Protein 5GNJ (pdb70)

B-factor: mean 79.98, std 32.48, range [30.0, 247.44]

GO terms:
  GO:0005634 nucleus (C, IDA)
  GO:0003677 DNA binding (F, IDA)
  GO:0051289 protein homotetramerization (P, IDA)
  GO:0005634 nucleus (C, EXP)
  GO:0005515 protein binding (F, IPI)
  GO:0019900 kinase binding (F, IPI)
  GO:0045893 positive regulation of DNA-templated transcription (P, IDA)
  GO:0009611 response to wounding (P, IEP)
  GO:0009737 response to abscisic acid (P, IEP)
  GO:0043565 sequence-specific DNA binding (F, IDA)
  GO:0009759 indole glucosinolate biosynthetic process (P, IEP)
  GO:0009963 positive regulation of flavonoid biosynthetic process (P, IEP)
  GO:0006568 L-tryptophan metabolic process (P, IEP)
  GO:0009269 response to desiccation (P, IEP)
  GO:0009611 response to wounding (P, TAS)
  GO:0010374 stomatal complex development (P, IGI)
  GO:0009753 response to jasmonic acid (P, IMP)
  GO:0009759 indole glucosinolate biosynthetic process (P, IMP)
  GO:2000068 regulation of defense response to insect (P, IMP)
  GO:2000652 regulation of secondary cell wall biogenesis (P, IMP)

Secondary structure (DSSP, 8-state):
--HHHHHHHHHHHHHHHHHHHHHSTT-TT--HHHHHHHHHHHHHHHHHHHHHHHHHHHHHHHHHHHHHHHHHH-/--HHHHHHHHHHHHHHHHHHHHHHTTS-S-----HHHHHHHHHHHHHHHHHHHHHHHHHHHHHHHHHHHHHHHTT--/-HHHHHHHHHHHHHHHHHHHHHHS------HHHHHHHHHHHHHHHHHHHHHHHHHHHHHHHHHHHHHHHHT--/-HHHHHHHHHHHHHHHHHHHHHHSTT-SSS-HHHHHHHHHHHHHHHHHHHHHHHHHHHHHHHHHHHHHHHHT-/--HHHHHHHHHHHHHHHHHHHTTSTT-SS--HHHHHHHHHHHHHHHHHHHHHHHHHHHHHHHHHHHHHHHHT-/--HHHHHHHHHHHHHHHHHHHHHHTTSTT--S-SHHHHHHHHHHHHHHHHHHHHHHHHHHHHHHHHHHHHHHH--/--HHHHHHHHHHHHHHHHHHTTTS-S-TT--HHHHHHHHHHHHHHHHHHHHHHHHHHHHHHHHHHHHHHHHT-/--HHHHHHHHHHHHHHHHHHHHHSSS--S--HHHHHHHHHHHHHHHHHHHHHHHHHHHHHHHHHHHHHHHH--

Structure (mmCIF, N/CA/C/O backbone):
data_5GNJ
#
_entry.id   5GNJ
#
_cell.length_a   77.100
_cell.length_b   79.700
_cell.length_c   102.800
_cell.angle_alpha   90.000
_cell.angle_beta   105.000
_cell.angle_gamma   90.000
#
_symmetry.space_group_name_H-M   'P 1 21 1'
#
loop_
_entity.id
_entity.type
_entity.pdbx_description
1 polymer 'Transcription factor MYC2'
2 polymer "DNA (5'-D(*AP*GP*GP*AP*AP*CP*AP*CP*GP*TP*GP*AP*CP*CP*C)-3')"
3 polymer "DNA (5'-D(*TP*GP*GP*GP*TP*CP*AP*CP*GP*TP*GP*TP*TP*CP*C)-3')"
4 water water
#
loop_
_atom_site.group_PDB
_atom_site.id
_atom_site.type_symbol
_atom_site.label_atom_id
_atom_site.label_alt_id
_atom_site.label_comp_id
_atom_site.label_asym_id
_atom_site.label_entity_id
_atom_site.label_seq_id
_atom_site.pdbx_PDB_ins_code
_atom_site.Cartn_x
_atom_site.Cartn_y
_atom_site.Cartn_z
_atom_site.occupancy
_atom_site.B_iso_or_equiv
_atom_site.auth_seq_id
_atom_site.auth_comp_id
_atom_site.auth_asym_id
_atom_site.auth_atom_id
_atom_site.pdbx_PDB_model_num
ATOM 1 N N . ASN A 1 8 ? 18.901 -6.563 5.503 1.00 96.99 452 ASN G N 1
ATOM 2 C CA . ASN A 1 8 ? 19.866 -6.564 4.424 1.00 90.98 452 ASN G CA 1
ATOM 3 C C . ASN A 1 8 ? 19.474 -5.441 3.493 1.00 81.34 452 ASN G C 1
ATOM 4 O O . ASN A 1 8 ? 18.786 -5.687 2.495 1.00 69.39 452 ASN G O 1
ATOM 9 N N . HIS A 1 9 ? 19.858 -4.203 3.824 1.00 87.24 453 HIS G N 1
ATOM 10 C CA . HIS A 1 9 ? 20.467 -3.804 5.106 1.00 58.59 453 HIS G CA 1
ATOM 11 C C . HIS A 1 9 ? 19.470 -3.088 6.029 1.00 55.63 453 HIS G C 1
ATOM 12 O O . HIS A 1 9 ? 19.631 -3.064 7.244 1.00 52.98 453 HIS G O 1
ATOM 19 N N . VAL A 1 10 ? 18.420 -2.525 5.452 1.00 60.45 454 VAL G N 1
ATOM 20 C CA . VAL A 1 10 ? 17.385 -1.885 6.247 1.00 60.24 454 VAL G CA 1
ATOM 21 C C . VAL A 1 10 ? 16.614 -2.935 7.022 1.00 67.92 454 VAL G C 1
ATOM 22 O O . VAL A 1 10 ? 16.319 -2.778 8.209 1.00 74.00 454 VAL G O 1
ATOM 26 N N . GLU A 1 11 ? 16.327 -4.032 6.332 1.00 80.83 455 GLU G N 1
ATOM 27 C CA . GLU A 1 11 ? 15.572 -5.145 6.889 1.00 90.16 455 GLU G CA 1
ATOM 28 C C . GLU A 1 11 ? 16.322 -5.865 8.016 1.00 84.41 455 GLU G C 1
ATOM 29 O O . GLU A 1 11 ? 15.706 -6.294 8.998 1.00 84.48 455 GLU G O 1
ATOM 35 N N . ALA A 1 12 ? 17.637 -6.004 7.875 1.00 72.64 456 ALA G N 1
ATOM 36 C CA . ALA A 1 12 ? 18.449 -6.650 8.898 1.00 65.05 456 ALA G CA 1
ATOM 37 C C . ALA A 1 12 ? 18.415 -5.847 10.197 1.00 60.56 456 ALA G C 1
ATOM 38 O O . ALA A 1 12 ? 18.446 -6.410 11.290 1.00 64.41 456 ALA G O 1
ATOM 40 N N . GLU A 1 13 ? 18.391 -4.527 10.070 1.00 57.60 457 GLU G N 1
ATOM 41 C CA . GLU A 1 13 ? 18.365 -3.658 11.241 1.00 55.65 457 GLU G CA 1
ATOM 42 C C . GLU A 1 13 ? 17.030 -3.690 11.942 1.00 64.24 457 GLU G C 1
ATOM 43 O O . GLU A 1 13 ? 16.976 -3.529 13.167 1.00 58.41 457 GLU G O 1
ATOM 49 N N . ARG A 1 14 ? 15.955 -3.897 11.182 1.00 58.11 458 ARG G N 1
ATOM 50 C CA . ARG A 1 14 ? 14.644 -4.005 11.816 1.00 58.45 458 ARG G CA 1
ATOM 51 C C . ARG A 1 14 ? 14.546 -5.265 12.665 1.00 59.36 458 ARG G C 1
ATOM 52 O O . ARG A 1 14 ? 13.900 -5.258 13.711 1.00 54.79 458 ARG G O 1
ATOM 60 N N . GLN A 1 15 ? 15.248 -6.317 12.250 1.00 56.43 459 GLN G N 1
ATOM 61 C CA . GLN A 1 15 ? 15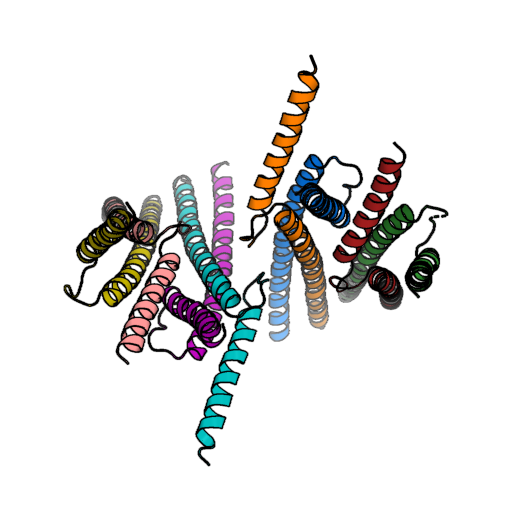.193 -7.572 12.972 1.00 56.40 459 GLN G CA 1
ATOM 62 C C . GLN A 1 15 ? 15.939 -7.507 14.289 1.00 57.14 459 GLN G C 1
ATOM 63 O O . GLN A 1 15 ? 15.462 -8.020 15.305 1.00 60.24 459 GLN G O 1
ATOM 69 N N . ARG A 1 16 ? 17.075 -6.825 14.285 1.00 53.40 460 ARG G N 1
ATOM 70 C CA . ARG A 1 16 ? 17.826 -6.605 15.513 1.00 52.23 460 ARG G CA 1
ATOM 71 C C . ARG A 1 16 ? 17.042 -5.709 16.475 1.00 54.71 460 ARG G C 1
ATOM 72 O O . ARG A 1 16 ? 16.950 -5.999 17.661 1.00 46.64 460 ARG G O 1
ATOM 80 N N . ARG A 1 17 ? 16.428 -4.654 15.948 1.00 40.45 461 ARG G N 1
ATOM 81 C CA . ARG A 1 17 ? 15.716 -3.707 16.785 1.00 44.67 461 ARG G CA 1
ATOM 82 C C . ARG A 1 17 ? 14.512 -4.366 17.448 1.00 63.08 461 ARG G C 1
ATOM 83 O O . ARG A 1 17 ? 14.245 -4.125 18.629 1.00 59.16 461 ARG G O 1
ATOM 91 N N . GLU A 1 18 ? 13.856 -5.262 16.699 1.00 62.41 462 GLU G N 1
ATOM 92 C CA . GLU A 1 18 ? 12.652 -5.988 17.135 1.00 53.11 462 GLU G CA 1
ATOM 93 C C . GLU A 1 18 ? 12.941 -7.048 18.198 1.00 63.78 462 GLU G C 1
ATOM 94 O O . GLU A 1 18 ? 12.128 -7.272 19.092 1.00 72.00 462 GLU G O 1
ATOM 97 N N . LYS A 1 19 ? 14.078 -7.727 18.057 1.00 60.66 463 LYS G N 1
ATOM 98 C CA . LYS A 1 19 ? 14.540 -8.720 19.014 1.00 56.42 463 LYS G CA 1
ATOM 99 C C . LYS A 1 19 ? 14.759 -8.079 20.395 1.00 62.88 463 LYS G C 1
ATOM 100 O O . LYS A 1 19 ? 14.500 -8.675 21.436 1.00 76.83 463 LYS G O 1
ATOM 106 N N . LEU A 1 20 ? 15.257 -6.855 20.381 1.00 58.03 464 LEU G N 1
ATOM 107 C CA . LEU A 1 20 ? 15.566 -6.100 21.583 1.00 52.09 464 LEU G CA 1
ATOM 108 C C . LEU A 1 20 ? 14.312 -5.612 22.274 1.00 51.78 464 LEU G C 1
ATOM 109 O O . LEU A 1 20 ? 14.175 -5.682 23.494 1.00 59.24 464 LEU G O 1
ATOM 114 N N . ASN A 1 21 ? 13.411 -5.064 21.477 1.00 43.89 465 ASN G N 1
ATOM 115 C CA . ASN A 1 21 ? 12.160 -4.521 21.991 1.00 56.44 465 ASN G CA 1
ATOM 116 C C . ASN A 1 21 ? 11.219 -5.565 22.614 1.00 60.23 465 ASN G C 1
ATOM 117 O O . ASN A 1 21 ? 10.498 -5.274 23.558 1.00 61.45 465 ASN G O 1
ATOM 122 N N . GLN A 1 22 ? 11.319 -6.788 22.133 1.00 61.96 466 GLN G N 1
ATOM 123 C CA . GLN A 1 22 ? 10.566 -7.895 22.648 1.00 59.22 466 GLN G CA 1
ATOM 124 C C . GLN A 1 22 ? 11.046 -8.166 24.040 1.00 54.34 466 GLN G C 1
ATOM 125 O O . GLN A 1 22 ? 10.282 -8.400 24.935 1.00 61.89 466 GLN G O 1
ATOM 131 N N . ARG A 1 23 ? 12.341 -8.148 24.213 1.00 40.31 467 ARG G N 1
ATOM 132 C CA . ARG A 1 23 ? 12.939 -8.431 25.522 1.00 46.40 467 ARG G CA 1
ATOM 133 C C . ARG A 1 23 ? 12.739 -7.329 26.559 1.00 50.88 467 ARG G C 1
ATOM 134 O O . ARG A 1 23 ? 12.694 -7.612 27.756 1.00 49.87 467 ARG G O 1
ATOM 142 N N . PHE A 1 24 ? 12.667 -6.076 26.138 1.00 53.15 468 PHE G N 1
ATOM 143 C CA . PHE A 1 24 ? 12.373 -5.033 27.124 1.00 50.80 468 PHE G CA 1
ATOM 144 C C . PHE A 1 24 ? 11.016 -5.226 27.738 1.00 41.94 468 PHE G C 1
ATOM 145 O O . PHE A 1 24 ? 10.849 -5.079 28.955 1.00 42.17 468 PHE G O 1
ATOM 153 N N . TYR A 1 25 ? 10.047 -5.559 26.889 1.00 45.45 469 TYR G N 1
ATOM 154 C CA . TYR A 1 25 ? 8.673 -5.752 27.336 1.00 49.93 469 TYR G CA 1
ATOM 155 C C . TYR A 1 25 ? 8.549 -6.956 28.286 1.00 54.80 469 TYR G C 1
ATOM 156 O O . TYR A 1 25 ? 7.845 -6.881 29.281 1.00 52.23 469 TYR G O 1
ATOM 165 N N . ALA A 1 26 ? 9.257 -8.048 28.011 1.00 57.99 470 ALA G N 1
ATOM 166 C CA . ALA A 1 26 ? 9.245 -9.187 28.924 1.00 40.35 470 ALA G CA 1
ATOM 167 C C . ALA A 1 26 ? 9.831 -8.807 30.264 1.00 47.09 470 ALA G C 1
ATOM 168 O O . ALA A 1 26 ? 9.384 -9.291 31.305 1.00 63.17 470 ALA G O 1
ATOM 170 N N . LEU A 1 27 ? 10.832 -7.930 30.244 1.00 48.28 471 LEU G N 1
ATOM 171 C CA . LEU A 1 27 ? 11.474 -7.489 31.478 1.00 39.66 471 LEU G CA 1
ATOM 172 C C . LEU A 1 27 ? 10.451 -6.817 32.389 1.00 47.87 471 LEU G C 1
ATOM 173 O O . LEU A 1 27 ? 10.468 -7.052 33.597 1.00 50.30 471 LEU G O 1
ATOM 178 N N . ARG A 1 28 ? 9.536 -6.026 31.817 1.00 40.97 472 ARG G N 1
ATOM 179 C CA . ARG A 1 28 ? 8.463 -5.392 32.618 1.00 50.73 472 ARG G CA 1
ATOM 180 C C . ARG A 1 28 ? 7.528 -6.422 33.233 1.00 52.95 472 ARG G C 1
ATOM 181 O O . ARG A 1 28 ? 6.963 -6.175 34.287 1.00 77.16 472 ARG G O 1
ATOM 189 N N . ALA A 1 29 ? 7.435 -7.601 32.617 1.00 44.29 473 ALA G N 1
ATOM 190 C CA . ALA A 1 29 ? 6.473 -8.618 33.043 1.00 51.19 473 ALA G CA 1
ATOM 191 C C . ALA A 1 29 ? 7.001 -9.502 34.157 1.00 52.84 473 ALA G C 1
ATOM 192 O O . ALA A 1 29 ? 6.243 -10.318 34.673 1.00 51.24 473 ALA G O 1
ATOM 194 N N . VAL A 1 30 ? 8.291 -9.397 34.493 1.00 49.18 474 VAL G N 1
ATOM 195 C CA . VAL A 1 30 ? 8.832 -10.207 35.603 1.00 51.45 474 VAL G CA 1
ATOM 196 C C . VAL A 1 30 ? 9.252 -9.375 36.832 1.00 47.00 474 VAL G C 1
ATOM 197 O O . VAL A 1 30 ? 9.441 -9.933 37.908 1.00 48.67 474 VAL G O 1
ATOM 201 N N . VAL A 1 31 ? 9.437 -8.065 36.657 1.00 46.97 475 VAL G N 1
ATOM 202 C CA . VAL A 1 31 ? 9.705 -7.136 37.769 1.00 54.66 475 VAL G CA 1
ATOM 203 C C . VAL A 1 31 ? 8.455 -6.329 38.253 1.00 53.59 475 VAL G C 1
ATOM 204 O O . VAL A 1 31 ? 7.741 -5.746 37.441 1.00 62.99 475 VAL G O 1
ATOM 208 N N . PRO A 1 32 ? 8.184 -6.291 39.571 1.00 70.12 476 PRO G N 1
ATOM 209 C CA . PRO A 1 32 ? 6.983 -5.616 40.106 1.00 77.51 476 PRO G CA 1
ATOM 210 C C . PRO A 1 32 ? 7.055 -4.071 40.095 1.00 79.79 476 PRO G C 1
ATOM 211 O O . PRO A 1 32 ? 8.126 -3.531 40.390 1.00 82.50 476 PRO G O 1
ATOM 215 N N . ASN A 1 33 ? 5.944 -3.394 39.769 1.00 59.94 477 ASN G N 1
ATOM 216 C CA . ASN A 1 33 ? 5.825 -1.922 39.827 1.00 68.76 477 ASN G CA 1
ATOM 217 C C . ASN A 1 33 ? 6.608 -1.134 38.780 1.00 72.65 477 ASN G C 1
ATOM 218 O O . ASN A 1 33 ? 7.072 -0.034 39.066 1.00 69.61 477 ASN G O 1
ATOM 223 N N . VAL A 1 34 ? 6.781 -1.656 37.577 1.00 77.52 478 VAL G N 1
ATOM 224 C CA . VAL A 1 34 ? 7.607 -0.907 36.630 1.00 80.62 478 VAL G CA 1
ATOM 225 C C . VAL A 1 34 ? 6.948 -0.692 35.256 1.00 90.86 478 VAL G C 1
ATOM 226 O O . VAL A 1 34 ? 7.463 -1.121 34.220 1.00 82.86 478 VAL G O 1
ATOM 230 N N . SER A 1 35 ? 5.865 0.085 35.242 1.00 96.59 479 SER G N 1
ATOM 231 C CA . SER A 1 35 ? 4.837 -0.057 34.209 1.00 75.26 479 SER G CA 1
ATOM 232 C C . SER A 1 35 ? 4.945 1.044 33.167 1.00 78.70 479 SER G C 1
ATOM 233 O O . SER A 1 35 ? 5.043 0.770 31.960 1.00 68.02 479 SER G O 1
ATOM 236 N N . LYS A 1 36 ? 4.967 2.288 33.631 1.00 84.87 480 LYS G N 1
ATOM 237 C CA . LYS A 1 36 ? 5.063 3.405 32.706 1.00 94.03 480 LYS G CA 1
ATOM 238 C C . LYS A 1 36 ? 6.450 4.061 32.787 1.00 90.30 480 LYS G C 1
ATOM 239 O O . LYS A 1 36 ? 6.604 5.266 32.531 1.00 87.15 480 LYS G O 1
ATOM 241 N N . MET A 1 37 ? 7.468 3.262 33.1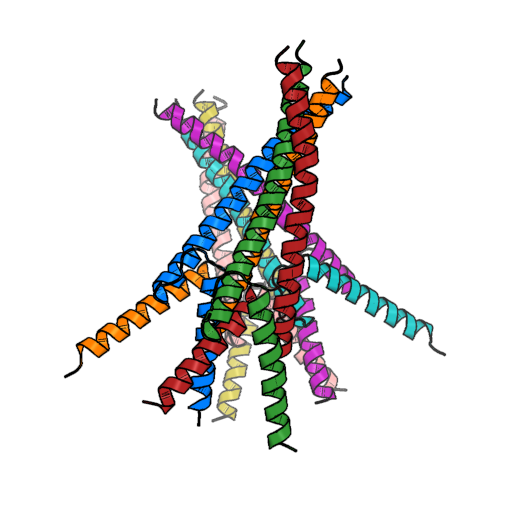05 1.00 86.77 481 MET G N 1
ATOM 242 C CA . MET A 1 37 ? 8.806 3.822 33.249 1.00 77.48 481 MET G CA 1
ATOM 243 C C . MET A 1 37 ? 9.670 3.814 32.002 1.00 65.51 481 MET G C 1
ATOM 244 O O . MET A 1 37 ? 9.481 3.042 31.071 1.00 70.10 481 MET G O 1
ATOM 249 N N . ASP A 1 38 ? 10.693 4.643 32.099 1.00 66.78 482 ASP G N 1
ATOM 250 C CA . ASP A 1 38 ? 11.743 4.830 31.130 1.00 65.77 482 ASP G CA 1
ATOM 251 C C . ASP A 1 38 ? 12.480 3.527 30.935 1.00 62.47 482 ASP G C 1
ATOM 252 O O . ASP A 1 38 ? 12.490 2.688 31.825 1.00 71.29 482 ASP G O 1
ATOM 257 N N . LYS A 1 39 ? 13.112 3.361 29.779 1.00 49.93 483 LYS G N 1
ATOM 258 C CA . LYS A 1 39 ? 13.911 2.166 29.530 1.00 34.07 483 LYS G CA 1
ATOM 259 C C . LYS A 1 39 ? 15.108 2.088 30.516 1.00 46.09 483 LYS G C 1
ATOM 260 O O . LYS A 1 39 ? 15.432 1.023 31.035 1.00 48.34 483 LYS G O 1
ATOM 266 N N . ALA A 1 40 ? 15.744 3.222 30.783 1.00 48.12 484 ALA G N 1
ATOM 267 C CA . ALA A 1 40 ? 16.864 3.282 31.707 1.00 46.77 484 ALA G CA 1
ATOM 268 C C . ALA A 1 40 ? 16.471 3.004 33.160 1.00 58.73 484 ALA G C 1
ATOM 269 O O . ALA A 1 40 ? 17.135 2.228 33.846 1.00 67.77 484 ALA G O 1
ATOM 271 N N . SER A 1 41 ? 15.400 3.629 33.636 1.00 56.93 485 SER G N 1
ATOM 272 C CA . SER A 1 41 ? 14.931 3.378 34.997 1.00 38.44 485 SER G CA 1
ATOM 273 C C . SER A 1 41 ? 14.499 1.932 35.137 1.00 43.30 485 SER G C 1
ATOM 274 O O . SER A 1 41 ? 14.591 1.354 36.220 1.00 43.74 485 SER G O 1
ATOM 277 N N . LEU A 1 42 ? 14.029 1.355 34.032 1.00 36.43 486 LEU G N 1
ATOM 278 C CA . LEU A 1 42 ? 13.619 -0.029 34.036 1.00 35.60 486 LEU G CA 1
ATOM 279 C C . LEU A 1 42 ? 14.801 -0.924 34.354 1.00 50.59 486 LEU G C 1
ATOM 280 O O . LEU A 1 42 ? 14.734 -1.773 35.232 1.00 57.03 486 LEU G O 1
ATOM 285 N N . LEU A 1 43 ? 15.902 -0.705 33.660 1.00 51.82 487 LEU G N 1
ATOM 286 C CA . LEU A 1 43 ? 17.111 -1.480 33.892 1.00 50.85 487 LEU G CA 1
ATOM 287 C C . LEU A 1 43 ? 17.642 -1.225 35.306 1.00 53.73 487 LEU G C 1
ATOM 288 O O . LEU A 1 43 ? 18.072 -2.154 35.990 1.00 51.36 487 LEU G O 1
ATOM 293 N N . GLY A 1 44 ? 17.582 0.025 35.759 1.00 51.71 488 GLY G N 1
ATOM 294 C CA . GLY A 1 44 ? 18.010 0.338 37.110 1.00 50.08 488 GLY G CA 1
ATOM 295 C C . GLY A 1 44 ? 17.233 -0.415 38.182 1.00 62.29 488 GLY G C 1
ATOM 296 O O . GLY A 1 44 ? 17.827 -0.957 39.114 1.00 61.01 488 GLY G O 1
ATOM 297 N N . ASP A 1 45 ? 15.910 -0.489 38.042 1.00 62.82 489 ASP G N 1
ATOM 298 C CA . ASP A 1 45 ? 15.102 -1.179 39.039 1.00 64.56 489 ASP G CA 1
ATOM 299 C C . ASP A 1 45 ? 15.245 -2.691 38.914 1.00 66.06 489 ASP G C 1
ATOM 300 O O . ASP A 1 45 ? 15.106 -3.414 39.902 1.00 66.66 489 ASP G O 1
ATOM 305 N N . ALA A 1 46 ? 15.543 -3.170 37.710 1.00 37.71 490 ALA G N 1
ATOM 306 C CA . ALA A 1 46 ? 15.805 -4.593 37.528 1.00 38.51 490 ALA G CA 1
ATOM 307 C C . ALA A 1 46 ? 17.049 -4.959 38.347 1.00 49.39 490 ALA G C 1
ATOM 308 O O . ALA A 1 46 ? 17.078 -5.983 39.040 1.00 55.25 490 ALA G O 1
ATOM 310 N N . ILE A 1 47 ? 18.069 -4.113 38.280 1.00 42.82 491 ILE G N 1
ATOM 311 C CA . ILE A 1 47 ? 19.267 -4.319 39.087 1.00 51.09 491 ILE G CA 1
ATOM 312 C C . ILE A 1 47 ? 18.951 -4.251 40.585 1.00 42.22 491 ILE G C 1
ATOM 313 O O . ILE A 1 47 ? 19.380 -5.097 41.366 1.00 47.62 491 ILE G O 1
ATOM 318 N N . ALA A 1 48 ? 18.211 -3.239 41.000 1.00 50.63 492 ALA G N 1
ATOM 319 C CA . ALA A 1 48 ? 17.812 -3.152 42.410 1.00 52.70 492 ALA G CA 1
ATOM 320 C C . ALA A 1 48 ? 17.022 -4.391 42.864 1.00 55.69 492 ALA G C 1
ATOM 321 O O . ALA A 1 48 ? 17.226 -4.903 43.964 1.00 50.71 492 ALA G O 1
ATOM 323 N N . TYR A 1 49 ? 16.145 -4.890 41.997 1.00 53.99 493 TYR G N 1
ATOM 324 C CA . TYR A 1 49 ? 15.310 -6.025 42.351 1.00 55.48 493 TYR G CA 1
ATOM 325 C C . TYR A 1 49 ? 16.145 -7.294 42.456 1.00 62.77 493 TYR G C 1
ATOM 326 O O . TYR A 1 49 ? 15.889 -8.119 43.338 1.00 76.73 493 TYR G O 1
ATOM 335 N N . ILE A 1 50 ? 17.140 -7.449 41.575 1.00 42.27 494 ILE G N 1
ATOM 336 C CA . ILE A 1 50 ? 18.030 -8.622 41.631 1.00 40.49 494 ILE G CA 1
ATOM 337 C C . ILE A 1 50 ? 18.791 -8.624 42.954 1.00 48.74 494 ILE G C 1
ATOM 338 O O . ILE A 1 50 ? 18.936 -9.662 43.604 1.00 57.52 494 ILE G O 1
ATOM 343 N N . ASN A 1 51 ? 19.257 -7.454 43.366 1.00 46.73 495 ASN G N 1
ATOM 344 C CA . ASN A 1 51 ? 19.891 -7.306 44.676 1.00 53.30 495 ASN G CA 1
ATOM 345 C C . ASN A 1 51 ? 18.942 -7.621 45.875 1.00 61.39 495 ASN G C 1
ATOM 346 O O . ASN A 1 51 ? 19.323 -8.333 46.794 1.00 51.35 495 ASN G O 1
ATOM 351 N N . GLU A 1 52 ? 17.711 -7.106 45.872 1.00 62.22 496 GLU G N 1
ATOM 352 C CA . GLU A 1 52 ? 16.770 -7.408 46.958 1.00 58.48 496 GLU G CA 1
ATOM 353 C C . GLU A 1 52 ? 16.496 -8.904 47.061 1.00 61.87 496 GLU G C 1
ATOM 354 O O . GLU A 1 52 ? 16.347 -9.465 48.150 1.00 65.29 496 GLU G O 1
ATOM 356 N N . LEU A 1 53 ? 16.477 -9.541 45.902 1.00 62.43 497 LEU G N 1
ATOM 357 C CA . LEU A 1 53 ? 16.124 -10.946 45.760 1.00 64.56 497 LEU G CA 1
ATOM 358 C C . LEU A 1 53 ? 17.185 -11.914 46.303 1.00 65.75 497 LEU G C 1
ATOM 359 O O . LEU A 1 53 ? 16.859 -12.907 46.944 1.00 70.35 497 LEU G O 1
ATOM 364 N N . LYS A 1 54 ? 18.456 -11.652 46.017 1.00 66.92 498 LYS G N 1
ATOM 365 C CA . LYS A 1 54 ? 19.525 -12.492 46.559 1.00 63.20 498 LYS G CA 1
ATOM 366 C C . LYS A 1 54 ? 19.636 -12.316 48.061 1.00 61.81 498 LYS G C 1
ATOM 367 O O . LYS A 1 54 ? 19.854 -13.270 48.824 1.00 57.92 498 LYS G O 1
ATOM 373 N N . SER A 1 55 ? 19.446 -11.073 48.471 1.00 59.90 499 SER G N 1
ATOM 374 C CA . SER A 1 55 ? 19.505 -10.692 49.868 1.00 62.20 499 SER G CA 1
ATOM 375 C C . SER A 1 55 ? 18.487 -11.457 50.722 1.00 68.88 499 SER G C 1
ATOM 376 O O . SER A 1 55 ? 18.785 -11.846 51.845 1.00 71.48 499 SER G O 1
ATOM 379 N N . LYS A 1 56 ? 17.287 -11.674 50.196 1.00 71.41 500 LYS G N 1
ATOM 380 C CA . LYS A 1 56 ? 16.270 -12.380 50.964 1.00 65.75 500 LYS G CA 1
ATOM 381 C C . LYS A 1 56 ? 16.608 -13.875 51.029 1.00 66.10 500 LYS G C 1
ATOM 382 O O . LYS A 1 56 ? 16.361 -14.522 52.045 1.00 73.30 500 LYS G O 1
ATOM 388 N N . VAL A 1 57 ? 17.169 -14.418 49.950 1.00 63.19 501 VAL G N 1
ATOM 389 C CA . VAL A 1 57 ? 17.568 -15.828 49.916 1.00 55.29 501 VAL G CA 1
ATOM 390 C C . VAL A 1 57 ? 18.531 -16.137 51.060 1.00 50.63 501 VAL G C 1
ATOM 391 O O . VAL A 1 57 ? 18.367 -17.122 51.760 1.00 55.53 501 VAL G O 1
ATOM 395 N N . VAL A 1 58 ? 19.507 -15.255 51.267 1.00 45.94 502 VAL G N 1
ATOM 396 C CA . VAL A 1 58 ? 20.521 -15.415 52.309 1.00 51.12 502 VAL G CA 1
ATOM 397 C C . VAL A 1 58 ? 19.916 -15.364 53.715 1.00 68.17 502 VAL G C 1
ATOM 398 O O . VAL A 1 58 ? 20.274 -16.146 54.602 1.00 71.15 502 VAL G O 1
ATOM 402 N N . LYS A 1 59 ? 19.041 -14.387 53.924 1.00 67.98 503 LYS G N 1
ATOM 403 C CA . LYS A 1 59 ? 18.433 -14.166 55.224 1.00 78.46 503 LYS G CA 1
ATOM 404 C C . LYS A 1 59 ? 17.477 -15.284 55.610 1.00 84.23 503 LYS G C 1
ATOM 405 O O . LYS A 1 59 ? 17.399 -15.687 56.776 1.00 87.13 503 LYS G O 1
ATOM 411 N N . THR A 1 60 ? 16.732 -15.777 54.634 1.00 76.43 504 THR G N 1
ATOM 412 C CA . THR A 1 60 ? 15.763 -16.809 54.926 1.00 76.73 504 THR G CA 1
ATOM 413 C C . THR A 1 60 ? 16.497 -18.112 55.231 1.00 71.26 504 THR G C 1
ATOM 414 O O . THR A 1 60 ? 16.134 -18.829 56.166 1.00 70.70 504 THR G O 1
ATOM 418 N N . GLU A 1 61 ? 17.578 -18.377 54.501 1.00 73.69 505 GLU G N 1
ATOM 419 C CA . GLU A 1 61 ? 18.358 -19.608 54.700 1.00 66.23 505 GLU G CA 1
ATOM 420 C C . GLU A 1 61 ? 19.049 -19.612 56.051 1.00 70.26 505 GLU G C 1
ATOM 421 O O . GLU A 1 61 ? 19.222 -20.672 56.659 1.00 74.75 505 GLU G O 1
ATOM 427 N N . SER A 1 62 ? 19.342 -18.416 56.558 1.00 63.66 506 SER G N 1
ATOM 428 C CA . SER A 1 62 ? 19.930 -18.251 57.880 1.00 55.83 506 SER G CA 1
ATOM 429 C C . SER A 1 62 ? 18.963 -18.622 58.980 1.00 69.89 506 SER G C 1
ATOM 430 O O . SER A 1 62 ? 19.317 -19.333 59.924 1.00 60.94 506 SER G O 1
ATOM 433 N N . GLU A 1 63 ? 17.735 -18.132 58.828 1.00 71.07 507 GLU G N 1
ATOM 434 C CA . GLU A 1 63 ? 16.635 -18.389 59.744 1.00 66.17 507 GLU G CA 1
ATOM 435 C C . GLU A 1 63 ? 16.274 -19.877 59.791 1.00 59.13 507 GLU G C 1
ATOM 436 O O . GLU A 1 63 ? 15.954 -20.432 60.850 1.00 58.42 507 GLU G O 1
ATOM 442 N N . LYS A 1 64 ? 16.363 -20.523 58.633 1.00 51.54 508 LYS G N 1
ATOM 443 C CA . LYS A 1 64 ? 16.029 -21.937 58.503 1.00 51.92 508 LYS G CA 1
ATOM 444 C C . LYS A 1 64 ? 17.004 -22.807 59.288 1.00 63.14 508 LYS G C 1
ATOM 445 O O . LYS A 1 64 ? 16.589 -23.731 59.989 1.00 64.26 508 LYS G O 1
ATOM 451 N N . LEU A 1 65 ? 18.297 -22.484 59.207 1.00 69.11 509 LEU G N 1
ATOM 452 C CA . LEU A 1 65 ? 19.301 -23.225 59.954 1.00 69.26 509 LEU G CA 1
ATOM 453 C C . LEU A 1 65 ? 19.104 -23.132 61.465 1.00 75.50 509 LEU G C 1
ATOM 454 O O . LEU A 1 65 ? 19.219 -24.140 62.178 1.00 77.80 509 LEU G O 1
ATOM 459 N N . GLN A 1 66 ? 18.728 -21.943 61.931 1.00 68.36 510 GLN G N 1
ATOM 460 C CA . GLN A 1 66 ? 18.550 -21.686 63.358 1.00 57.10 510 GLN G CA 1
ATOM 461 C C . GLN A 1 66 ? 17.474 -22.634 63.886 1.00 60.75 510 GLN G C 1
ATOM 462 O O . GLN A 1 66 ? 17.614 -23.200 64.972 1.00 61.22 510 GLN G O 1
ATOM 468 N N . ILE A 1 67 ? 16.437 -22.838 63.067 1.00 54.70 511 ILE G N 1
ATOM 469 C CA . ILE A 1 67 ? 15.322 -23.739 63.355 1.00 48.66 511 ILE G CA 1
ATOM 470 C C . ILE A 1 67 ? 15.661 -25.236 63.243 1.00 60.69 511 ILE G C 1
ATOM 471 O O . ILE A 1 67 ? 15.137 -26.054 64.017 1.00 54.85 511 ILE G O 1
ATOM 476 N N . LYS A 1 68 ? 16.569 -25.577 62.319 1.00 66.03 512 LYS G N 1
ATOM 477 C CA . LYS A 1 68 ? 17.040 -26.960 62.134 1.00 61.57 512 LYS G CA 1
ATOM 478 C C . LYS A 1 68 ? 17.938 -27.437 63.283 1.00 60.94 512 LYS G C 1
ATOM 479 O O . LYS A 1 68 ? 17.992 -28.618 63.599 1.00 61.83 512 LYS G O 1
ATOM 481 N N . ASN A 1 69 ? 18.663 -26.508 63.891 1.00 59.47 513 ASN G N 1
ATOM 482 C CA . ASN A 1 69 ? 19.482 -26.825 65.045 1.00 64.65 513 ASN G CA 1
ATOM 483 C C . ASN A 1 69 ? 18.597 -27.077 66.258 1.00 76.07 513 ASN G C 1
ATOM 484 O O . ASN A 1 69 ? 18.874 -27.942 67.106 1.00 78.93 513 ASN G O 1
ATOM 489 N N . GLN A 1 70 ? 17.522 -26.300 66.331 1.00 67.52 514 GLN G N 1
ATOM 490 C CA . GLN A 1 70 ? 16.589 -26.399 67.430 1.00 55.51 514 GLN G CA 1
ATOM 491 C C . GLN A 1 70 ? 15.836 -27.700 67.355 1.00 56.04 514 GLN G C 1
ATOM 492 O O . GLN A 1 70 ? 15.512 -28.310 68.378 1.00 56.42 514 GLN G O 1
ATOM 498 N N . LEU A 1 71 ? 15.556 -28.129 66.134 1.00 45.91 515 LEU G N 1
ATOM 499 C CA . LEU A 1 71 ? 14.844 -29.375 65.955 1.00 44.38 515 LEU G CA 1
ATOM 500 C C . LEU A 1 71 ? 15.694 -30.528 66.431 1.00 53.87 515 LEU G C 1
ATOM 501 O O . LEU A 1 71 ? 15.205 -31.431 67.102 1.00 61.25 515 LEU G O 1
ATOM 506 N N . GLU A 1 72 ? 16.982 -30.512 66.112 1.00 57.27 516 GLU G N 1
ATOM 507 C CA . GLU A 1 72 ? 17.767 -31.657 66.509 1.00 61.05 516 GLU G CA 1
ATOM 508 C C . GLU A 1 72 ? 17.968 -31.739 68.010 1.00 60.78 516 GLU G C 1
ATOM 509 O O . GLU A 1 72 ? 18.055 -32.841 68.547 1.00 67.61 516 GLU G O 1
ATOM 515 N N . GLU A 1 73 ? 17.993 -30.608 68.707 1.00 59.79 517 GLU G N 1
ATOM 516 C CA . GLU A 1 73 ? 18.100 -30.687 70.163 1.00 61.50 517 GLU G CA 1
ATOM 517 C C . GLU A 1 73 ? 16.924 -31.404 70.843 1.00 62.48 517 GLU G C 1
ATOM 518 O O . GLU A 1 73 ? 17.155 -32.292 71.680 1.00 55.19 517 GLU G O 1
ATOM 524 N N . VAL A 1 74 ? 15.685 -31.073 70.468 1.00 59.87 518 VAL G N 1
ATOM 525 C CA . VAL A 1 74 ? 14.540 -31.693 71.127 1.00 53.48 518 VAL G CA 1
ATOM 526 C C . VAL A 1 74 ? 14.428 -33.159 70.715 1.00 45.29 518 VAL G C 1
ATOM 527 O O . VAL A 1 74 ? 13.960 -33.973 71.501 1.00 50.29 518 VAL G O 1
ATOM 531 N N . LYS A 1 75 ? 14.862 -33.502 69.505 1.00 50.89 519 LYS G N 1
ATOM 532 C CA . LYS A 1 75 ? 14.907 -34.912 69.103 1.00 62.12 519 LYS G CA 1
ATOM 533 C C . LYS A 1 75 ? 15.785 -35.693 70.088 1.00 62.70 519 LYS G C 1
ATOM 534 O O . LYS A 1 75 ? 15.454 -36.814 70.480 1.00 58.91 519 LYS G O 1
ATOM 537 N N . LEU A 1 76 ? 16.898 -35.088 70.498 1.00 64.92 520 LEU G N 1
ATOM 538 C CA . LEU A 1 76 ? 17.804 -35.721 71.452 1.00 63.15 520 LEU G CA 1
ATOM 539 C C . LEU A 1 76 ? 17.180 -35.877 72.863 1.00 54.45 520 LEU G C 1
ATOM 540 O O . LEU A 1 76 ? 17.337 -36.906 73.494 1.00 61.39 520 LEU G O 1
ATOM 545 N N . GLU A 1 77 ? 16.462 -34.869 73.343 1.00 54.04 521 GLU G N 1
ATOM 546 C CA . GLU A 1 77 ? 15.761 -34.953 74.632 1.00 61.37 521 GLU G CA 1
ATOM 547 C C . GLU A 1 77 ? 14.640 -35.990 74.621 1.00 70.48 521 GLU G C 1
ATOM 548 O O . GLU A 1 77 ? 14.413 -36.694 75.600 1.00 76.11 521 GLU G O 1
ATOM 554 N N . LEU A 1 78 ? 13.978 -36.110 73.480 1.00 81.15 522 LEU G N 1
ATOM 555 C CA . LEU A 1 78 ? 12.929 -37.099 73.303 1.00 79.43 522 LEU G CA 1
ATOM 556 C C . LEU A 1 78 ? 13.432 -38.528 73.402 1.00 76.33 522 LEU G C 1
ATOM 557 O O . LEU A 1 78 ? 12.766 -39.371 73.992 1.00 71.43 522 LEU G O 1
ATOM 562 N N . ALA A 1 79 ? 14.617 -38.793 72.855 1.00 69.12 523 ALA G N 1
ATOM 563 C CA . ALA A 1 79 ? 15.147 -40.152 72.870 1.00 64.92 523 ALA G CA 1
ATOM 564 C C . ALA A 1 79 ? 15.927 -40.539 74.112 1.00 68.36 523 ALA G C 1
ATOM 565 O O . ALA A 1 79 ? 16.587 -41.564 74.103 1.00 72.76 523 ALA G O 1
ATOM 567 N N . GLY A 1 80 ? 15.789 -39.788 75.200 1.00 77.29 524 GLY G N 1
ATOM 568 C CA . GLY A 1 80 ? 16.489 -40.116 76.431 1.00 74.98 524 GLY G CA 1
ATOM 569 C C . GLY A 1 80 ? 15.553 -40.309 77.600 1.00 78.20 524 GLY G C 1
ATOM 570 O O . GLY A 1 80 ? 14.845 -39.374 77.969 1.00 85.64 524 GLY G O 1
ATOM 571 N N . GLU B 1 5 ? 20.985 25.732 13.690 1.00 87.81 449 GLU I N 1
ATOM 572 C CA . GLU B 1 5 ? 21.328 24.365 14.096 1.00 89.13 449 GLU I CA 1
ATOM 573 C C . GLU B 1 5 ? 20.435 23.796 15.215 1.00 87.53 449 GLU I C 1
ATOM 574 O O . GLU B 1 5 ? 20.312 24.382 16.290 1.00 85.60 449 GLU I O 1
ATOM 576 N N . PRO B 1 6 ? 19.743 22.683 14.933 1.00 93.68 450 PRO I N 1
ATOM 577 C CA . PRO B 1 6 ? 18.879 22.028 15.923 1.00 88.30 450 PRO I CA 1
ATOM 578 C C . PRO B 1 6 ? 19.689 21.224 16.952 1.00 80.57 450 PRO I C 1
ATOM 579 O O . PRO B 1 6 ? 19.284 20.105 17.271 1.00 73.98 450 PRO I O 1
ATOM 583 N N . LEU B 1 7 ? 20.781 21.794 17.476 1.00 70.62 451 LEU I N 1
ATOM 584 C CA . LEU B 1 7 ? 21.761 21.022 18.236 1.00 61.46 451 LEU I CA 1
ATOM 585 C C . LEU B 1 7 ? 21.309 20.385 19.538 1.00 76.13 451 LEU I C 1
ATOM 586 O O . LEU B 1 7 ? 21.667 19.235 19.790 1.00 69.72 451 LEU I O 1
ATOM 591 N N . ASN B 1 8 ? 20.565 21.101 20.385 1.00 88.52 452 ASN I N 1
ATOM 592 C CA . ASN B 1 8 ? 20.145 20.500 21.656 1.00 78.53 452 ASN I CA 1
ATOM 593 C C . ASN B 1 8 ? 19.300 19.227 21.534 1.00 68.47 452 ASN I C 1
ATOM 594 O O . ASN B 1 8 ? 19.040 18.581 22.547 1.00 55.15 452 ASN I O 1
ATOM 599 N N . HIS B 1 9 ? 18.962 18.810 20.311 1.00 65.99 453 HIS I N 1
ATOM 600 C CA . HIS B 1 9 ? 18.170 17.598 20.132 1.00 56.76 453 HIS I CA 1
ATOM 601 C C . HIS B 1 9 ? 19.125 16.484 19.850 1.00 49.20 453 HIS I C 1
ATOM 602 O O . HIS B 1 9 ? 18.917 15.361 20.292 1.00 48.81 453 HIS I O 1
ATOM 609 N N . VAL B 1 10 ? 20.236 16.843 19.214 1.00 50.52 454 VAL I N 1
ATOM 610 C CA . VAL B 1 10 ? 21.306 15.908 18.937 1.00 55.64 454 VAL I CA 1
ATOM 611 C C . VAL B 1 10 ? 22.063 15.532 20.218 1.00 61.47 454 VAL I C 1
ATOM 612 O O . VAL B 1 10 ? 22.400 14.358 20.423 1.00 54.49 454 VAL I O 1
ATOM 616 N N . GLU B 1 11 ? 22.333 16.525 21.069 1.00 51.64 455 GLU I N 1
ATOM 617 C CA . GLU B 1 11 ? 22.998 16.262 22.345 1.00 66.10 455 GLU I CA 1
ATOM 618 C C . GLU B 1 11 ? 22.142 15.506 23.344 1.00 52.64 455 GLU I C 1
ATOM 619 O O . GLU B 1 11 ? 22.646 14.611 24.033 1.00 48.42 455 GLU I O 1
ATOM 625 N N . ALA B 1 12 ? 20.860 15.860 23.417 1.00 52.93 456 ALA I N 1
ATOM 626 C CA . ALA B 1 12 ? 19.945 15.196 24.340 1.00 47.38 456 ALA I CA 1
ATOM 627 C C . ALA B 1 12 ? 19.873 13.734 23.970 1.00 44.68 456 ALA I C 1
ATOM 628 O O . ALA B 1 12 ? 19.834 12.869 24.869 1.00 46.36 456 ALA I O 1
ATOM 630 N N . GLU B 1 13 ? 19.912 13.446 22.664 1.00 44.11 457 GLU I N 1
ATOM 631 C CA . GLU B 1 13 ? 19.867 12.055 22.234 1.00 46.81 457 GLU I CA 1
ATOM 632 C C . GLU B 1 13 ? 21.153 11.348 22.627 1.00 58.76 457 GLU I C 1
ATOM 633 O O . GLU B 1 13 ? 21.138 10.155 22.921 1.00 40.98 457 GLU I O 1
ATOM 639 N N . ARG B 1 14 ? 22.263 12.088 22.653 1.00 53.05 458 ARG I N 1
ATOM 640 C CA . ARG B 1 14 ? 23.539 11.495 23.008 1.00 50.62 458 ARG I CA 1
ATOM 641 C C . ARG B 1 14 ? 23.575 11.089 24.489 1.00 53.16 458 ARG I C 1
ATOM 642 O O . ARG B 1 14 ? 24.130 10.050 24.822 1.00 49.02 458 ARG I O 1
ATOM 650 N N . GLN B 1 15 ? 22.941 11.867 25.364 1.00 49.19 459 GLN I N 1
ATOM 651 C CA . GLN B 1 15 ? 22.942 11.568 26.809 1.00 52.76 459 GLN I CA 1
ATOM 652 C C . GLN B 1 15 ? 22.067 10.368 27.145 1.00 56.93 459 GLN I C 1
ATOM 653 O O . GLN B 1 15 ? 22.352 9.571 28.023 1.00 41.83 459 GLN I O 1
ATOM 659 N N . ARG B 1 16 ? 20.970 10.243 26.430 1.00 61.87 460 ARG I N 1
ATOM 660 C CA . ARG B 1 16 ? 20.072 9.142 26.680 1.00 59.87 460 ARG I CA 1
ATOM 661 C C . ARG B 1 16 ? 20.795 7.859 26.342 1.00 52.76 460 ARG I C 1
ATOM 662 O O . ARG B 1 16 ? 20.744 6.855 27.043 1.00 47.15 460 ARG I O 1
ATOM 670 N N . ARG B 1 17 ? 21.507 7.937 25.238 1.00 47.00 461 ARG I N 1
ATOM 671 C CA . ARG B 1 17 ? 22.143 6.784 24.667 1.00 44.61 461 ARG I CA 1
ATOM 672 C C . ARG B 1 17 ? 23.272 6.395 25.628 1.00 51.62 461 ARG I C 1
ATOM 673 O O . ARG B 1 17 ? 23.534 5.213 25.840 1.00 61.83 461 ARG I O 1
ATOM 681 N N . GLU B 1 18 ? 23.868 7.394 26.281 1.00 51.87 462 GLU I N 1
ATOM 682 C CA . GLU B 1 18 ? 24.932 7.155 27.247 1.00 55.43 462 GLU I CA 1
ATOM 683 C C . GLU B 1 18 ? 24.402 6.571 28.577 1.00 60.91 462 GLU I C 1
ATOM 684 O O . GLU B 1 18 ? 24.995 5.646 29.157 1.00 51.47 462 GLU I O 1
ATOM 690 N N . LYS B 1 19 ? 23.278 7.099 29.049 1.00 40.51 463 LYS I N 1
ATOM 691 C CA . LYS B 1 19 ? 22.691 6.624 30.292 1.00 40.23 463 LYS I CA 1
ATOM 692 C C . LYS B 1 19 ? 22.292 5.146 30.200 1.00 43.18 463 LYS I C 1
ATOM 693 O O . LYS B 1 19 ? 22.489 4.396 31.143 1.00 50.76 463 LYS I O 1
ATOM 699 N N . LEU B 1 20 ? 21.785 4.727 29.046 1.00 37.94 464 LEU I N 1
ATOM 700 C CA . LEU B 1 20 ? 21.370 3.355 28.848 1.00 48.39 464 LEU I CA 1
ATOM 701 C C . LEU B 1 20 ? 22.593 2.429 28.824 1.00 60.26 464 LEU I C 1
ATOM 702 O O . LEU B 1 20 ? 22.626 1.426 29.531 1.00 41.63 464 LEU I O 1
ATOM 707 N N . ASN B 1 21 ? 23.619 2.793 28.057 1.00 38.81 465 ASN I N 1
ATOM 708 C CA . ASN B 1 21 ? 24.844 1.999 28.021 1.00 44.91 465 ASN I CA 1
ATOM 709 C C . ASN B 1 21 ? 25.499 1.921 29.414 1.00 47.26 465 ASN I C 1
ATOM 710 O O . ASN B 1 21 ? 26.102 0.913 29.770 1.00 49.06 465 ASN I O 1
ATOM 715 N N . GLN B 1 22 ? 25.328 2.954 30.227 1.00 41.37 466 GLN I N 1
ATOM 716 C CA . GLN B 1 22 ? 25.840 2.884 31.581 1.00 52.48 466 GLN I CA 1
ATOM 717 C C . GLN B 1 22 ? 25.070 1.795 32.337 1.00 58.23 466 GLN I C 1
ATOM 718 O O . GLN B 1 22 ? 25.681 0.940 32.990 1.00 45.03 466 GLN I O 1
ATOM 724 N N . ARG B 1 23 ? 23.752 1.727 32.116 1.00 60.97 467 ARG I N 1
ATOM 725 C CA . ARG B 1 23 ? 22.909 0.764 32.823 1.00 52.35 467 ARG I CA 1
ATOM 726 C C . ARG B 1 23 ? 23.223 -0.656 32.387 1.00 44.67 467 ARG I C 1
ATOM 727 O O . ARG B 1 23 ? 23.295 -1.553 33.223 1.00 41.30 467 ARG I O 1
ATOM 735 N N . PHE B 1 24 ? 23.510 -0.843 31.104 1.00 41.42 468 PHE I N 1
ATOM 736 C CA . PHE B 1 24 ? 23.853 -2.167 30.613 1.00 46.89 468 PHE I CA 1
ATOM 737 C C . PHE B 1 24 ? 25.069 -2.729 31.324 1.00 59.13 468 PHE I C 1
ATOM 738 O O . PHE B 1 24 ? 25.046 -3.885 31.764 1.00 66.99 468 PHE I O 1
ATOM 746 N N . TYR B 1 25 ? 26.095 -1.902 31.513 1.00 47.63 469 TYR I N 1
ATOM 747 C CA . TYR B 1 25 ? 27.285 -2.387 32.168 1.00 44.26 469 TYR I CA 1
ATOM 748 C C . TYR B 1 25 ? 26.977 -2.808 33.617 1.00 44.29 469 TYR I C 1
ATOM 749 O O . TYR B 1 25 ? 27.504 -3.810 34.094 1.00 48.66 469 TYR I O 1
ATOM 758 N N . ALA B 1 26 ? 26.135 -2.052 34.316 1.00 50.42 470 ALA I N 1
ATOM 759 C CA . ALA B 1 26 ? 25.776 -2.421 35.688 1.00 47.59 470 ALA I CA 1
ATOM 760 C C . ALA B 1 26 ? 25.011 -3.737 35.686 1.00 64.41 470 ALA I C 1
ATOM 761 O O . ALA B 1 26 ? 25.159 -4.534 36.606 1.00 75.47 470 ALA I O 1
ATOM 763 N N . LEU B 1 27 ? 24.190 -3.959 34.656 1.00 61.94 471 LEU I N 1
ATOM 764 C CA . LEU B 1 27 ? 23.479 -5.226 34.516 1.00 51.77 471 LEU I CA 1
ATOM 765 C C . LEU B 1 27 ? 24.460 -6.361 34.320 1.00 48.89 471 LEU I C 1
ATOM 766 O O . LEU B 1 27 ? 24.305 -7.418 34.932 1.00 49.51 471 LEU I O 1
ATOM 771 N N . ARG B 1 28 ? 25.486 -6.141 33.499 1.00 45.44 472 ARG I N 1
ATOM 772 C CA . ARG B 1 28 ? 26.463 -7.199 33.273 1.00 47.73 472 ARG I CA 1
ATOM 773 C C . ARG B 1 28 ? 27.234 -7.594 34.551 1.00 56.88 472 ARG I C 1
ATOM 774 O O . ARG B 1 28 ? 27.656 -8.735 34.700 1.00 53.73 472 ARG I O 1
ATOM 782 N N . ALA B 1 29 ? 27.296 -6.695 35.519 1.00 56.07 473 ALA I N 1
ATOM 783 C CA . ALA B 1 29 ? 28.116 -6.924 36.698 1.00 59.05 473 ALA I CA 1
ATOM 784 C C . ALA B 1 29 ? 27.399 -7.726 37.760 1.00 56.23 473 ALA I C 1
ATOM 785 O O . ALA B 1 29 ? 28.010 -8.158 38.716 1.00 66.55 473 ALA I O 1
ATOM 787 N N . VAL B 1 30 ? 26.097 -7.898 37.610 1.00 61.30 474 VAL I N 1
ATOM 788 C CA . VAL B 1 30 ? 25.342 -8.651 38.601 1.00 67.09 474 VAL I CA 1
ATOM 789 C C . VAL B 1 30 ? 24.752 -9.942 38.033 1.00 51.19 474 VAL I C 1
ATOM 790 O O . VAL B 1 30 ? 24.339 -10.805 38.786 1.00 56.93 474 VAL I O 1
ATOM 794 N N . VAL B 1 31 ? 24.697 -10.075 36.716 1.00 40.97 475 VAL I N 1
ATOM 795 C CA . VAL B 1 31 ? 24.194 -11.317 36.169 1.00 51.29 475 VAL I CA 1
ATOM 796 C C . VAL B 1 31 ? 25.304 -12.308 35.834 1.00 55.20 475 VAL I C 1
ATOM 797 O O . VAL B 1 31 ? 26.208 -12.022 35.063 1.00 67.62 475 VAL I O 1
ATOM 801 N N . PRO B 1 32 ? 25.212 -13.502 36.414 1.00 65.06 476 PRO I N 1
ATOM 802 C CA . PRO B 1 32 ? 26.276 -14.495 36.286 1.00 73.55 476 PRO I CA 1
ATOM 803 C C . PRO B 1 32 ? 26.252 -15.261 34.968 1.00 85.25 476 PRO I C 1
ATOM 804 O O . PRO B 1 32 ? 25.181 -15.505 34.408 1.00 73.13 476 PRO I O 1
ATOM 808 N N . ASN B 1 33 ? 27.429 -15.632 34.481 1.00 99.99 477 ASN I N 1
ATOM 809 C CA . ASN B 1 33 ? 27.638 -16.434 33.272 1.00 94.91 477 ASN I CA 1
ATOM 810 C C . ASN B 1 33 ? 27.113 -16.050 31.884 1.00 89.82 477 ASN I C 1
ATOM 811 O O . ASN B 1 33 ? 26.699 -16.912 31.136 1.00 85.48 477 ASN I O 1
ATOM 816 N N . VAL B 1 34 ? 27.151 -14.780 31.522 1.00 94.91 478 VAL I N 1
ATOM 817 C CA . VAL B 1 34 ? 26.683 -14.384 30.198 1.00 112.61 478 VAL I CA 1
ATOM 818 C C . VAL B 1 34 ? 27.809 -14.532 29.186 1.00 122.94 478 VAL I C 1
ATOM 819 O O . VAL B 1 34 ? 28.929 -14.111 29.457 1.00 123.78 478 VAL I O 1
ATOM 823 N N . SER B 1 35 ? 27.563 -15.216 28.076 1.00 134.62 479 SER I N 1
ATOM 824 C CA . SER B 1 35 ? 28.653 -15.405 27.127 1.00 136.44 479 SER I CA 1
ATOM 825 C C . SER B 1 35 ? 28.528 -14.923 25.689 1.00 137.99 479 SER I C 1
ATOM 826 O O . SER B 1 35 ? 29.533 -14.779 25.003 1.00 142.59 479 SER I O 1
ATOM 829 N N . LYS B 1 36 ? 27.317 -14.659 25.234 1.00 121.42 480 LYS I N 1
ATOM 830 C CA . LYS B 1 36 ? 27.159 -14.104 23.914 1.00 110.56 480 LYS I CA 1
ATOM 831 C C . LYS B 1 36 ? 27.297 -12.692 24.407 1.00 101.04 480 LYS I C 1
ATOM 832 O O . LYS B 1 36 ? 26.736 -12.363 25.438 1.00 102.13 480 LYS I O 1
ATOM 834 N N . MET B 1 37 ? 28.056 -11.866 23.723 1.00 85.78 481 MET I N 1
ATOM 835 C CA . MET B 1 37 ? 28.265 -10.523 24.200 1.00 76.91 481 MET I CA 1
ATOM 836 C C . MET B 1 37 ? 27.267 -9.504 23.721 1.00 73.45 481 MET I C 1
ATOM 837 O O . MET B 1 37 ? 27.413 -8.343 24.004 1.00 76.62 481 MET I O 1
ATOM 842 N N . ASP B 1 38 ? 26.269 -9.932 22.979 1.00 69.41 482 ASP I N 1
ATOM 843 C CA . ASP B 1 38 ? 25.273 -8.989 22.423 1.00 49.63 482 ASP I CA 1
ATOM 844 C C . ASP B 1 38 ? 24.250 -8.479 23.468 1.00 55.23 482 ASP I C 1
ATOM 845 O O . ASP B 1 38 ? 23.950 -9.181 24.441 1.00 66.61 482 ASP I O 1
ATOM 847 N N . LYS B 1 39 ? 23.661 -7.304 23.232 1.00 40.53 483 LYS I N 1
ATOM 848 C CA . LYS B 1 39 ? 22.691 -6.695 24.173 1.00 48.85 483 LYS I CA 1
ATOM 849 C C . LYS B 1 39 ? 21.392 -7.498 24.339 1.00 54.68 483 LYS I C 1
ATOM 850 O O . LYS B 1 39 ? 20.868 -7.592 25.449 1.00 55.90 483 LYS I O 1
ATOM 856 N N . ALA B 1 40 ? 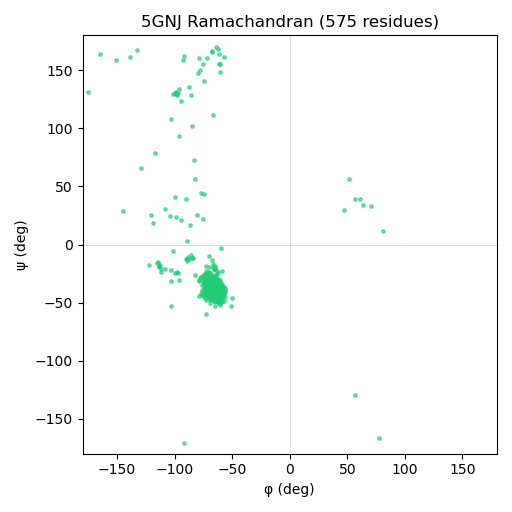20.856 -8.039 23.243 1.00 39.97 484 ALA I N 1
ATOM 857 C CA . ALA B 1 40 ? 19.626 -8.812 23.319 1.00 53.75 484 ALA I CA 1
ATOM 858 C C . ALA B 1 40 ? 19.856 -10.047 24.164 1.00 65.72 484 ALA I C 1
ATOM 859 O O . ALA B 1 40 ? 19.033 -10.366 25.035 1.00 59.35 484 ALA I O 1
ATOM 861 N N . SER B 1 41 ? 20.988 -10.713 23.940 1.00 62.48 485 SER I N 1
ATOM 862 C CA . SER B 1 41 ? 21.340 -11.886 24.738 1.00 66.87 485 SER I CA 1
ATOM 863 C C . SER B 1 41 ? 21.525 -11.511 26.211 1.00 59.43 485 SER I C 1
ATOM 864 O O . SER B 1 41 ? 21.222 -12.300 27.093 1.00 48.16 485 SER I O 1
ATOM 867 N N . LEU B 1 42 ? 22.003 -10.300 26.487 1.00 46.06 486 LEU I N 1
ATOM 868 C CA . LEU B 1 42 ? 22.186 -9.909 27.876 1.00 41.41 486 LEU I CA 1
ATOM 869 C C . LEU B 1 42 ? 20.850 -9.865 28.601 1.00 46.78 486 LEU I C 1
ATOM 870 O O . LEU B 1 42 ? 20.694 -10.434 29.678 1.00 55.43 486 LEU I O 1
ATOM 875 N N . LEU B 1 43 ? 19.878 -9.202 27.987 1.00 47.18 487 LEU I N 1
ATOM 876 C CA . LEU B 1 43 ? 18.562 -9.056 28.591 1.00 53.07 487 LEU I CA 1
ATOM 877 C C . LEU B 1 43 ? 17.873 -10.408 28.730 1.00 58.07 487 LEU I C 1
ATOM 878 O O . LEU B 1 43 ? 17.212 -10.667 29.726 1.00 67.70 487 LEU I O 1
ATOM 883 N N . GLY B 1 44 ? 18.045 -11.272 27.736 1.00 49.55 488 GLY I N 1
ATOM 884 C CA . GLY B 1 44 ? 17.479 -12.594 27.808 1.00 43.27 488 GLY I CA 1
ATOM 885 C C . GLY B 1 44 ? 17.939 -13.382 29.023 1.00 52.89 488 GLY I C 1
ATOM 886 O O . GLY B 1 44 ? 17.132 -14.022 29.689 1.00 48.89 488 GLY I O 1
ATOM 887 N N . ASP B 1 45 ? 19.223 -13.313 29.350 1.00 64.99 489 ASP I N 1
ATOM 888 C CA . ASP B 1 45 ? 19.768 -14.078 30.476 1.00 60.13 489 ASP I CA 1
ATOM 889 C C . ASP B 1 45 ? 19.367 -13.434 31.797 1.00 58.99 489 ASP I C 1
ATOM 890 O O . ASP B 1 45 ? 19.187 -14.105 32.815 1.00 54.14 489 ASP I O 1
ATOM 892 N N . ALA B 1 46 ? 19.188 -12.118 31.758 1.00 64.03 490 ALA I N 1
ATOM 893 C CA . ALA B 1 46 ? 18.723 -11.363 32.913 1.00 49.98 490 ALA I CA 1
ATOM 894 C C . ALA B 1 46 ? 17.294 -11.774 33.315 1.00 57.67 490 ALA I C 1
ATOM 895 O O . ALA B 1 46 ? 17.004 -12.039 34.498 1.00 53.47 490 ALA I O 1
ATOM 897 N N . ILE B 1 47 ? 16.412 -11.878 32.327 1.00 54.84 491 ILE I N 1
ATOM 898 C CA . ILE B 1 47 ? 15.056 -12.324 32.603 1.00 56.75 491 ILE I CA 1
ATOM 899 C C . ILE B 1 47 ? 15.039 -13.719 33.245 1.00 65.53 491 ILE I C 1
ATOM 900 O O . ILE B 1 47 ? 14.372 -13.922 34.263 1.00 72.03 491 ILE I O 1
ATOM 905 N N . ALA B 1 48 ? 15.769 -14.667 32.656 1.00 52.73 492 ALA I N 1
ATOM 906 C CA . ALA B 1 48 ? 15.903 -16.015 33.223 1.00 48.15 492 ALA I CA 1
ATOM 907 C C . ALA B 1 48 ? 16.494 -16.003 34.635 1.00 55.57 492 ALA I C 1
ATOM 908 O O . ALA B 1 48 ? 16.092 -16.798 35.481 1.00 55.31 492 ALA I O 1
ATOM 910 N N . TYR B 1 49 ? 17.454 -15.119 34.898 1.00 52.03 493 TYR I N 1
ATOM 911 C CA . TYR B 1 49 ? 18.082 -15.122 36.216 1.00 52.46 493 TYR I CA 1
ATOM 912 C C . TYR B 1 49 ? 17.075 -14.642 37.268 1.00 51.19 493 TYR I C 1
ATOM 913 O O . TYR B 1 49 ? 16.955 -15.212 38.349 1.00 51.26 493 TYR I O 1
ATOM 922 N N . ILE B 1 50 ? 16.290 -13.640 36.916 1.00 45.33 494 ILE I N 1
ATOM 923 C CA . ILE B 1 50 ? 15.268 -13.144 37.820 1.00 51.34 494 ILE I CA 1
ATOM 924 C C . ILE B 1 50 ? 14.205 -14.209 38.143 1.00 62.68 494 ILE I C 1
ATOM 925 O O . ILE B 1 50 ? 13.882 -14.404 39.326 1.00 59.43 494 ILE I O 1
ATOM 930 N N . ASN B 1 51 ? 13.726 -14.954 37.141 1.00 62.57 495 ASN I N 1
ATOM 931 C CA . ASN B 1 51 ? 12.749 -16.010 37.430 1.00 62.19 495 ASN I CA 1
ATOM 932 C C . ASN B 1 51 ? 13.298 -17.035 38.418 1.00 75.84 495 ASN I C 1
ATOM 933 O O . ASN B 1 51 ? 12.625 -17.422 39.379 1.00 75.02 495 ASN I O 1
ATOM 938 N N . GLU B 1 52 ? 14.527 -17.465 38.181 1.00 75.64 496 GLU I N 1
ATOM 939 C CA . GLU B 1 52 ? 15.170 -18.439 39.043 1.00 71.84 496 GLU I CA 1
ATOM 940 C C . GLU B 1 52 ? 15.322 -17.960 40.497 1.00 68.60 496 GLU I C 1
ATOM 941 O O . GLU B 1 52 ? 15.142 -18.742 41.438 1.00 68.82 496 GLU I O 1
ATOM 947 N N . LEU B 1 53 ? 15.588 -16.671 40.684 1.00 56.90 497 LEU I N 1
ATOM 948 C CA . LEU B 1 53 ? 15.781 -16.155 42.031 1.00 59.17 497 LEU I CA 1
ATOM 949 C C . LEU B 1 53 ? 14.466 -16.083 42.829 1.00 63.14 497 LEU I C 1
ATOM 950 O O . LEU B 1 53 ? 14.439 -16.478 43.994 1.00 61.68 497 LEU I O 1
ATOM 955 N N . LYS B 1 54 ? 13.382 -15.599 42.217 1.00 57.98 498 LYS I N 1
ATOM 956 C CA . LYS B 1 54 ? 12.101 -15.542 42.926 1.00 66.23 498 LYS I CA 1
ATOM 957 C C . LYS B 1 54 ? 11.577 -16.935 43.188 1.00 61.66 498 LYS I C 1
ATOM 958 O O . LYS B 1 54 ? 10.885 -17.169 44.180 1.00 56.77 498 LYS I O 1
ATOM 964 N N . SER B 1 55 ? 11.863 -17.847 42.276 1.00 48.86 499 SER I N 1
ATOM 965 C CA . SER B 1 55 ? 11.487 -19.224 42.504 1.00 45.37 499 SER I CA 1
ATOM 966 C C . SER B 1 55 ? 12.182 -19.739 43.787 1.00 58.10 499 SER I C 1
ATOM 967 O O . SER B 1 55 ? 11.550 -20.416 44.629 1.00 60.77 499 SER I O 1
ATOM 970 N N . LYS B 1 56 ? 13.453 -19.375 43.988 1.00 46.88 500 LYS I N 1
ATOM 971 C CA . LYS B 1 56 ? 14.169 -19.866 45.175 1.00 59.97 500 LYS I CA 1
ATOM 972 C C . LYS B 1 56 ? 13.687 -19.248 46.495 1.00 64.64 500 LYS I C 1
ATOM 973 O O . LYS B 1 56 ? 13.675 -19.923 47.527 1.00 62.23 500 LYS I O 1
ATOM 976 N N . VAL B 1 57 ? 13.351 -17.960 46.467 1.00 42.26 501 VAL I N 1
ATOM 977 C CA . VAL B 1 57 ? 12.834 -17.253 47.641 1.00 54.54 501 VAL I CA 1
ATOM 978 C C . VAL B 1 57 ? 11.535 -17.925 48.151 1.00 65.23 501 VAL I C 1
ATOM 979 O O . VAL B 1 57 ? 11.330 -18.098 49.358 1.00 63.39 501 VAL I O 1
ATOM 983 N N . VAL B 1 58 ? 10.670 -18.296 47.209 1.00 63.36 502 VAL I N 1
ATOM 984 C CA . VAL B 1 58 ? 9.434 -18.985 47.512 1.00 55.52 502 VAL I CA 1
ATOM 985 C C . VAL B 1 58 ? 9.704 -20.376 48.122 1.00 73.90 502 VAL I C 1
ATOM 986 O O . VAL B 1 58 ? 8.997 -20.759 49.070 1.00 76.51 502 VAL I O 1
ATOM 990 N N . LYS B 1 59 ? 10.648 -21.159 47.572 1.00 45.88 503 LYS I N 1
ATOM 991 C CA . LYS B 1 59 ? 10.887 -22.511 48.133 1.00 63.10 503 LYS I CA 1
ATOM 992 C C . LYS B 1 59 ? 11.552 -22.437 49.524 1.00 68.61 503 LYS I C 1
ATOM 993 O O . LYS B 1 59 ? 11.277 -23.251 50.413 1.00 69.99 503 LYS I O 1
ATOM 999 N N . THR B 1 60 ? 12.446 -21.478 49.716 1.00 76.04 504 THR I N 1
ATOM 1000 C CA . THR B 1 60 ? 13.141 -21.420 50.990 1.00 81.66 504 THR I CA 1
ATOM 1001 C C . THR B 1 60 ? 12.202 -20.963 52.124 1.00 66.65 504 THR I C 1
ATOM 1002 O O . THR B 1 60 ? 12.225 -21.552 53.193 1.00 64.00 504 THR I O 1
ATOM 1006 N N . GLU B 1 61 ? 11.337 -19.974 51.884 1.00 62.84 505 GLU I N 1
ATOM 1007 C CA . GLU B 1 61 ? 10.454 -19.463 52.948 1.00 59.92 505 GLU I CA 1
ATOM 1008 C C . GLU B 1 61 ? 9.400 -20.484 53.288 1.00 66.93 505 GLU I C 1
ATOM 1009 O O . GLU B 1 61 ? 8.883 -20.515 54.400 1.00 70.81 505 GLU I O 1
ATOM 1011 N N . SER B 1 62 ? 9.088 -21.329 52.315 1.00 71.41 506 SER I N 1
ATOM 1012 C CA . SER B 1 62 ? 8.182 -22.433 52.543 1.00 57.03 506 SER I CA 1
ATOM 1013 C C . SER B 1 62 ? 8.870 -23.557 53.343 1.00 73.10 506 SER I C 1
ATOM 1014 O O . SER B 1 62 ? 8.293 -24.067 54.304 1.00 72.63 506 SER I O 1
ATOM 1017 N N . GLU B 1 63 ? 10.112 -23.914 52.989 1.00 74.50 507 GLU I N 1
ATOM 1018 C CA . GLU B 1 63 ? 10.821 -24.972 53.733 1.00 78.97 507 GLU I CA 1
ATOM 1019 C C . GLU B 1 63 ? 10.974 -24.611 55.211 1.00 73.78 507 GLU I C 1
ATOM 1020 O O . GLU B 1 63 ? 10.881 -25.486 56.080 1.00 46.96 507 GLU I O 1
ATOM 1026 N N . LYS B 1 64 ? 11.178 -23.323 55.483 1.00 57.75 508 LYS I N 1
ATOM 1027 C CA . LYS B 1 64 ? 11.331 -22.829 56.845 1.00 51.36 508 LYS I CA 1
ATOM 1028 C C . LYS B 1 64 ? 10.053 -22.996 57.685 1.00 64.80 508 LYS I C 1
ATOM 1029 O O . LYS B 1 64 ? 10.126 -23.388 58.842 1.00 72.84 508 LYS I O 1
ATOM 1035 N N . LEU B 1 65 ? 8.887 -22.704 57.104 1.00 59.02 509 LEU I N 1
ATOM 1036 C CA . LEU B 1 65 ? 7.606 -22.841 57.806 1.00 66.11 509 LEU I CA 1
ATOM 1037 C C . LEU B 1 65 ? 7.283 -24.303 58.172 1.00 59.81 509 LEU I C 1
ATOM 1038 O O . LEU B 1 65 ? 6.820 -24.626 59.261 1.00 64.75 509 LEU I O 1
ATOM 1043 N N . GLN B 1 66 ? 7.589 -25.165 57.219 1.00 61.54 510 GLN I N 1
ATOM 1044 C CA . GLN B 1 66 ? 7.452 -26.610 57.277 1.00 61.18 510 GLN I CA 1
ATOM 1045 C C . GLN B 1 66 ? 8.292 -27.291 58.365 1.00 66.10 510 GLN I C 1
ATOM 1046 O O . GLN B 1 66 ? 7.807 -28.170 59.096 1.00 76.43 510 GLN I O 1
ATOM 1052 N N . ILE B 1 67 ? 9.538 -26.853 58.517 1.00 69.09 511 ILE I N 1
ATOM 1053 C CA . ILE B 1 67 ? 10.424 -27.384 59.565 1.00 70.06 511 ILE I CA 1
ATOM 1054 C C . ILE B 1 67 ? 9.984 -26.807 60.918 1.00 63.67 511 ILE I C 1
ATOM 1055 O O . ILE B 1 67 ? 10.199 -27.410 61.969 1.00 52.11 511 ILE I O 1
ATOM 1060 N N . LYS B 1 68 ? 9.334 -25.646 60.886 1.00 64.24 512 LYS I N 1
ATOM 1061 C CA . LYS B 1 68 ? 8.811 -25.045 62.103 1.00 60.52 512 LYS I CA 1
ATOM 1062 C C . LYS B 1 68 ? 7.649 -25.923 62.634 1.00 65.65 512 LYS I C 1
ATOM 1063 O O . LYS B 1 68 ? 7.357 -25.942 63.836 1.00 61.44 512 LYS I O 1
ATOM 1069 N N . ASN B 1 69 ? 6.973 -26.636 61.736 1.00 51.97 513 ASN I N 1
ATOM 1070 C CA . ASN B 1 69 ? 5.955 -27.570 62.170 1.00 72.00 513 ASN I CA 1
ATOM 1071 C C . ASN B 1 69 ? 6.501 -28.824 62.840 1.00 75.03 513 ASN I C 1
ATOM 1072 O O . ASN B 1 69 ? 5.944 -29.285 63.830 1.00 81.37 513 ASN I O 1
ATOM 1077 N N . GLN B 1 70 ? 7.604 -29.365 62.341 1.00 69.14 514 GLN I N 1
ATOM 1078 C CA . GLN B 1 70 ? 8.117 -30.583 62.947 1.00 71.50 514 GLN I CA 1
ATOM 1079 C C . GLN B 1 70 ? 8.616 -30.276 64.352 1.00 65.66 514 GLN I C 1
ATOM 1080 O O . GLN B 1 70 ? 8.376 -31.037 65.293 1.00 60.95 514 GLN I O 1
ATOM 1086 N N . LEU B 1 71 ? 9.233 -29.112 64.504 1.00 54.98 515 LEU I N 1
ATOM 1087 C CA . LEU B 1 71 ? 9.763 -28.707 65.796 1.00 55.65 515 LEU I CA 1
ATOM 1088 C C . LEU B 1 71 ? 8.628 -28.619 66.805 1.00 60.04 515 LEU I C 1
ATOM 1089 O O . LEU B 1 71 ? 8.781 -28.960 67.982 1.00 53.90 515 LEU I O 1
ATOM 1094 N N . GLU B 1 72 ? 7.494 -28.118 66.344 1.00 68.63 516 GLU I N 1
ATOM 1095 C CA . GLU B 1 72 ? 6.355 -27.929 67.215 1.00 66.28 516 GLU I CA 1
ATOM 1096 C C . GLU B 1 72 ? 5.715 -29.279 67.565 1.00 57.87 516 GLU I C 1
ATOM 1097 O O . GLU B 1 72 ? 5.322 -29.511 68.714 1.00 53.28 516 GLU I O 1
ATOM 1103 N N . GLU B 1 73 ? 5.726 -30.200 66.602 1.00 52.85 517 GLU I N 1
ATOM 1104 C CA . GLU B 1 73 ? 5.196 -31.555 66.793 1.00 66.15 517 GLU I CA 1
ATOM 1105 C C . GLU B 1 73 ? 5.996 -32.319 67.841 1.00 74.04 517 GLU I C 1
ATOM 1106 O O . GLU B 1 73 ? 5.425 -32.995 68.700 1.00 80.13 517 GLU I O 1
ATOM 1112 N N . VAL B 1 74 ? 7.321 -32.207 67.773 1.00 72.16 518 VAL I N 1
ATOM 1113 C CA . VAL B 1 74 ? 8.177 -32.940 68.694 1.00 70.67 518 VAL I CA 1
ATOM 1114 C C . VAL B 1 74 ? 8.124 -32.367 70.121 1.00 68.28 518 VAL I C 1
ATOM 1115 O O . VAL B 1 74 ? 8.214 -33.131 71.089 1.00 55.79 518 VAL I O 1
ATOM 1119 N N . LYS B 1 75 ? 7.958 -31.047 70.263 1.00 70.31 519 LYS I N 1
ATOM 1120 C CA . LYS B 1 75 ? 7.765 -30.458 71.599 1.00 68.35 519 LYS I CA 1
ATOM 1121 C C . LYS B 1 75 ? 6.514 -31.024 72.273 1.00 71.17 519 LYS I C 1
ATOM 1122 O O . LYS B 1 75 ? 6.496 -31.247 73.489 1.00 53.66 519 LYS I O 1
ATOM 1128 N N . LEU B 1 76 ? 5.469 -31.214 71.471 1.00 53.72 520 LEU I N 1
ATOM 1129 C CA . LEU B 1 76 ? 4.206 -31.768 71.928 1.00 61.51 520 LEU I CA 1
ATOM 1130 C C . LEU B 1 76 ? 4.340 -33.242 72.354 1.00 66.48 520 LEU I C 1
ATOM 1131 O O . LEU B 1 76 ? 3.770 -33.664 73.375 1.00 63.53 520 LEU I O 1
ATOM 1136 N N . GLU B 1 77 ? 5.119 -34.013 71.594 1.00 67.09 521 GLU I N 1
ATOM 1137 C CA . GLU B 1 77 ? 5.366 -35.420 71.934 1.00 66.65 521 GLU I CA 1
ATOM 1138 C C . GLU B 1 77 ? 6.146 -35.463 73.246 1.00 66.19 521 GLU I C 1
ATOM 1139 O O . GLU B 1 77 ? 6.004 -36.377 74.059 1.00 70.30 521 GLU I O 1
ATOM 1145 N N . LEU B 1 78 ? 6.975 -34.451 73.437 1.00 71.26 522 LEU I N 1
ATOM 1146 C CA . LEU B 1 78 ? 7.670 -34.247 74.687 1.00 78.40 522 LEU I CA 1
ATOM 1147 C C . LEU B 1 78 ? 6.602 -33.898 75.730 1.00 85.77 522 LEU I C 1
ATOM 1148 O O . LEU B 1 78 ? 5.973 -32.844 75.650 1.00 81.09 522 LEU I O 1
ATOM 1153 N N . ALA B 1 79 ? 6.377 -34.802 76.678 1.00 99.71 523 ALA I N 1
ATOM 1154 C CA . ALA B 1 79 ? 5.332 -34.643 77.704 1.00 119.60 523 ALA I CA 1
ATOM 1155 C C . ALA B 1 79 ? 3.936 -34.715 77.075 1.00 109.20 523 ALA I C 1
ATOM 1156 O O . ALA B 1 79 ? 3.358 -35.800 76.938 1.00 97.45 523 ALA I O 1
ATOM 1725 N N . ASN E 1 8 ? 31.547 -36.218 1.223 1.00 146.64 452 ASN A N 1
ATOM 1726 C CA . ASN E 1 8 ? 30.884 -35.025 1.736 1.00 139.51 452 ASN A CA 1
ATOM 1727 C C . ASN E 1 8 ? 31.459 -34.586 3.081 1.00 131.20 452 ASN A C 1
ATOM 1728 O O . ASN E 1 8 ? 32.251 -33.639 3.176 1.00 127.03 452 ASN A O 1
ATOM 1733 N N . HIS E 1 9 ? 30.998 -35.285 4.117 1.00 127.21 453 HIS A N 1
ATOM 1734 C CA . HIS E 1 9 ? 31.273 -34.963 5.507 1.00 107.93 453 HIS A CA 1
ATOM 1735 C C . HIS E 1 9 ? 32.305 -35.854 6.230 1.00 94.73 453 HIS A C 1
ATOM 1736 O O . HIS E 1 9 ? 32.284 -35.932 7.464 1.00 82.76 453 HIS A O 1
ATOM 1743 N N . VAL E 1 10 ? 33.219 -36.501 5.507 1.00 85.40 454 VAL A N 1
ATOM 1744 C CA . VAL E 1 10 ? 34.265 -37.249 6.210 1.00 78.38 454 VAL A CA 1
ATOM 1745 C C . VAL E 1 10 ? 35.178 -36.298 6.970 1.00 81.82 454 VAL A C 1
ATOM 1746 O O . VAL E 1 10 ? 35.538 -36.569 8.110 1.00 86.62 454 VAL A O 1
ATOM 1750 N N . GLU E 1 11 ? 35.519 -35.171 6.351 1.00 80.74 455 GLU A N 1
ATOM 1751 C CA . GLU E 1 11 ? 36.336 -34.151 6.995 1.00 81.58 455 GLU A CA 1
ATOM 1752 C C . GLU E 1 11 ? 35.600 -33.503 8.167 1.00 84.71 455 GLU A C 1
ATOM 1753 O O . GLU E 1 11 ? 36.207 -33.156 9.184 1.00 83.69 455 GLU A O 1
ATOM 1759 N N . ALA E 1 12 ? 34.296 -33.310 8.002 1.00 85.34 456 ALA A N 1
ATOM 1760 C CA . ALA E 1 12 ? 33.480 -32.692 9.034 1.00 71.05 456 ALA A CA 1
ATOM 1761 C C . ALA E 1 12 ? 33.449 -33.540 10.308 1.00 81.81 456 ALA A C 1
ATOM 1762 O O . ALA E 1 12 ? 33.500 -33.002 11.425 1.00 84.97 456 ALA A O 1
ATOM 1764 N N . GLU E 1 13 ? 33.382 -34.861 10.149 1.00 72.70 457 GLU A N 1
ATOM 1765 C CA . GLU E 1 13 ? 33.356 -35.747 11.317 1.00 63.97 457 GLU A CA 1
ATOM 1766 C C . GLU E 1 13 ? 34.709 -35.827 12.007 1.00 64.72 457 GLU A C 1
ATOM 1767 O O . GLU E 1 13 ? 34.785 -35.916 13.234 1.00 53.65 457 GLU A O 1
ATOM 1773 N N . ARG E 1 14 ? 35.780 -35.780 11.225 1.00 54.47 458 ARG A N 1
ATOM 1774 C CA . ARG E 1 14 ? 37.097 -35.815 11.817 1.00 74.76 458 ARG A CA 1
ATOM 1775 C C . ARG E 1 14 ? 37.362 -34.489 12.534 1.00 71.02 458 ARG A C 1
ATOM 1776 O O . ARG E 1 14 ? 38.122 -34.445 13.507 1.00 66.84 458 ARG A O 1
ATOM 1784 N N . GLN E 1 15 ? 36.689 -33.446 12.096 1.00 65.27 459 GLN A N 1
ATOM 1785 C CA . GLN E 1 15 ? 36.821 -32.149 12.705 1.00 71.92 459 GLN A CA 1
ATOM 1786 C C . GLN E 1 15 ? 36.052 -32.123 14.002 1.00 60.62 459 GLN A C 1
ATOM 1787 O O . GLN E 1 15 ? 36.501 -31.549 14.965 1.00 60.54 459 GLN A O 1
ATOM 1793 N N . ARG E 1 16 ? 34.887 -32.743 14.023 1.00 60.03 460 ARG A N 1
ATOM 1794 C CA . ARG E 1 16 ? 34.065 -32.837 15.255 1.00 61.65 460 ARG A CA 1
ATOM 1795 C C . ARG E 1 16 ? 34.679 -33.703 16.372 1.00 58.86 460 ARG A C 1
ATOM 1796 O O . ARG E 1 16 ? 34.744 -33.326 17.537 1.00 59.89 460 ARG A O 1
ATOM 1804 N N . ARG E 1 17 ? 35.181 -34.851 15.981 1.00 54.82 461 ARG A N 1
ATOM 1805 C CA . ARG E 1 17 ? 35.772 -35.792 16.895 1.00 57.02 461 ARG A CA 1
ATOM 1806 C C . ARG E 1 17 ? 37.077 -35.216 17.494 1.00 72.54 461 ARG A C 1
ATOM 1807 O O . ARG E 1 17 ? 37.395 -35.458 18.665 1.00 61.72 461 ARG A O 1
ATOM 1815 N N . GLU E 1 18 ? 37.811 -34.424 16.702 1.00 80.88 462 GLU A N 1
ATOM 1816 C CA . GLU E 1 18 ? 39.044 -33.778 17.169 1.00 70.40 462 GLU A CA 1
ATOM 1817 C C . GLU E 1 18 ? 38.724 -32.646 18.132 1.00 76.49 462 GLU A C 1
ATOM 1818 O O . GLU E 1 18 ? 39.499 -32.355 19.051 1.00 69.37 462 GLU A O 1
ATOM 1824 N N . LYS E 1 19 ? 37.619 -31.953 17.880 1.00 68.80 463 LYS A N 1
ATOM 1825 C CA . LYS E 1 19 ? 37.193 -30.896 18.784 1.00 52.96 463 LYS A CA 1
ATOM 1826 C C . LYS E 1 19 ? 36.865 -31.468 20.178 1.00 61.22 463 LYS A C 1
ATOM 1827 O O . LYS E 1 19 ? 37.128 -30.845 21.204 1.00 72.00 463 LYS A O 1
ATOM 1833 N N . LEU E 1 20 ? 36.278 -32.657 20.205 1.00 52.42 464 LEU A N 1
ATOM 1834 C CA . LEU E 1 20 ? 35.885 -33.314 21.455 1.00 52.50 464 LEU A CA 1
ATOM 1835 C C . LEU E 1 20 ? 37.056 -33.863 22.282 1.00 54.09 464 LEU A C 1
ATOM 1836 O O . LEU E 1 20 ? 37.140 -33.662 23.502 1.00 38.75 464 LEU A O 1
ATOM 1841 N N . ASN E 1 21 ? 37.956 -34.582 21.620 1.00 44.49 465 ASN A N 1
ATOM 1842 C CA . ASN E 1 21 ? 39.092 -35.145 22.325 1.00 40.42 465 ASN A CA 1
ATOM 1843 C C . ASN E 1 21 ? 40.029 -34.084 22.955 1.00 61.04 465 ASN A C 1
ATOM 1844 O O . ASN E 1 21 ? 40.694 -34.361 23.957 1.00 60.33 465 ASN A O 1
ATOM 1849 N N . GLN E 1 22 ? 40.001 -32.897 22.395 1.00 53.58 466 GLN A N 1
ATOM 1850 C CA . GLN E 1 22 ? 40.743 -31.789 22.884 1.00 61.90 466 GLN A CA 1
ATOM 1851 C C . GLN E 1 22 ? 40.195 -31.464 24.250 1.00 62.77 466 GLN A C 1
ATOM 1852 O O . GLN E 1 22 ? 40.921 -31.379 25.204 1.00 65.77 466 GLN A O 1
ATOM 1858 N N . ARG E 1 23 ? 38.892 -31.277 24.328 1.00 52.05 467 ARG A N 1
ATOM 1859 C CA . ARG E 1 23 ? 38.223 -30.865 25.580 1.00 58.44 467 ARG A CA 1
ATOM 1860 C C . ARG E 1 23 ? 38.296 -31.955 26.644 1.00 55.62 467 ARG A C 1
ATOM 1861 O O . ARG E 1 23 ? 38.286 -31.647 27.842 1.00 48.62 467 ARG A O 1
ATOM 1869 N N . PHE E 1 24 ? 38.333 -33.220 26.235 1.00 41.91 468 PHE A N 1
ATOM 1870 C CA . PHE E 1 24 ? 38.594 -34.258 27.231 1.00 54.33 468 PHE A CA 1
ATOM 1871 C C . PHE E 1 24 ? 39.973 -34.107 27.876 1.00 68.99 468 PHE A C 1
ATOM 1872 O O . PHE E 1 24 ? 40.082 -34.148 29.100 1.00 74.29 468 PHE A O 1
ATOM 1880 N N . TYR E 1 25 ? 41.015 -33.869 27.073 1.00 55.80 469 TYR A N 1
ATOM 1881 C CA . TYR E 1 25 ? 42.369 -33.763 27.627 1.00 40.26 469 TYR A CA 1
ATOM 1882 C C . TYR E 1 25 ? 42.453 -32.568 28.551 1.00 41.52 469 TYR A C 1
ATOM 1883 O O . TYR E 1 25 ? 43.099 -32.638 29.588 1.00 65.32 469 TYR A O 1
ATOM 1892 N N . ALA E 1 26 ? 41.778 -31.480 28.200 1.00 57.67 470 ALA A N 1
ATOM 1893 C CA . ALA E 1 26 ? 41.789 -30.282 29.038 1.00 50.91 470 ALA A CA 1
ATOM 1894 C C . ALA E 1 26 ? 41.158 -30.548 30.396 1.00 57.76 470 ALA A C 1
ATOM 1895 O O . ALA E 1 26 ? 41.614 -30.021 31.399 1.00 61.20 470 ALA A O 1
ATOM 1897 N N . LEU E 1 27 ? 40.130 -31.389 30.430 1.00 65.78 471 LEU A N 1
ATOM 1898 C CA . LEU E 1 27 ? 39.442 -31.714 31.683 1.00 56.29 471 LEU A CA 1
ATOM 1899 C C . LEU E 1 27 ? 40.452 -32.365 32.600 1.00 48.30 471 LEU A C 1
ATOM 1900 O O . LEU E 1 27 ? 40.510 -32.084 33.801 1.00 48.24 471 LEU A O 1
ATOM 1905 N N . ARG E 1 28 ? 41.291 -33.201 31.993 1.00 41.87 472 ARG A N 1
ATOM 1906 C CA . ARG E 1 28 ? 42.351 -33.915 32.699 1.00 44.01 472 ARG A CA 1
ATOM 1907 C C . ARG E 1 28 ? 43.423 -32.979 33.284 1.00 54.32 472 ARG A C 1
ATOM 1908 O O . ARG E 1 28 ? 44.147 -33.358 34.200 1.00 69.10 472 ARG A O 1
ATOM 1916 N N . ALA E 1 29 ? 43.524 -31.759 32.760 1.00 46.53 473 ALA A N 1
ATOM 1917 C CA . ALA E 1 29 ? 44.529 -30.824 33.252 1.00 54.91 473 ALA A CA 1
ATOM 1918 C C . ALA E 1 29 ? 44.047 -29.952 34.430 1.00 63.87 473 ALA A C 1
ATOM 1919 O O . ALA E 1 29 ? 44.866 -29.380 35.149 1.00 62.45 473 ALA A O 1
ATOM 1921 N N . VAL E 1 30 ? 42.741 -29.917 34.688 1.00 64.99 474 VAL A N 1
ATOM 1922 C CA . VAL E 1 30 ? 42.218 -29.073 35.767 1.00 63.29 474 VAL A CA 1
ATOM 1923 C C . VAL E 1 30 ? 41.739 -29.898 36.961 1.00 58.36 474 VAL A C 1
ATOM 1924 O O . VAL E 1 30 ? 41.680 -29.375 38.064 1.00 55.42 474 VAL A O 1
ATOM 1928 N N . VAL E 1 31 ? 41.438 -31.183 36.736 1.00 57.69 475 VAL A N 1
ATOM 1929 C CA . VAL E 1 31 ? 41.010 -32.103 37.797 1.00 54.61 475 VAL A CA 1
ATOM 1930 C C . VAL E 1 31 ? 42.213 -32.923 38.275 1.00 62.67 475 VAL A C 1
ATOM 1931 O O . VAL E 1 31 ? 42.927 -33.508 37.460 1.00 70.02 475 VAL A O 1
ATOM 1935 N N . PRO E 1 32 ? 42.463 -32.962 39.588 1.00 66.88 476 PRO A N 1
ATOM 1936 C CA . PRO E 1 32 ? 43.685 -33.670 40.021 1.00 63.83 476 PRO A CA 1
ATOM 1937 C C . PRO E 1 32 ? 43.583 -35.214 40.045 1.00 74.14 476 PRO A C 1
ATOM 1938 O O . PRO E 1 32 ? 42.503 -35.767 40.240 1.00 74.97 476 PRO A O 1
ATOM 1942 N N . ASN E 1 33 ? 44.708 -35.887 39.815 1.00 74.63 477 ASN A N 1
ATOM 1943 C CA . ASN E 1 33 ? 44.816 -37.337 39.965 1.00 71.01 477 ASN A CA 1
ATOM 1944 C C . ASN E 1 33 ? 43.960 -38.154 39.019 1.00 65.11 477 ASN A C 1
ATOM 1945 O O . ASN E 1 33 ? 43.467 -39.215 39.400 1.00 62.24 477 ASN A O 1
ATOM 1950 N N . VAL E 1 34 ? 43.762 -37.671 37.799 1.00 69.76 478 VAL A N 1
ATOM 1951 C CA . VAL E 1 34 ? 42.924 -38.392 36.822 1.00 67.98 478 VAL A CA 1
ATOM 1952 C C . VAL E 1 34 ? 43.682 -38.818 35.569 1.00 80.00 478 VAL A C 1
ATOM 1953 O O . VAL E 1 34 ? 43.082 -39.122 34.542 1.00 87.53 478 VAL A O 1
ATOM 1957 N N . SER E 1 35 ? 45.003 -38.848 35.685 1.00 89.05 479 SER A N 1
ATOM 1958 C CA . SER E 1 35 ? 45.949 -38.866 34.573 1.00 78.28 479 SER A CA 1
ATOM 1959 C C . SER E 1 35 ? 45.609 -39.944 33.539 1.00 79.92 479 SER A C 1
ATOM 1960 O O . SER E 1 35 ? 45.694 -39.710 32.331 1.00 80.59 479 SER A O 1
ATOM 1963 N N . LYS E 1 36 ? 45.305 -41.147 34.026 1.00 75.08 480 LYS A N 1
ATOM 1964 C CA . LYS E 1 36 ? 45.319 -42.346 33.205 1.00 63.72 480 LYS A CA 1
ATOM 1965 C C . LYS E 1 36 ? 43.958 -43.078 33.144 1.00 65.48 480 LYS A C 1
ATOM 1966 O O . LYS E 1 36 ? 43.883 -44.278 32.866 1.00 63.15 480 LYS A O 1
ATOM 1968 N N . MET E 1 37 ? 42.867 -42.357 33.348 1.00 66.49 481 MET A N 1
ATOM 1969 C CA . MET E 1 37 ? 41.569 -43.025 33.355 1.00 63.47 481 MET A CA 1
ATOM 1970 C C . MET E 1 37 ? 40.863 -43.049 32.004 1.00 59.87 481 MET A C 1
ATOM 1971 O O . MET E 1 37 ? 41.166 -42.249 31.110 1.00 64.44 481 MET A O 1
ATOM 1976 N N . ASP E 1 38 ? 39.933 -43.988 31.850 1.00 44.34 482 ASP A N 1
ATOM 1977 C CA . ASP E 1 38 ? 39.093 -44.036 30.662 1.00 40.10 482 ASP A CA 1
ATOM 1978 C C . ASP E 1 38 ? 38.198 -42.820 30.715 1.00 46.37 482 ASP A C 1
ATOM 1979 O O . ASP E 1 38 ? 38.075 -42.175 31.766 1.00 47.81 482 ASP A O 1
ATOM 1984 N N . LYS E 1 39 ? 37.568 -42.515 29.592 1.00 45.98 483 LYS A N 1
ATOM 1985 C CA . LYS E 1 39 ? 36.738 -41.327 29.462 1.00 51.22 483 LYS A CA 1
ATOM 1986 C C . LYS E 1 39 ? 35.577 -41.285 30.471 1.00 68.17 483 LYS A C 1
ATOM 1987 O O . LYS E 1 39 ? 35.294 -40.229 31.042 1.00 81.58 483 LYS A O 1
ATOM 1993 N N . ALA E 1 40 ? 34.934 -42.426 30.712 1.00 63.39 484 ALA A N 1
ATOM 1994 C CA . ALA E 1 40 ? 33.798 -42.494 31.639 1.00 62.42 484 ALA A CA 1
ATOM 1995 C C . ALA E 1 40 ? 34.178 -42.243 33.096 1.00 62.32 484 ALA A C 1
ATOM 1996 O O . ALA E 1 40 ? 33.495 -41.500 33.807 1.00 67.53 484 ALA A O 1
ATOM 1998 N N . SER E 1 41 ? 35.255 -42.871 33.548 1.00 57.45 485 SER A N 1
ATOM 1999 C CA . SER E 1 41 ? 35.732 -42.667 34.908 1.00 39.93 485 SER A CA 1
ATOM 2000 C C . SER E 1 41 ? 36.190 -41.239 35.110 1.00 53.08 485 SER A C 1
ATOM 2001 O O . SER E 1 41 ? 36.105 -40.710 36.211 1.00 66.72 485 SER A O 1
ATOM 2004 N N . LEU E 1 42 ? 36.694 -40.626 34.042 1.00 44.48 486 LEU A N 1
ATOM 2005 C CA . LEU E 1 42 ? 37.144 -39.246 34.092 1.00 39.48 486 LEU A CA 1
ATOM 2006 C C . LEU E 1 42 ? 35.964 -38.295 34.362 1.00 45.32 486 LEU A C 1
ATOM 2007 O O . LEU E 1 42 ? 36.096 -37.337 35.137 1.00 52.38 486 LEU A O 1
ATOM 2012 N N . LEU E 1 43 ? 34.832 -38.515 33.693 1.00 42.82 487 LEU A N 1
ATOM 2013 C CA . LEU E 1 43 ? 33.644 -37.691 33.954 1.00 49.69 487 LEU A CA 1
ATOM 2014 C C . LEU E 1 43 ? 33.146 -37.920 35.387 1.00 49.04 487 LEU A C 1
ATOM 2015 O O . LEU E 1 43 ? 32.730 -36.993 36.077 1.00 61.43 487 LEU A O 1
ATOM 2020 N N . GLY E 1 44 ? 33.200 -39.157 35.843 1.00 35.48 488 GLY A N 1
ATOM 2021 C CA . GLY E 1 44 ? 32.774 -39.458 37.198 1.00 45.83 488 GLY A CA 1
ATOM 2022 C C . GLY E 1 44 ? 33.560 -38.707 38.245 1.00 56.56 488 GLY A C 1
ATOM 2023 O O . GLY E 1 44 ? 32.996 -38.231 39.219 1.00 58.09 488 GLY A O 1
ATOM 2024 N N . ASP E 1 45 ? 34.876 -38.613 38.066 1.00 61.33 489 ASP A N 1
ATOM 2025 C CA . ASP E 1 45 ? 35.689 -37.937 39.064 1.00 57.08 489 ASP A CA 1
ATOM 2026 C C . ASP E 1 45 ? 35.551 -36.433 38.955 1.00 62.77 489 ASP A C 1
ATOM 2027 O O . ASP E 1 45 ? 35.706 -35.739 39.954 1.00 62.49 489 ASP A O 1
ATOM 2032 N N . ALA E 1 46 ? 35.239 -35.932 37.760 1.00 51.05 490 ALA A N 1
ATOM 2033 C CA . ALA E 1 46 ? 34.976 -34.509 37.613 1.00 40.40 490 ALA A CA 1
ATOM 2034 C C . ALA E 1 46 ? 33.746 -34.149 38.430 1.00 53.76 490 ALA A C 1
ATOM 2035 O O . ALA E 1 46 ? 33.789 -33.221 39.234 1.00 71.09 490 ALA A O 1
ATOM 2037 N N . ILE E 1 47 ? 32.686 -34.948 38.290 1.00 51.84 491 ILE A N 1
ATOM 2038 C CA . ILE E 1 47 ? 31.442 -34.738 39.033 1.00 49.49 491 ILE A CA 1
ATOM 2039 C C . ILE E 1 47 ? 31.667 -34.792 40.569 1.00 49.03 491 ILE A C 1
ATOM 2040 O O . ILE E 1 47 ? 31.206 -33.905 41.298 1.00 48.19 491 ILE A O 1
ATOM 2045 N N . ALA E 1 48 ? 32.375 -35.813 41.049 1.00 38.79 492 ALA A N 1
ATOM 2046 C CA . ALA E 1 48 ? 32.739 -35.902 42.469 1.00 49.43 492 ALA A CA 1
ATOM 2047 C C . ALA E 1 48 ? 33.542 -34.700 42.908 1.00 58.67 492 ALA A C 1
ATOM 2048 O O . ALA E 1 48 ? 33.428 -34.254 44.057 1.00 64.16 492 ALA A O 1
ATOM 2050 N N . TYR E 1 49 ? 34.399 -34.220 42.009 1.00 50.21 493 TYR A N 1
ATOM 2051 C CA . TYR E 1 49 ? 35.299 -33.115 42.335 1.00 56.73 493 TYR A CA 1
ATOM 2052 C C . TYR E 1 49 ? 34.552 -31.797 42.471 1.00 59.32 493 TYR A C 1
ATOM 2053 O O . TYR E 1 49 ? 34.897 -30.984 43.323 1.00 53.44 493 TYR A O 1
ATOM 2062 N N . ILE E 1 50 ? 33.540 -31.587 41.628 1.00 52.67 494 ILE A N 1
ATOM 2063 C CA . ILE E 1 50 ? 32.699 -30.378 41.704 1.00 48.54 494 ILE A CA 1
ATOM 2064 C C . ILE E 1 50 ? 31.872 -30.289 43.009 1.00 60.35 494 ILE A C 1
ATOM 2065 O O . ILE E 1 50 ? 31.815 -29.229 43.644 1.00 55.80 494 ILE A O 1
ATOM 2070 N N . ASN E 1 51 ? 31.259 -31.405 43.415 1.00 54.48 495 ASN A N 1
ATOM 2071 C CA . ASN E 1 51 ? 30.511 -31.468 44.668 1.00 51.37 495 ASN A CA 1
ATOM 2072 C C . ASN E 1 51 ? 31.408 -31.205 45.874 1.00 57.19 495 ASN A C 1
ATOM 2073 O O . ASN E 1 51 ? 31.084 -30.423 46.765 1.00 58.12 495 ASN A O 1
ATOM 2078 N N . GLU E 1 52 ? 32.540 -31.900 45.899 1.00 53.02 496 GLU A N 1
ATOM 2079 C CA . GLU E 1 52 ? 33.478 -31.796 47.000 1.00 49.37 496 GLU A CA 1
ATOM 2080 C C . GLU E 1 52 ? 33.941 -30.355 47.135 1.00 53.69 496 GLU A C 1
ATOM 2081 O O . GLU E 1 52 ? 34.030 -29.799 48.232 1.00 53.01 496 GLU A O 1
ATOM 2087 N N . LEU E 1 53 ? 34.119 -29.724 45.988 1.00 54.95 497 LEU A N 1
ATOM 2088 C CA . LEU E 1 53 ? 34.622 -28.361 45.904 1.00 59.74 497 LEU A CA 1
ATOM 2089 C C . LEU E 1 53 ? 33.544 -27.371 46.328 1.00 65.79 497 LEU A C 1
ATOM 2090 O O . LEU E 1 53 ? 33.847 -26.385 46.991 1.00 73.37 497 LEU A O 1
ATOM 2095 N N . LYS E 1 54 ? 32.292 -27.606 45.927 1.00 76.34 498 LYS A N 1
ATOM 2096 C CA . LYS E 1 54 ? 31.174 -26.764 46.399 1.00 68.56 498 LYS A CA 1
ATOM 2097 C C . LYS E 1 54 ? 30.881 -26.907 47.896 1.00 64.00 498 LYS A C 1
ATOM 2098 O O . LYS E 1 54 ? 30.589 -25.924 48.574 1.00 68.16 498 LYS A O 1
ATOM 2104 N N . SER E 1 55 ? 30.956 -28.135 48.395 1.00 58.41 499 SER A N 1
ATOM 2105 C CA . SER E 1 55 ? 30.801 -28.440 49.817 1.00 55.12 499 SER A CA 1
ATOM 2106 C C . SER E 1 55 ? 31.879 -27.697 50.623 1.00 75.36 499 SER A C 1
ATOM 2107 O O . SER E 1 55 ? 31.637 -27.262 51.749 1.00 94.01 499 SER A O 1
ATOM 2110 N N . LYS E 1 56 ? 33.078 -27.567 50.059 1.00 63.14 500 LYS A N 1
ATOM 2111 C CA . LYS E 1 56 ? 34.144 -26.871 50.760 1.00 61.20 500 LYS A CA 1
ATOM 2112 C C . LYS E 1 56 ? 33.865 -25.367 50.889 1.00 65.99 500 LYS A C 1
ATOM 2113 O O . LYS E 1 56 ? 34.149 -24.751 51.922 1.00 72.32 500 LYS A O 1
ATOM 2119 N N . VAL E 1 57 ? 33.317 -24.765 49.849 1.00 55.59 501 VAL A N 1
ATOM 2120 C CA . VAL E 1 57 ? 33.034 -23.340 49.916 1.00 51.61 501 VAL A CA 1
ATOM 2121 C C . VAL E 1 57 ? 32.050 -22.995 51.040 1.00 53.97 501 VAL A C 1
ATOM 2122 O O . VAL E 1 57 ? 32.258 -22.038 51.779 1.00 73.22 501 VAL A O 1
ATOM 2126 N N . VAL E 1 58 ? 31.001 -23.802 51.187 1.00 51.74 502 VAL A N 1
ATOM 2127 C CA . VAL E 1 58 ? 29.966 -23.573 52.194 1.00 41.80 502 VAL A CA 1
ATOM 2128 C C . VAL E 1 58 ? 30.577 -23.613 53.596 1.00 64.97 502 VAL A C 1
ATOM 2129 O O . VAL E 1 58 ? 30.255 -22.757 54.418 1.00 71.65 502 VAL A O 1
ATOM 2133 N N . LYS E 1 59 ? 31.454 -24.586 53.874 1.00 58.07 503 LYS A N 1
ATOM 2134 C CA . LYS E 1 59 ? 32.076 -24.685 55.209 1.00 60.72 503 LYS A CA 1
ATOM 2135 C C . LYS E 1 59 ? 33.004 -23.513 55.507 1.00 64.18 503 LYS A C 1
ATOM 2136 O O . LYS E 1 59 ? 33.052 -23.028 56.644 1.00 66.39 503 LYS A O 1
ATOM 2138 N N . THR E 1 60 ? 33.738 -23.055 54.495 1.00 58.89 504 THR A N 1
ATOM 2139 C CA . THR E 1 60 ? 34.718 -21.994 54.720 1.00 60.25 504 THR A CA 1
ATOM 2140 C C . THR E 1 60 ? 33.995 -20.693 55.038 1.00 66.11 504 THR A C 1
ATOM 2141 O O . THR E 1 60 ? 34.393 -19.964 55.947 1.00 77.07 504 THR A O 1
ATOM 2145 N N . GLU E 1 61 ? 32.912 -20.402 54.334 1.00 52.78 505 GLU A N 1
ATOM 2146 C CA . GLU E 1 61 ? 32.206 -19.161 54.636 1.00 70.92 505 GLU A CA 1
ATOM 2147 C C . GLU E 1 61 ? 31.453 -19.251 55.962 1.00 67.88 505 GLU A C 1
ATOM 2148 O O . GLU E 1 61 ? 31.301 -18.250 56.677 1.00 61.84 505 GLU A O 1
ATOM 2154 N N . SER E 1 62 ? 31.100 -20.470 56.347 1.00 61.56 506 SER A N 1
ATOM 2155 C CA . SER E 1 62 ? 30.450 -20.681 57.631 1.00 55.40 506 SER A CA 1
ATOM 2156 C C . SER E 1 62 ? 31.361 -20.345 58.801 1.00 59.25 506 SER A C 1
ATOM 2157 O O . SER E 1 62 ? 30.967 -19.627 59.719 1.00 58.39 506 SER A O 1
ATOM 2160 N N . GLU E 1 63 ? 32.590 -20.842 58.732 1.00 57.50 507 GLU A N 1
ATOM 2161 C CA . GLU E 1 63 ? 33.610 -20.571 59.729 1.00 52.15 507 GLU A CA 1
ATOM 2162 C C . GLU E 1 63 ? 33.975 -19.091 59.777 1.00 47.12 507 GLU A C 1
ATOM 2163 O O . GLU E 1 63 ? 34.296 -18.559 60.839 1.00 49.35 507 GLU A O 1
ATOM 2169 N N . LYS E 1 64 ? 33.931 -18.436 58.620 1.00 50.92 508 LYS A N 1
ATOM 2170 C CA . LYS E 1 64 ? 34.303 -17.025 58.503 1.00 46.06 508 LYS A CA 1
ATOM 2171 C C . LYS E 1 64 ? 33.315 -16.128 59.238 1.00 60.05 508 LYS A C 1
ATOM 2172 O O . LYS E 1 64 ? 33.718 -15.176 59.915 1.00 63.53 508 LYS A O 1
ATOM 2178 N N . LEU E 1 65 ? 32.026 -16.446 59.118 1.00 66.02 509 LEU A N 1
ATOM 2179 C CA . LEU E 1 65 ? 30.978 -15.704 59.804 1.00 55.88 509 LEU A CA 1
ATOM 2180 C C . LEU E 1 65 ? 31.137 -15.829 61.327 1.00 65.50 509 LEU A C 1
ATOM 2181 O O . LEU E 1 65 ? 30.883 -14.870 62.061 1.00 75.73 509 LEU A O 1
ATOM 2186 N N . GLN E 1 66 ? 31.555 -17.002 61.804 1.00 48.98 510 GLN A N 1
ATOM 2187 C CA . GLN E 1 66 ? 31.753 -17.185 63.241 1.00 56.06 510 GLN A CA 1
ATOM 2188 C C . GLN E 1 66 ? 32.836 -16.281 63.766 1.00 57.59 510 GLN A C 1
ATOM 2189 O O . GLN E 1 66 ? 32.728 -15.736 64.865 1.00 58.48 510 GLN A O 1
ATOM 2195 N N . ILE E 1 67 ? 33.887 -16.139 62.966 1.00 61.44 511 ILE A N 1
ATOM 2196 C CA . ILE E 1 67 ? 35.015 -15.295 63.315 1.00 62.65 511 ILE A CA 1
ATOM 2197 C C . ILE E 1 67 ? 34.609 -13.826 63.209 1.00 62.15 511 ILE A C 1
ATOM 2198 O O . ILE E 1 67 ? 35.090 -12.974 63.968 1.00 53.38 511 ILE A O 1
ATOM 2203 N N . LYS E 1 68 ? 33.673 -13.536 62.310 1.00 54.20 512 LYS A N 1
ATOM 2204 C CA . LYS E 1 68 ? 33.226 -12.166 62.182 1.00 57.93 512 LYS A CA 1
ATOM 2205 C C . LYS E 1 68 ? 32.424 -11.714 63.404 1.00 65.78 512 LYS A C 1
ATOM 2206 O O . LYS E 1 68 ? 32.548 -10.565 63.834 1.00 67.37 512 LYS A O 1
ATOM 2212 N N . ASN E 1 69 ? 31.668 -12.633 64.002 1.00 57.60 513 ASN A N 1
ATOM 2213 C CA . ASN E 1 69 ? 30.891 -12.335 65.203 1.00 51.79 513 ASN A CA 1
ATOM 2214 C C . ASN E 1 69 ? 31.781 -12.131 66.426 1.00 58.18 513 ASN A C 1
ATOM 2215 O O . ASN E 1 69 ? 31.499 -11.321 67.305 1.00 49.59 513 ASN A O 1
ATOM 2220 N N . GLN E 1 70 ? 32.858 -12.897 66.483 1.00 62.45 514 GLN A N 1
ATOM 2221 C CA . GLN E 1 70 ? 33.771 -12.827 67.600 1.00 48.61 514 GLN A CA 1
ATOM 2222 C C . GLN E 1 70 ? 34.452 -11.478 67.563 1.00 55.85 514 GLN A C 1
ATOM 2223 O O . GLN E 1 70 ? 34.700 -10.857 68.604 1.00 60.58 514 GLN A O 1
ATOM 2229 N N . LEU E 1 71 ? 34.717 -11.027 66.336 1.00 59.85 515 LEU A N 1
ATOM 2230 C CA . LEU E 1 71 ? 35.328 -9.729 66.040 1.00 56.33 515 LEU A CA 1
ATOM 2231 C C . LEU E 1 71 ? 34.436 -8.556 66.465 1.00 63.99 515 LEU A C 1
ATOM 2232 O O . LEU E 1 71 ? 34.928 -7.507 66.897 1.00 58.95 515 LEU A O 1
ATOM 2237 N N . GLU E 1 72 ? 33.130 -8.683 66.268 1.00 67.84 516 GLU A N 1
ATOM 2238 C CA . GLU E 1 72 ? 32.272 -7.593 66.693 1.00 73.40 516 GLU A CA 1
ATOM 2239 C C . GLU E 1 72 ? 32.121 -7.538 68.217 1.00 66.56 516 GLU A C 1
ATOM 2240 O O . GLU E 1 72 ? 32.032 -6.446 68.774 1.00 62.19 516 GLU A O 1
ATOM 2246 N N . GLU E 1 73 ? 32.142 -8.677 68.910 1.00 65.50 517 GLU A N 1
ATOM 2247 C CA . GLU E 1 73 ? 32.027 -8.610 70.371 1.00 63.79 517 GLU A CA 1
ATOM 2248 C C . GLU E 1 73 ? 33.233 -7.880 70.982 1.00 60.91 517 GLU A C 1
ATOM 2249 O O . GLU E 1 73 ? 33.036 -7.027 71.846 1.00 66.83 517 GLU A O 1
ATOM 2255 N N . VAL E 1 74 ? 34.466 -8.175 70.554 1.00 51.14 518 VAL A N 1
ATOM 2256 C CA . VAL E 1 74 ? 35.606 -7.487 71.179 1.00 53.19 518 VAL A CA 1
ATOM 2257 C C . VAL E 1 74 ? 35.747 -6.025 70.751 1.00 52.26 518 VAL A C 1
ATOM 2258 O O . VAL E 1 74 ? 36.229 -5.234 71.543 1.00 52.91 518 VAL A O 1
ATOM 2262 N N . LYS E 1 75 ? 35.376 -5.645 69.523 1.00 54.94 519 LYS A N 1
ATOM 2263 C CA . LYS E 1 75 ? 35.399 -4.206 69.216 1.00 47.89 519 LYS A CA 1
ATOM 2264 C C . LYS E 1 75 ? 34.465 -3.405 70.119 1.00 58.19 519 LYS A C 1
ATOM 2265 O O . LYS E 1 75 ? 34.873 -2.364 70.641 1.00 49.50 519 LYS A O 1
ATOM 2271 N N . LEU E 1 76 ? 33.274 -3.909 70.370 1.00 49.83 520 LEU A N 1
ATOM 2272 C CA . LEU E 1 76 ? 32.346 -3.240 71.245 1.00 56.78 520 LEU A CA 1
ATOM 2273 C C . LEU E 1 76 ? 32.943 -3.047 72.613 1.00 59.86 520 LEU A C 1
ATOM 2274 O O . LEU E 1 76 ? 32.801 -1.999 73.200 1.00 66.05 520 LEU A O 1
ATOM 2279 N N . GLU E 1 77 ? 33.613 -4.060 73.122 1.00 52.60 521 GLU A N 1
ATOM 2280 C CA . GLU E 1 77 ? 34.231 -3.994 74.431 1.00 62.62 521 GLU A CA 1
ATOM 2281 C C . GLU E 1 77 ? 35.291 -2.911 74.486 1.00 80.05 521 GLU A C 1
ATOM 2282 O O . GLU E 1 77 ? 35.435 -2.172 75.455 1.00 82.30 521 GLU A O 1
ATOM 2288 N N . LEU E 1 78 ? 36.045 -2.825 73.421 1.00 85.46 522 LEU A N 1
ATOM 2289 C CA . LEU E 1 78 ? 37.090 -1.853 73.342 1.00 88.23 522 LEU A CA 1
ATOM 2290 C C . LEU E 1 78 ? 36.478 -0.475 73.396 1.00 92.68 522 LEU A C 1
ATOM 2291 O O . LEU E 1 78 ? 36.974 0.402 74.067 1.00 92.08 522 LEU A O 1
ATOM 2296 N N . ALA E 1 79 ? 35.384 -0.283 72.687 1.00 87.62 523 ALA A N 1
ATOM 2297 C CA . ALA E 1 79 ? 34.729 1.006 72.688 1.00 102.75 523 ALA A CA 1
ATOM 2298 C C . ALA E 1 79 ? 34.196 1.346 74.065 1.00 93.62 523 ALA A C 1
ATOM 2299 O O . ALA E 1 79 ? 34.263 2.471 74.510 1.00 89.59 523 ALA A O 1
ATOM 2301 N N . GLY E 1 80 ? 33.661 0.355 74.744 1.00 78.48 524 GLY A N 1
ATOM 2302 C CA . GLY E 1 80 ? 33.113 0.574 76.056 1.00 65.79 524 GLY A CA 1
ATOM 2303 C C . GLY E 1 80 ? 34.193 1.057 76.964 1.00 76.25 524 GLY A C 1
ATOM 2304 O O . GLY E 1 80 ? 33.959 1.909 77.784 1.00 83.60 524 GLY A O 1
ATOM 2305 N N . ARG E 1 81 ? 35.388 0.510 76.833 1.00 30.00 525 ARG A N 1
ATOM 2306 C CA . ARG E 1 81 ? 36.484 0.962 77.695 1.00 30.00 525 ARG A CA 1
ATOM 2307 C C . ARG E 1 81 ? 36.742 2.449 77.486 1.00 30.00 525 ARG A C 1
ATOM 2308 O O . ARG E 1 81 ? 37.776 2.846 76.957 1.00 30.00 525 ARG A O 1
ATOM 2310 N N . GLU F 1 5 ? 31.307 -64.973 14.087 1.00 103.46 449 GLU B N 1
ATOM 2311 C CA . GLU F 1 5 ? 30.384 -63.840 14.121 1.00 90.01 449 GLU B CA 1
ATOM 2312 C C . GLU F 1 5 ? 30.723 -62.917 15.312 1.00 90.50 449 GLU B C 1
ATOM 2313 O O . GLU F 1 5 ? 30.528 -63.303 16.470 1.00 86.65 449 GLU B O 1
ATOM 2319 N N . PRO F 1 6 ? 31.183 -61.676 15.022 1.00 82.01 450 PRO B N 1
ATOM 2320 C CA . PRO F 1 6 ? 31.749 -60.732 16.005 1.00 75.06 450 PRO B CA 1
ATOM 2321 C C . PRO F 1 6 ? 30.783 -60.039 16.950 1.00 76.18 450 PRO B C 1
ATOM 2322 O O . PRO F 1 6 ? 30.963 -58.843 17.199 1.00 71.58 450 PRO B O 1
ATOM 2326 N N . LEU F 1 7 ? 29.820 -60.775 17.498 1.00 79.25 451 LEU B N 1
ATOM 2327 C CA . LEU F 1 7 ? 28.757 -60.173 18.295 1.00 77.06 451 LEU B CA 1
ATOM 2328 C C . LEU F 1 7 ? 29.283 -59.534 19.590 1.00 70.14 451 LEU B C 1
ATOM 2329 O O . LEU F 1 7 ? 28.899 -58.411 19.908 1.00 61.84 451 LEU B O 1
ATOM 2334 N N . ASN F 1 8 ? 30.147 -60.238 20.331 1.00 67.16 452 ASN B N 1
ATOM 2335 C CA . ASN F 1 8 ? 30.665 -59.702 21.593 1.00 60.74 452 ASN B CA 1
ATOM 2336 C C . ASN F 1 8 ? 31.343 -58.343 21.435 1.00 66.70 452 ASN B C 1
ATOM 2337 O O . ASN F 1 8 ? 31.168 -57.470 22.277 1.00 66.35 452 ASN B O 1
ATOM 2342 N N . HIS F 1 9 ? 32.120 -58.157 20.370 1.00 67.80 453 HIS B N 1
ATOM 2343 C CA . HIS F 1 9 ? 32.746 -56.858 20.128 1.00 64.50 453 HIS B CA 1
ATOM 2344 C C . HIS F 1 9 ? 31.709 -55.790 19.774 1.00 75.02 453 HIS B C 1
ATOM 2345 O O . HIS F 1 9 ? 31.940 -54.605 20.001 1.00 85.39 453 HIS B O 1
ATOM 2352 N N . VAL F 1 10 ? 30.551 -56.193 19.257 1.00 78.68 454 VAL B N 1
ATOM 2353 C CA . VAL F 1 10 ? 29.490 -55.214 19.024 1.00 70.69 454 VAL B CA 1
ATOM 2354 C C . VAL F 1 10 ? 28.763 -54.801 20.327 1.00 69.61 454 VAL B C 1
ATOM 2355 O O . VAL F 1 10 ? 28.548 -53.605 20.562 1.00 57.45 454 VAL B O 1
ATOM 2359 N N . GLU F 1 11 ? 28.439 -55.767 21.193 1.00 49.88 455 GLU B N 1
ATOM 2360 C CA . GLU F 1 11 ? 27.777 -55.446 22.466 1.00 64.22 455 GLU B CA 1
ATOM 2361 C C . GLU F 1 11 ? 28.620 -54.645 23.466 1.00 68.51 455 GLU B C 1
ATOM 2362 O O . GLU F 1 11 ? 28.092 -53.732 24.116 1.00 46.53 455 GLU B O 1
ATOM 2368 N N . ALA F 1 12 ? 29.913 -54.960 23.587 1.00 69.06 456 ALA B N 1
ATOM 2369 C CA . ALA F 1 12 ? 30.804 -54.232 24.508 1.00 52.84 456 ALA B CA 1
ATOM 2370 C C . ALA F 1 12 ? 30.877 -52.780 24.090 1.00 44.51 456 ALA B C 1
ATOM 2371 O O . ALA F 1 12 ? 30.968 -51.886 24.918 1.00 50.51 456 ALA B O 1
ATOM 2373 N N . GLU F 1 13 ? 30.831 -52.550 22.789 1.00 44.67 457 GLU B N 1
ATOM 2374 C CA . GLU F 1 13 ? 30.892 -51.193 22.299 1.00 52.10 457 GLU B CA 1
ATOM 2375 C C . GLU F 1 13 ? 29.613 -50.426 22.608 1.00 56.25 457 GLU B C 1
ATOM 2376 O O . GLU F 1 13 ? 29.649 -49.218 22.792 1.00 62.85 457 GLU B O 1
ATOM 2382 N N . ARG F 1 14 ? 28.478 -51.121 22.654 1.00 59.18 458 ARG B N 1
ATOM 2383 C CA . ARG F 1 14 ? 27.217 -50.463 22.970 1.00 54.45 458 ARG B CA 1
ATOM 2384 C C . ARG F 1 14 ? 27.137 -50.020 24.438 1.00 54.55 458 ARG B C 1
ATOM 2385 O O . ARG F 1 14 ? 26.526 -48.990 24.741 1.00 56.33 458 ARG B O 1
ATOM 2393 N N . GLN F 1 15 ? 27.737 -50.800 25.341 1.00 43.39 459 GLN B N 1
ATOM 2394 C CA . GLN F 1 15 ? 27.711 -50.477 26.765 1.00 59.63 459 GLN B CA 1
ATOM 2395 C C . GLN F 1 15 ? 28.676 -49.364 27.117 1.00 58.31 459 GLN B C 1
ATOM 2396 O O . GLN F 1 15 ? 28.384 -48.505 27.955 1.00 63.81 459 GLN B O 1
ATOM 2402 N N . ARG F 1 16 ? 29.798 -49.348 26.421 1.00 47.21 460 ARG B N 1
ATOM 2403 C CA . ARG F 1 16 ? 30.796 -48.330 26.631 1.00 52.51 460 ARG B CA 1
ATOM 2404 C C . ARG F 1 16 ? 30.148 -47.000 26.300 1.00 53.57 460 ARG B C 1
ATOM 2405 O O . ARG F 1 16 ? 30.296 -46.006 26.999 1.00 55.30 460 ARG B O 1
ATOM 2413 N N . ARG F 1 17 ? 29.399 -47.019 25.218 1.00 43.31 461 ARG B N 1
ATOM 2414 C CA . ARG F 1 17 ? 28.730 -45.847 24.716 1.00 48.98 461 ARG B CA 1
ATOM 2415 C C . ARG F 1 17 ? 27.567 -45.440 25.653 1.00 56.68 461 ARG B C 1
ATOM 2416 O O . ARG F 1 17 ? 27.286 -44.247 25.847 1.00 49.26 461 ARG B O 1
ATOM 2424 N N . GLU F 1 18 ? 26.907 -46.438 26.249 1.00 58.59 462 GLU B N 1
ATOM 2425 C CA . GLU F 1 18 ? 25.803 -46.189 27.168 1.00 50.84 462 GLU B CA 1
ATOM 2426 C C . GLU F 1 18 ? 26.310 -45.604 28.496 1.00 57.18 462 GLU B C 1
ATOM 2427 O O . GLU F 1 18 ? 25.710 -44.677 29.068 1.00 48.93 462 GLU B O 1
ATOM 2433 N N . LYS F 1 19 ? 27.424 -46.152 28.977 1.00 54.19 463 LYS B N 1
ATOM 2434 C CA . LYS F 1 19 ? 28.060 -45.690 30.213 1.00 52.65 463 LYS B CA 1
ATOM 2435 C C . LYS F 1 19 ? 28.530 -44.230 30.068 1.00 52.89 463 LYS B C 1
ATOM 2436 O O . LYS F 1 19 ? 28.472 -43.442 31.015 1.00 48.47 463 LYS B O 1
ATOM 2442 N N . LEU F 1 20 ? 28.997 -43.868 28.882 1.00 39.45 464 LEU B N 1
ATOM 2443 C CA . LEU F 1 20 ? 29.420 -42.503 28.670 1.00 58.03 464 LEU B CA 1
ATOM 2444 C C . LEU F 1 20 ? 28.217 -41.577 28.646 1.00 65.06 464 LEU B C 1
ATOM 2445 O O . LEU F 1 20 ? 28.255 -40.480 29.229 1.00 64.16 464 LEU B O 1
ATOM 2450 N N . ASN F 1 21 ? 27.165 -41.998 27.942 1.00 52.61 465 ASN B N 1
ATOM 2451 C CA . ASN F 1 21 ? 25.972 -41.163 27.860 1.00 54.52 465 ASN B CA 1
ATOM 2452 C C . ASN F 1 21 ? 25.343 -40.931 29.247 1.00 51.26 465 ASN B C 1
ATOM 2453 O O . ASN F 1 21 ? 24.867 -39.834 29.511 1.00 45.55 465 ASN B O 1
ATOM 2458 N N . GLN F 1 22 ? 25.463 -41.895 30.166 1.00 49.50 466 GLN B N 1
ATOM 2459 C CA . GLN F 1 22 ? 24.988 -41.698 31.546 1.00 47.21 466 GLN B CA 1
ATOM 2460 C C . GLN F 1 22 ? 25.773 -40.614 32.278 1.00 51.82 466 GLN B C 1
ATOM 2461 O O . GLN F 1 22 ? 25.205 -39.739 32.918 1.00 43.93 466 GLN B O 1
ATOM 2467 N N . ARG F 1 23 ? 27.084 -40.615 32.089 1.00 59.36 467 ARG B N 1
ATOM 2468 C CA . ARG F 1 23 ? 27.925 -39.683 32.789 1.00 47.27 467 ARG B CA 1
ATOM 2469 C C . ARG F 1 23 ? 27.660 -38.277 32.262 1.00 55.30 467 ARG B C 1
ATOM 2470 O O . ARG F 1 23 ? 27.639 -37.321 33.031 1.00 61.16 467 ARG B O 1
ATOM 2478 N N . PHE F 1 24 ? 27.400 -38.154 30.963 1.00 48.08 468 PHE B N 1
ATOM 2479 C CA . PHE F 1 24 ? 27.080 -36.841 30.410 1.00 55.46 468 PHE B CA 1
ATOM 2480 C C . PHE F 1 24 ? 25.828 -36.242 31.045 1.00 64.13 468 PHE B C 1
ATOM 2481 O O . PHE F 1 24 ? 25.832 -35.054 31.358 1.00 60.19 468 PHE B O 1
ATOM 2489 N N . TYR F 1 25 ? 24.777 -37.043 31.261 1.00 59.81 469 TYR B N 1
ATOM 2490 C CA . TYR F 1 25 ? 23.559 -36.498 31.876 1.00 58.16 469 TYR B CA 1
ATOM 2491 C C . TYR F 1 25 ? 23.815 -36.080 33.323 1.00 47.12 469 TYR B C 1
ATOM 2492 O O . TYR F 1 25 ? 23.377 -35.027 33.749 1.00 59.80 469 TYR B O 1
ATOM 2501 N N . ALA F 1 26 ? 24.556 -36.881 34.066 1.00 44.71 470 ALA B N 1
ATOM 2502 C CA . ALA F 1 26 ? 24.860 -36.545 35.446 1.00 50.57 470 ALA B CA 1
ATOM 2503 C C . ALA F 1 26 ? 25.655 -35.243 35.468 1.00 61.65 470 ALA B C 1
ATOM 2504 O O . ALA F 1 26 ? 25.512 -34.433 36.379 1.00 63.03 470 ALA B O 1
ATOM 2506 N N . LEU F 1 27 ? 26.496 -35.047 34.455 1.00 56.21 471 LEU B N 1
ATOM 2507 C CA . LEU F 1 27 ? 27.234 -33.805 34.318 1.00 54.44 471 LEU B CA 1
ATOM 2508 C C . LEU F 1 27 ? 26.357 -32.574 34.087 1.00 64.46 471 LEU B C 1
ATOM 2509 O O . LEU F 1 27 ? 26.560 -31.552 34.757 1.00 62.17 471 LEU B O 1
ATOM 2514 N N . ARG F 1 28 ? 25.373 -32.660 33.187 1.00 51.45 472 ARG B N 1
ATOM 2515 C CA . ARG F 1 28 ? 24.529 -31.485 32.920 1.00 69.51 472 ARG B CA 1
ATOM 2516 C C . ARG F 1 28 ? 23.657 -31.064 34.108 1.00 75.39 472 ARG B C 1
ATOM 2517 O O . ARG F 1 28 ? 23.243 -29.911 34.200 1.00 71.41 472 ARG B O 1
ATOM 2525 N N . ALA F 1 29 ? 23.422 -31.987 35.033 1.00 66.66 473 ALA B N 1
ATOM 2526 C CA . ALA F 1 29 ? 22.496 -31.754 36.134 1.00 61.98 473 ALA B CA 1
ATOM 2527 C C . ALA F 1 29 ? 23.211 -31.023 37.244 1.00 70.97 473 ALA B C 1
ATOM 2528 O O . ALA F 1 29 ? 22.598 -30.499 38.172 1.00 76.44 473 ALA B O 1
ATOM 2530 N N . VAL F 1 30 ? 24.527 -30.969 37.116 1.00 66.46 474 VAL B N 1
ATOM 2531 C CA . VAL F 1 30 ? 25.348 -30.411 38.155 1.00 53.02 474 VAL B CA 1
ATOM 2532 C C . VAL F 1 30 ? 26.049 -29.098 37.727 1.00 54.99 474 VAL B C 1
ATOM 2533 O O . VAL F 1 30 ? 26.476 -28.333 38.587 1.00 54.10 474 VAL B O 1
ATOM 2537 N N . VAL F 1 31 ? 26.161 -28.822 36.429 1.00 48.48 475 VAL B N 1
ATOM 2538 C CA . VAL F 1 31 ? 26.760 -27.549 35.998 1.00 69.86 475 VAL B CA 1
ATOM 2539 C C . VAL F 1 31 ? 25.745 -26.448 35.611 1.00 70.19 475 VAL B C 1
ATOM 2540 O O . VAL F 1 31 ? 24.787 -26.681 34.902 1.00 81.18 475 VAL B O 1
ATOM 2544 N N . PRO F 1 32 ? 25.929 -25.239 36.143 1.00 79.11 476 PRO B N 1
ATOM 2545 C CA . PRO F 1 32 ? 24.950 -24.158 35.958 1.00 81.80 476 PRO B CA 1
ATOM 2546 C C . PRO F 1 32 ? 24.968 -23.417 34.606 1.00 92.40 476 PRO B C 1
ATOM 2547 O O . PRO F 1 32 ? 25.946 -23.433 33.866 1.00 96.28 476 PRO B O 1
ATOM 2551 N N . ASN F 1 33 ? 23.845 -22.760 34.329 1.00 106.62 477 ASN B N 1
ATOM 2552 C CA . ASN F 1 33 ? 23.607 -21.861 33.187 1.00 114.47 477 ASN B CA 1
ATOM 2553 C C . ASN F 1 33 ? 24.009 -22.256 31.751 1.00 114.90 477 ASN B C 1
ATOM 2554 O O . ASN F 1 33 ? 24.305 -21.382 30.939 1.00 123.07 477 ASN B O 1
ATOM 2556 N N . VAL F 1 34 ? 24.008 -23.544 31.429 1.00 108.46 478 VAL B N 1
ATOM 2557 C CA . VAL F 1 34 ? 24.288 -24.011 30.061 1.00 106.89 478 VAL B CA 1
ATOM 2558 C C . VAL F 1 34 ? 23.045 -24.291 29.184 1.00 116.44 478 VAL B C 1
ATOM 2559 O O . VAL F 1 34 ? 22.476 -25.379 29.237 1.00 127.10 478 VAL B O 1
ATOM 2563 N N . SER F 1 35 ? 22.589 -23.323 28.396 1.00 118.77 479 SER B N 1
ATOM 2564 C CA . SER F 1 35 ? 21.407 -23.596 27.581 1.00 119.50 479 SER B CA 1
ATOM 2565 C C . SER F 1 35 ? 21.807 -23.898 26.119 1.00 123.32 479 SER B C 1
ATOM 2566 O O . SER F 1 35 ? 20.959 -24.272 25.302 1.00 134.91 479 SER B O 1
ATOM 2569 N N . LYS F 1 36 ? 23.101 -23.761 25.812 1.00 115.52 480 LYS B N 1
ATOM 2570 C CA . LYS F 1 36 ? 23.703 -24.311 24.580 1.00 115.71 480 LYS B CA 1
ATOM 2571 C C . LYS F 1 36 ? 24.116 -25.795 24.770 1.00 115.92 480 LYS B C 1
ATOM 2572 O O . LYS F 1 36 ? 25.160 -26.100 25.365 1.00 111.33 480 LYS B O 1
ATOM 2574 N N . MET F 1 37 ? 23.296 -26.703 24.246 1.00 102.75 481 MET B N 1
ATOM 2575 C CA . MET F 1 37 ? 23.400 -28.128 24.572 1.00 105.91 481 MET B CA 1
ATOM 2576 C C . MET F 1 37 ? 24.206 -29.176 23.729 1.00 95.71 481 MET B C 1
ATOM 2577 O O . MET F 1 37 ? 23.898 -30.374 23.805 1.00 81.71 481 MET B O 1
ATOM 2582 N N . ASP F 1 38 ? 25.173 -28.758 22.905 1.00 89.04 482 ASP B N 1
ATOM 2583 C CA . ASP F 1 38 ? 26.062 -29.727 22.230 1.00 60.95 482 ASP B CA 1
ATOM 2584 C C . ASP F 1 38 ? 27.032 -30.361 23.230 1.00 68.86 482 ASP B C 1
ATOM 2585 O O . ASP F 1 38 ? 27.302 -29.812 24.320 1.00 65.87 482 ASP B O 1
ATOM 2587 N N . LYS F 1 39 ? 27.580 -31.508 22.847 1.00 61.03 483 LYS B N 1
ATOM 2588 C CA . LYS F 1 39 ? 28.526 -32.208 23.712 1.00 58.35 483 LYS B CA 1
ATOM 2589 C C . LYS F 1 39 ? 29.884 -31.465 23.938 1.00 61.19 483 LYS B C 1
ATOM 2590 O O . LYS F 1 39 ? 30.374 -31.378 25.071 1.00 44.08 483 LYS B O 1
ATOM 2596 N N . ALA F 1 40 ? 30.471 -30.898 22.888 1.00 55.53 484 ALA B N 1
ATOM 2597 C CA . ALA F 1 40 ? 31.736 -30.178 23.052 1.00 52.87 484 ALA B CA 1
ATOM 2598 C C . ALA F 1 40 ? 31.484 -28.984 23.939 1.00 57.01 484 ALA B C 1
ATOM 2599 O O . ALA F 1 40 ? 32.262 -28.711 24.860 1.00 68.94 484 ALA B O 1
ATOM 2601 N N . SER F 1 41 ? 30.381 -28.286 23.690 1.00 58.82 485 SER B N 1
ATOM 2602 C CA . SER F 1 41 ? 30.039 -27.153 24.537 1.00 50.29 485 SER B CA 1
ATOM 2603 C C . SER F 1 41 ? 29.766 -27.586 25.975 1.00 61.94 485 SER B C 1
ATOM 2604 O O . SER F 1 41 ? 30.050 -26.825 26.889 1.00 58.23 485 SER B O 1
ATOM 2607 N N . LEU F 1 42 ? 29.229 -28.791 26.199 1.00 46.96 486 LEU B N 1
ATOM 2608 C CA . LEU F 1 42 ? 29.026 -29.206 27.585 1.00 49.74 486 LEU B CA 1
ATOM 2609 C C . LEU F 1 42 ? 30.344 -29.388 28.354 1.00 63.52 486 LEU B C 1
ATOM 2610 O O . LEU F 1 42 ? 30.487 -28.877 29.472 1.00 65.00 486 LEU B O 1
ATOM 2615 N N . LEU F 1 43 ? 31.301 -30.106 27.760 1.00 59.13 487 LEU B N 1
ATOM 2616 C CA . LEU F 1 43 ? 32.599 -30.325 28.406 1.00 52.43 487 LEU B CA 1
ATOM 2617 C C . LEU F 1 43 ? 33.321 -28.990 28.584 1.00 60.55 487 LEU B C 1
ATOM 2618 O O . LEU F 1 43 ? 34.004 -28.779 29.590 1.00 69.24 487 LEU B O 1
ATOM 2623 N N . GLY F 1 44 ? 33.189 -28.095 27.602 1.00 52.14 488 GLY B N 1
ATOM 2624 C CA . GLY F 1 44 ? 33.784 -26.765 27.707 1.00 55.31 488 GLY B CA 1
ATOM 2625 C C . GLY F 1 44 ? 33.325 -25.955 28.925 1.00 62.02 488 GLY B C 1
ATOM 2626 O O . GLY F 1 44 ? 34.098 -25.249 29.569 1.00 53.14 488 GLY B O 1
ATOM 2627 N N . ASP F 1 45 ? 32.043 -26.055 29.242 1.00 66.61 489 ASP B N 1
ATOM 2628 C CA . ASP F 1 45 ? 31.479 -25.299 30.340 1.00 56.15 489 ASP B CA 1
ATOM 2629 C C . ASP F 1 45 ? 31.902 -25.891 31.676 1.00 58.45 489 ASP B C 1
ATOM 2630 O O . ASP F 1 45 ? 32.031 -25.181 32.671 1.00 59.30 489 ASP B O 1
ATOM 2635 N N . ALA F 1 46 ? 32.120 -27.200 31.693 1.00 62.31 490 ALA B N 1
ATOM 2636 C CA . ALA F 1 46 ? 32.567 -27.893 32.899 1.00 53.35 490 ALA B CA 1
ATOM 2637 C C . ALA F 1 46 ? 33.954 -27.420 33.269 1.00 50.57 490 A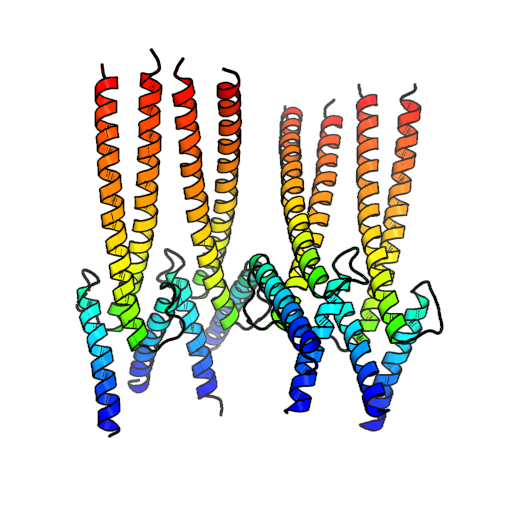LA B C 1
ATOM 2638 O O . ALA F 1 46 ? 34.271 -27.209 34.431 1.00 59.80 490 ALA B O 1
ATOM 2640 N N . ILE F 1 47 ? 34.794 -27.284 32.257 1.00 57.02 491 ILE B N 1
ATOM 2641 C CA . ILE F 1 47 ? 36.132 -26.786 32.466 1.00 49.18 491 ILE B CA 1
ATOM 2642 C C . ILE F 1 47 ? 36.112 -25.371 33.045 1.00 53.38 491 ILE B C 1
ATOM 2643 O O . ILE F 1 47 ? 36.713 -25.114 34.084 1.00 58.76 491 ILE B O 1
ATOM 2648 N N . ALA F 1 48 ? 35.378 -24.469 32.405 1.00 49.80 492 ALA B N 1
ATOM 2649 C CA . ALA F 1 48 ? 35.209 -23.120 32.933 1.00 52.03 492 ALA B CA 1
ATOM 2650 C C . ALA F 1 48 ? 34.603 -23.109 34.360 1.00 65.62 492 ALA B C 1
ATOM 2651 O O . ALA F 1 48 ? 35.029 -22.326 35.217 1.00 79.13 492 ALA B O 1
ATOM 2653 N N . TYR F 1 49 ? 33.647 -23.992 34.635 1.00 58.76 493 TYR B N 1
ATOM 2654 C CA . TYR F 1 49 ? 33.002 -23.996 35.953 1.00 61.37 493 TYR B CA 1
ATOM 2655 C C . TYR F 1 49 ? 33.935 -24.470 37.078 1.00 55.61 493 TYR B C 1
ATOM 2656 O O . TYR F 1 49 ? 33.889 -23.932 38.185 1.00 50.66 493 TYR B O 1
ATOM 2665 N N . ILE F 1 50 ? 34.769 -25.467 36.801 1.00 51.87 494 ILE B N 1
ATOM 2666 C CA . ILE F 1 50 ? 35.706 -25.983 37.802 1.00 54.29 494 ILE B CA 1
ATOM 2667 C C . ILE F 1 50 ? 36.768 -24.919 38.148 1.00 59.04 494 ILE B C 1
ATOM 2668 O O . ILE F 1 50 ? 37.175 -24.799 39.310 1.00 58.79 494 ILE B O 1
ATOM 2673 N N . ASN F 1 51 ? 37.242 -24.176 37.145 1.00 58.18 495 ASN B N 1
ATOM 2674 C CA . ASN F 1 51 ? 38.189 -23.070 37.385 1.00 51.83 495 ASN B CA 1
ATOM 2675 C C . ASN F 1 51 ? 37.608 -21.947 38.248 1.00 65.63 495 ASN B C 1
ATOM 2676 O O . ASN F 1 51 ? 38.272 -21.454 39.162 1.00 70.59 495 ASN B O 1
ATOM 2681 N N . GLU F 1 52 ? 36.384 -21.518 37.930 1.00 69.05 496 GLU B N 1
ATOM 2682 C CA . GLU F 1 52 ? 35.736 -20.416 38.652 1.00 62.71 496 GLU B CA 1
ATOM 2683 C C . GLU F 1 52 ? 35.547 -20.754 40.124 1.00 69.41 496 GLU B C 1
ATOM 2684 O O . GLU F 1 52 ? 35.656 -19.915 41.035 1.00 62.44 496 GLU B O 1
ATOM 2690 N N . LEU F 1 53 ? 35.258 -22.027 40.317 1.00 73.83 497 LEU B N 1
ATOM 2691 C CA . LEU F 1 53 ? 34.983 -22.614 41.610 1.00 67.52 497 LEU B CA 1
ATOM 2692 C C . LEU F 1 53 ? 36.255 -22.855 42.450 1.00 66.71 497 LEU B C 1
ATOM 2693 O O . LEU F 1 53 ? 36.272 -22.667 43.662 1.00 65.89 497 LEU B O 1
ATOM 2698 N N . LYS F 1 54 ? 37.308 -23.332 41.807 1.00 67.76 498 LYS B N 1
ATOM 2699 C CA . LYS F 1 54 ? 38.585 -23.526 42.490 1.00 79.80 498 LYS B CA 1
ATOM 2700 C C . LYS F 1 54 ? 39.192 -22.181 42.916 1.00 77.13 498 LYS B C 1
ATOM 2701 O O . LYS F 1 54 ? 39.842 -22.063 43.962 1.00 71.86 498 LYS B O 1
ATOM 2707 N N . SER F 1 55 ? 39.012 -21.179 42.070 1.00 68.40 499 SER B N 1
ATOM 2708 C CA . SER F 1 55 ? 39.452 -19.846 42.380 1.00 45.27 499 SER B CA 1
ATOM 2709 C C . SER F 1 55 ? 38.716 -19.323 43.625 1.00 59.45 499 SER B C 1
ATOM 2710 O O . SER F 1 55 ? 39.321 -18.670 44.484 1.00 63.52 499 SER B O 1
ATOM 2713 N N . LYS F 1 56 ? 37.427 -19.654 43.754 1.00 59.45 500 LYS B N 1
ATOM 2714 C CA . LYS F 1 56 ? 36.605 -19.189 44.891 1.00 65.74 500 LYS B CA 1
ATOM 2715 C C . LYS F 1 56 ? 37.011 -19.778 46.2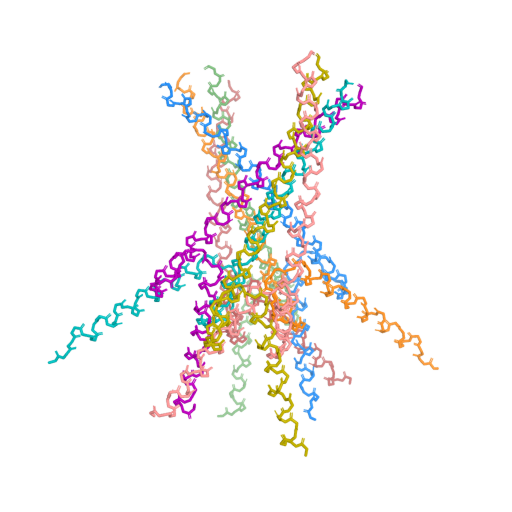48 1.00 61.29 500 LYS B C 1
ATOM 2716 O O . LYS F 1 56 ? 37.111 -19.063 47.251 1.00 54.38 500 LYS B O 1
ATOM 2722 N N . VAL F 1 57 ? 37.295 -21.072 46.272 1.00 47.70 501 VAL B N 1
ATOM 2723 C CA . VAL F 1 57 ? 37.743 -21.702 47.505 1.00 57.71 501 VAL B CA 1
ATOM 2724 C C . VAL F 1 57 ? 39.030 -21.028 48.004 1.00 61.39 501 VAL B C 1
ATOM 2725 O O . VAL F 1 57 ? 39.184 -20.792 49.213 1.00 62.99 501 VAL B O 1
ATOM 2729 N N . VAL F 1 58 ? 39.934 -20.694 47.083 1.00 45.74 502 VAL B N 1
ATOM 2730 C CA . VAL F 1 58 ? 41.158 -20.036 47.476 1.00 43.54 502 VAL B CA 1
ATOM 2731 C C . VAL F 1 58 ? 40.843 -18.652 48.024 1.00 58.65 502 VAL B C 1
ATOM 2732 O O . VAL F 1 58 ? 41.303 -18.294 49.115 1.00 58.32 502 VAL B O 1
ATOM 2736 N N . LYS F 1 59 ? 40.029 -17.887 47.297 1.00 54.25 503 LYS B N 1
ATOM 2737 C CA . LYS F 1 59 ? 39.751 -16.508 47.713 1.00 48.67 503 LYS B CA 1
ATOM 2738 C C . LYS F 1 59 ? 38.998 -16.480 49.018 1.00 58.16 503 LYS B C 1
ATOM 2739 O O . LYS F 1 59 ? 39.239 -15.616 49.856 1.00 59.73 503 LYS B O 1
ATOM 2745 N N . THR F 1 60 ? 38.085 -17.429 49.191 1.00 65.82 504 THR B N 1
ATOM 2746 C CA . THR F 1 60 ? 37.286 -17.465 50.403 1.00 57.54 504 THR B CA 1
ATOM 2747 C C . THR F 1 60 ? 38.119 -17.834 51.617 1.00 48.46 504 THR B C 1
ATOM 2748 O O . THR F 1 60 ? 38.032 -17.175 52.632 1.00 47.39 504 THR B O 1
ATOM 2752 N N . GLU F 1 61 ? 38.993 -18.825 51.484 1.00 55.69 505 GLU B N 1
ATOM 2753 C CA . GLU F 1 61 ? 39.743 -19.298 52.633 1.00 64.40 505 GLU B CA 1
ATOM 2754 C C . GLU F 1 61 ? 40.806 -18.299 53.063 1.00 73.03 505 GLU B C 1
ATOM 2755 O O . GLU F 1 61 ? 41.134 -18.166 54.253 1.00 72.05 505 GLU B O 1
ATOM 2761 N N . SER F 1 62 ? 41.266 -17.533 52.085 1.00 68.85 506 SER B N 1
ATOM 2762 C CA . SER F 1 62 ? 42.263 -16.504 52.296 1.00 57.31 506 SER B CA 1
ATOM 2763 C C . SER F 1 62 ? 41.629 -15.331 53.062 1.00 62.41 506 SER B C 1
ATOM 2764 O O . SER F 1 62 ? 42.251 -14.735 53.948 1.00 57.59 506 SER B O 1
ATOM 2767 N N . GLU F 1 63 ? 40.393 -14.987 52.724 1.00 68.29 507 GLU B N 1
ATOM 2768 C CA . GLU F 1 63 ? 39.694 -13.962 53.487 1.00 70.67 507 GLU B CA 1
ATOM 2769 C C . GLU F 1 63 ? 39.527 -14.377 54.978 1.00 79.20 507 GLU B C 1
ATOM 2770 O O . GLU F 1 63 ? 39.534 -13.519 55.869 1.00 71.95 507 GLU B O 1
ATOM 2776 N N . LYS F 1 64 ? 39.357 -15.677 55.245 1.00 65.95 508 LYS B N 1
ATOM 2777 C CA . LYS F 1 64 ? 39.114 -16.139 56.610 1.00 58.78 508 LYS B CA 1
ATOM 2778 C C . LYS F 1 64 ? 40.316 -15.940 57.527 1.00 63.71 508 LYS B C 1
ATOM 2779 O O . LYS F 1 64 ? 40.178 -15.419 58.645 1.00 47.93 508 LYS B O 1
ATOM 2785 N N . LEU F 1 65 ? 41.499 -16.294 57.034 1.00 76.35 509 LEU B N 1
ATOM 2786 C CA . LEU F 1 65 ? 42.724 -16.071 57.795 1.00 74.61 509 LEU B CA 1
ATOM 2787 C C . LEU F 1 65 ? 42.868 -14.571 57.979 1.00 61.56 509 LEU B C 1
ATOM 2788 O O . LEU F 1 65 ? 43.225 -14.081 59.039 1.00 70.57 509 LEU B O 1
ATOM 2793 N N . GLN F 1 66 ? 42.521 -13.843 56.928 1.00 68.24 510 GLN B N 1
ATOM 2794 C CA . GLN F 1 66 ? 42.551 -12.379 56.939 1.00 59.53 510 GLN B CA 1
ATOM 2795 C C . GLN F 1 66 ? 41.580 -11.713 57.917 1.00 75.80 510 GLN B C 1
ATOM 2796 O O . GLN F 1 66 ? 41.719 -10.557 58.155 1.00 80.87 510 GLN B O 1
ATOM 2802 N N . ILE F 1 67 ? 40.445 -12.317 58.252 1.00 87.36 511 ILE B N 1
ATOM 2803 C CA . ILE F 1 67 ? 39.600 -11.726 59.290 1.00 63.95 511 ILE B CA 1
ATOM 2804 C C . ILE F 1 67 ? 40.165 -12.155 60.667 1.00 63.78 511 ILE B C 1
ATOM 2805 O O . ILE F 1 67 ? 40.056 -11.424 61.664 1.00 51.09 511 ILE B O 1
ATOM 2810 N N . LYS F 1 68 ? 40.852 -13.297 60.700 1.00 71.35 512 LYS B N 1
ATOM 2811 C CA . LYS F 1 68 ? 41.450 -13.799 61.951 1.00 72.31 512 LYS B CA 1
ATOM 2812 C C . LYS F 1 68 ? 42.607 -12.875 62.444 1.00 68.50 512 LYS B C 1
ATOM 2813 O O . LYS F 1 68 ? 42.937 -12.870 63.629 1.00 58.15 512 LYS B O 1
ATOM 2819 N N . ASN F 1 69 ? 43.105 -12.024 61.573 1.00 69.87 513 ASN B N 1
ATOM 2820 C CA . ASN F 1 69 ? 44.119 -11.060 61.926 1.00 75.87 513 ASN B CA 1
ATOM 2821 C C . ASN F 1 69 ? 43.645 -9.901 62.814 1.00 76.23 513 ASN B C 1
ATOM 2822 O O . ASN F 1 69 ? 44.322 -9.567 63.759 1.00 78.93 513 ASN B O 1
ATOM 2827 N N . GLN F 1 70 ? 42.503 -9.286 62.504 1.00 73.22 514 GLN B N 1
ATOM 2828 C CA . GLN F 1 70 ? 41.958 -8.172 63.239 1.00 75.78 514 GLN B CA 1
ATOM 2829 C C . GLN F 1 70 ? 41.560 -8.652 64.595 1.00 70.30 514 GLN B C 1
ATOM 2830 O O . GLN F 1 70 ? 41.802 -7.981 65.600 1.00 67.78 514 GLN B O 1
ATOM 2836 N N . LEU F 1 71 ? 41.021 -9.873 64.631 1.00 59.29 515 LEU B N 1
ATOM 2837 C CA . LEU F 1 71 ? 40.501 -10.412 65.895 1.00 54.73 515 LEU B CA 1
ATOM 2838 C C . LEU F 1 71 ? 41.618 -10.496 66.926 1.00 46.69 515 LEU B C 1
ATOM 2839 O O . LEU F 1 71 ? 41.445 -10.073 68.067 1.00 49.68 515 LEU B O 1
ATOM 2844 N N . GLU F 1 72 ? 42.787 -10.914 66.523 1.00 59.42 516 GLU B N 1
ATOM 2845 C CA . GLU F 1 72 ? 43.887 -10.953 67.456 1.00 64.95 516 GLU B CA 1
ATOM 2846 C C . GLU F 1 72 ? 44.494 -9.586 67.668 1.00 56.40 516 GLU B C 1
ATOM 2847 O O . GLU F 1 72 ? 44.987 -9.279 68.719 1.00 53.27 516 GLU B O 1
ATOM 2853 N N . GLU F 1 73 ? 44.461 -8.758 66.657 1.00 58.06 517 GLU B N 1
ATOM 2854 C CA . GLU F 1 73 ? 45.008 -7.411 66.804 1.00 54.61 517 GLU B CA 1
ATOM 2855 C C . GLU F 1 73 ? 44.173 -6.626 67.812 1.00 62.79 517 GLU B C 1
ATOM 2856 O O . GLU F 1 73 ? 44.691 -5.945 68.701 1.00 54.67 517 GLU B O 1
ATOM 2862 N N . VAL F 1 74 ? 42.858 -6.745 67.681 1.00 71.29 518 VAL B N 1
ATOM 2863 C CA . VAL F 1 74 ? 41.958 -6.008 68.552 1.00 52.12 518 VAL B CA 1
ATOM 2864 C C . VAL F 1 74 ? 41.983 -6.585 69.971 1.00 57.60 518 VAL B C 1
ATOM 2865 O O . VAL F 1 74 ? 41.889 -5.825 70.926 1.00 56.02 518 VAL B O 1
ATOM 2869 N N . LYS F 1 75 ? 42.148 -7.906 70.120 1.00 57.55 519 LYS B N 1
ATOM 2870 C CA . LYS F 1 75 ? 42.329 -8.498 71.456 1.00 55.21 519 LYS B CA 1
ATOM 2871 C C . LYS F 1 75 ? 43.566 -7.929 72.145 1.00 70.38 519 LYS B C 1
ATOM 2872 O O . LYS F 1 75 ? 43.586 -7.708 73.364 1.00 69.72 519 LYS B O 1
ATOM 2878 N N . LEU F 1 76 ? 44.603 -7.736 71.335 1.00 55.68 520 LEU B N 1
ATOM 2879 C CA . LEU F 1 76 ? 45.871 -7.197 71.769 1.00 57.67 520 LEU B CA 1
ATOM 2880 C C . LEU F 1 76 ? 45.760 -5.774 72.253 1.00 56.11 520 LEU B C 1
ATOM 2881 O O . LEU F 1 76 ? 46.382 -5.422 73.246 1.00 60.32 520 LEU B O 1
ATOM 2886 N N . GLU F 1 77 ? 44.970 -4.968 71.574 1.00 56.20 521 GLU B N 1
ATOM 2887 C CA . GLU F 1 77 ? 44.733 -3.596 71.958 1.00 50.45 521 GLU B CA 1
ATOM 2888 C C . GLU F 1 77 ? 44.025 -3.565 73.279 1.00 56.46 521 GLU B C 1
ATOM 2889 O O . GLU F 1 77 ? 44.223 -2.688 74.079 1.00 57.72 521 GLU B O 1
ATOM 2895 N N . LEU F 1 78 ? 43.161 -4.537 73.466 1.00 59.14 522 LEU B N 1
ATOM 2896 C CA . LEU F 1 78 ? 42.387 -4.711 74.667 1.00 66.17 522 LEU B CA 1
ATOM 2897 C C . LEU F 1 78 ? 43.279 -5.057 75.816 1.00 61.77 522 LEU B C 1
ATOM 2898 O O . LEU F 1 78 ? 42.915 -4.918 76.955 1.00 63.74 522 LEU B O 1
ATOM 2903 N N . ALA F 1 79 ? 44.461 -5.527 75.492 1.00 60.79 523 ALA B N 1
ATOM 2904 C CA . ALA F 1 79 ? 45.439 -5.934 76.474 1.00 65.79 523 ALA B CA 1
ATOM 2905 C C . ALA F 1 79 ? 45.792 -4.786 77.382 1.00 76.91 523 ALA B C 1
ATOM 2906 O O . ALA F 1 79 ? 46.057 -4.993 78.550 1.00 85.38 523 ALA B O 1
ATOM 2908 N N . GLY F 1 80 ? 45.831 -3.577 76.845 1.00 77.94 524 GLY B N 1
ATOM 2909 C CA . GLY F 1 80 ? 46.069 -2.415 77.669 1.00 77.98 524 GLY B CA 1
ATOM 2910 C C . GLY F 1 80 ? 44.712 -1.747 77.837 1.00 89.49 524 GLY B C 1
ATOM 2911 O O . GLY F 1 80 ? 44.194 -1.163 76.905 1.00 98.03 524 GLY B O 1
ATOM 2912 N N . ARG F 1 81 ? 44.124 -1.825 79.020 1.00 85.36 525 ARG B N 1
ATOM 2913 C CA . ARG F 1 81 ? 44.745 -2.493 80.158 1.00 82.70 525 ARG B CA 1
ATOM 2914 C C . ARG F 1 81 ? 43.737 -3.267 81.005 1.00 79.49 525 ARG B C 1
ATOM 2915 O O . ARG F 1 81 ? 43.921 -4.456 81.281 1.00 80.03 525 ARG B O 1
ATOM 3484 N N . ASN I 1 8 ? 57.082 -16.554 -2.007 1.00 123.37 452 ASN E N 1
ATOM 3485 C CA . ASN I 1 8 ? 57.782 -17.825 -2.012 1.00 125.97 452 ASN E CA 1
ATOM 3486 C C . ASN I 1 8 ? 57.063 -18.728 -1.021 1.00 121.17 452 ASN E C 1
ATOM 3487 O O . ASN I 1 8 ? 57.072 -18.446 0.179 1.00 124.33 452 ASN E O 1
ATOM 3492 N N . HIS I 1 9 ? 56.430 -19.804 -1.478 1.00 111.60 453 HIS E N 1
ATOM 3493 C CA . HIS I 1 9 ? 55.543 -20.508 -0.551 1.00 102.04 453 HIS E CA 1
ATOM 3494 C C . HIS I 1 9 ? 56.203 -21.700 0.099 1.00 94.71 453 HIS E C 1
ATOM 3495 O O . HIS I 1 9 ? 55.826 -22.072 1.207 1.00 103.53 453 HIS E O 1
ATOM 3502 N N . VAL I 1 10 ? 57.217 -22.264 -0.542 1.00 86.58 454 VAL E N 1
ATOM 3503 C CA . VAL I 1 10 ? 57.979 -23.316 0.099 1.00 83.10 454 VAL E CA 1
ATOM 3504 C C . VAL I 1 10 ? 58.784 -22.648 1.203 1.00 89.26 454 VAL E C 1
ATOM 3505 O O . VAL I 1 10 ? 58.950 -23.215 2.288 1.00 88.36 454 VAL E O 1
ATOM 3509 N N . GLU I 1 11 ? 59.273 -21.442 0.919 1.00 98.20 455 GLU E N 1
ATOM 3510 C CA . GLU I 1 11 ? 59.985 -20.641 1.912 1.00 95.38 455 GLU E CA 1
ATOM 3511 C C . GLU I 1 11 ? 59.063 -20.177 3.056 1.00 95.60 455 GLU E C 1
ATOM 3512 O O . GLU I 1 11 ? 59.448 -20.245 4.229 1.00 97.82 455 GLU E O 1
ATOM 3514 N N . ALA I 1 12 ? 57.834 -19.778 2.736 1.00 92.74 456 ALA E N 1
ATOM 3515 C CA . ALA I 1 12 ? 56.919 -19.246 3.756 1.00 97.94 456 ALA E CA 1
ATOM 3516 C C . ALA I 1 12 ? 56.605 -20.251 4.882 1.00 93.08 456 ALA E C 1
ATOM 3517 O O . ALA I 1 12 ? 56.496 -19.873 6.058 1.00 84.68 456 ALA E O 1
ATOM 3519 N N . GLU I 1 13 ? 56.437 -21.520 4.516 1.00 87.39 457 GLU E N 1
ATOM 3520 C CA . GLU I 1 13 ? 56.198 -22.581 5.492 1.00 84.65 457 GLU E CA 1
ATOM 3521 C C . GLU I 1 13 ? 57.472 -22.967 6.239 1.00 86.47 457 GLU E C 1
ATOM 3522 O O . GLU I 1 13 ? 57.398 -23.349 7.408 1.00 88.34 457 GLU E O 1
ATOM 3528 N N . ARG I 1 14 ? 58.631 -22.867 5.577 1.00 80.15 458 ARG E N 1
ATOM 3529 C CA . ARG I 1 14 ? 59.898 -23.221 6.217 1.00 84.13 458 ARG E CA 1
ATOM 3530 C C . ARG I 1 14 ? 60.204 -22.280 7.351 1.00 76.96 458 ARG E C 1
ATOM 3531 O O . ARG I 1 14 ? 60.826 -22.656 8.344 1.00 72.89 458 ARG E O 1
ATOM 3539 N N . GLN I 1 15 ? 59.748 -21.047 7.207 1.00 79.49 459 GLN E N 1
ATOM 3540 C CA . GLN I 1 15 ? 59.957 -20.063 8.251 1.00 79.91 459 GLN E CA 1
ATOM 3541 C C . GLN I 1 15 ? 59.076 -20.331 9.446 1.00 83.23 459 GLN E C 1
ATOM 3542 O O . GLN I 1 15 ? 59.526 -20.216 10.577 1.00 88.44 459 GLN E O 1
ATOM 3548 N N . ARG I 1 16 ? 57.855 -20.786 9.178 1.00 82.09 460 ARG E N 1
ATOM 3549 C CA . ARG I 1 16 ? 56.876 -21.044 10.231 1.00 70.27 460 ARG E CA 1
ATOM 3550 C C . ARG I 1 16 ? 57.419 -22.143 11.106 1.00 62.97 460 ARG E C 1
ATOM 3551 O O . ARG I 1 16 ? 57.355 -22.055 12.334 1.00 67.67 460 ARG E O 1
ATOM 3559 N N . ARG I 1 17 ? 58.037 -23.133 10.474 1.00 58.05 461 ARG E N 1
ATOM 3560 C CA . ARG I 1 17 ? 58.635 -24.234 11.219 1.00 55.17 461 ARG E CA 1
ATOM 3561 C C . ARG I 1 17 ? 59.802 -23.712 12.054 1.00 61.73 461 ARG E C 1
ATOM 3562 O O . ARG I 1 17 ? 60.043 -24.211 13.143 1.00 65.71 461 ARG E O 1
ATOM 3570 N N . GLU I 1 18 ? 60.504 -22.679 11.579 1.00 69.87 462 GLU E N 1
ATOM 3571 C CA . GLU I 1 18 ? 61.623 -22.133 12.354 1.00 79.75 462 GLU E CA 1
ATOM 3572 C C . GLU I 1 18 ? 61.149 -21.401 13.600 1.00 83.94 462 GLU E C 1
ATOM 3573 O O . GLU I 1 18 ? 61.710 -21.583 14.676 1.00 76.71 462 GLU E O 1
ATOM 3579 N N . LYS I 1 19 ? 60.099 -20.593 13.434 1.00 87.43 463 LYS E N 1
ATOM 3580 C CA . LYS I 1 19 ? 59.495 -19.805 14.511 1.00 76.69 463 LYS E CA 1
ATOM 3581 C C . LYS I 1 19 ? 58.897 -20.686 15.605 1.00 70.67 463 LYS E C 1
ATOM 3582 O O . LYS I 1 19 ? 58.954 -20.385 16.797 1.00 63.66 463 LYS E O 1
ATOM 3588 N N . LEU I 1 20 ? 58.314 -21.787 15.175 1.00 60.89 464 LEU E N 1
ATOM 3589 C CA . LEU I 1 20 ? 57.691 -22.716 16.089 1.00 60.06 464 LEU E CA 1
ATOM 3590 C C . LEU I 1 20 ? 58.805 -23.444 16.845 1.00 57.75 464 LEU E C 1
ATOM 3591 O O . LEU I 1 20 ? 58.743 -23.623 18.063 1.00 62.36 464 LEU E O 1
ATOM 3596 N N . ASN I 1 21 ? 59.840 -23.850 16.122 1.00 60.46 465 ASN E N 1
ATOM 3597 C CA . ASN I 1 21 ? 60.978 -24.520 16.741 1.00 66.38 465 ASN E CA 1
ATOM 3598 C C . ASN I 1 21 ? 61.785 -23.655 17.726 1.00 66.07 465 ASN E C 1
ATOM 3599 O O . ASN I 1 21 ? 62.413 -24.213 18.626 1.00 58.50 465 ASN E O 1
ATOM 3604 N N . GLN I 1 22 ? 61.808 -22.324 17.575 1.00 66.14 466 GLN E N 1
ATOM 3605 C CA . GLN I 1 22 ? 62.460 -21.516 18.634 1.00 73.48 466 GLN E CA 1
ATOM 3606 C C . GLN I 1 22 ? 61.762 -21.545 19.979 1.00 75.89 466 GLN E C 1
ATOM 3607 O O . GLN I 1 22 ? 62.425 -21.570 21.011 1.00 85.57 466 GLN E O 1
ATOM 3613 N N . ARG I 1 23 ? 60.443 -21.544 19.984 1.00 71.11 467 ARG E N 1
ATOM 3614 C CA . ARG I 1 23 ? 59.744 -21.627 21.243 1.00 59.32 467 ARG E CA 1
ATOM 3615 C C . ARG I 1 23 ? 59.841 -23.020 21.820 1.00 53.08 467 ARG E C 1
ATOM 3616 O O . ARG I 1 23 ? 59.939 -23.162 23.041 1.00 57.67 467 ARG E O 1
ATOM 3624 N N . PHE I 1 24 ? 59.872 -24.048 20.971 1.00 45.82 468 PHE E N 1
ATOM 3625 C CA . PHE I 1 24 ? 60.076 -25.415 21.497 1.00 50.59 468 PHE E CA 1
ATOM 3626 C C . PHE I 1 24 ? 61.425 -25.553 22.211 1.00 57.37 468 PHE E C 1
ATOM 3627 O O . PHE I 1 24 ? 61.531 -26.256 23.200 1.00 53.45 468 PHE E O 1
ATOM 3635 N N . TYR I 1 25 ? 62.470 -24.943 21.657 1.00 70.13 469 TYR E N 1
ATOM 3636 C CA . TYR I 1 25 ? 63.801 -24.967 22.273 1.00 67.27 469 TYR E CA 1
ATOM 3637 C C . TYR I 1 25 ? 63.891 -24.140 23.559 1.00 63.37 469 TYR E C 1
ATOM 3638 O O . TYR I 1 25 ? 64.575 -24.526 24.502 1.00 62.53 469 TYR E O 1
ATOM 3647 N N . ALA I 1 26 ? 63.247 -22.976 23.571 1.00 61.73 470 ALA E N 1
ATOM 3648 C CA . ALA I 1 26 ? 63.245 -22.132 24.758 1.00 47.19 470 ALA E CA 1
ATOM 3649 C C . ALA I 1 26 ? 62.522 -22.824 25.896 1.00 71.29 470 ALA E C 1
ATOM 3650 O O . ALA I 1 26 ? 62.947 -22.783 27.054 1.00 57.43 470 ALA E O 1
ATOM 3652 N N . LEU I 1 27 ? 61.454 -23.521 25.525 1.00 68.60 471 LEU E N 1
ATOM 3653 C CA . LEU I 1 27 ? 60.600 -24.200 26.468 1.00 51.61 471 LEU E CA 1
ATOM 3654 C C . LEU I 1 27 ? 61.426 -25.228 27.209 1.00 55.33 471 LEU E C 1
ATOM 3655 O O . LEU I 1 27 ? 61.247 -25.399 28.422 1.00 54.47 471 LEU E O 1
ATOM 3660 N N . ARG I 1 28 ? 62.350 -25.894 26.507 1.00 59.66 472 ARG E N 1
ATOM 3661 C CA . ARG I 1 28 ? 63.198 -26.878 27.184 1.00 50.76 472 ARG E CA 1
ATOM 3662 C C . ARG I 1 28 ? 64.084 -26.223 28.213 1.00 51.94 472 ARG E C 1
ATOM 3663 O O . ARG I 1 28 ? 64.562 -26.880 29.137 1.00 49.54 472 ARG E O 1
ATOM 3671 N N . ALA I 1 29 ? 64.281 -24.923 28.069 1.00 61.72 473 ALA E N 1
ATOM 3672 C CA . ALA I 1 29 ? 65.179 -24.209 28.956 1.00 69.94 473 ALA E CA 1
ATOM 3673 C C . ALA I 1 29 ? 64.478 -23.693 30.212 1.00 62.47 473 ALA E C 1
ATOM 3674 O O . ALA I 1 29 ? 65.145 -23.238 31.145 1.00 66.05 473 ALA E O 1
ATOM 3676 N N . VAL I 1 30 ? 63.150 -23.753 30.257 1.00 60.42 474 VAL E N 1
ATOM 3677 C CA . VAL I 1 30 ? 62.455 -23.214 31.440 1.00 62.37 474 VAL E CA 1
ATOM 3678 C C . VAL I 1 30 ? 61.762 -24.217 32.353 1.00 54.47 474 VAL E C 1
ATOM 3679 O O . VAL I 1 30 ? 61.555 -23.916 33.517 1.00 60.71 474 VAL E O 1
ATOM 3683 N N . VAL I 1 31 ? 61.400 -25.391 31.846 1.00 56.35 475 VAL E N 1
ATOM 3684 C CA . VAL I 1 31 ? 60.810 -26.402 32.702 1.00 55.29 475 VAL E CA 1
ATOM 3685 C C . VAL I 1 31 ? 61.880 -27.443 33.046 1.00 65.10 475 VAL E C 1
ATOM 3686 O O . VAL I 1 31 ? 62.589 -27.947 32.160 1.00 62.00 475 VAL E O 1
ATOM 3690 N N . PRO I 1 32 ? 62.029 -27.745 34.322 1.00 63.88 476 PRO E N 1
ATOM 3691 C CA . PRO I 1 32 ? 63.062 -28.662 34.789 1.00 56.59 476 PRO E CA 1
ATOM 3692 C C . PRO I 1 32 ? 62.973 -30.120 34.415 1.00 69.90 476 PRO E C 1
ATOM 3693 O O . PRO I 1 32 ? 61.974 -30.624 33.949 1.00 60.58 476 PRO E O 1
ATOM 3697 N N . ASN I 1 33 ? 64.081 -30.800 34.645 1.00 71.99 477 ASN E N 1
ATOM 3698 C CA . ASN I 1 33 ? 64.176 -32.203 34.362 1.00 76.08 477 ASN E CA 1
ATOM 3699 C C . ASN I 1 33 ? 63.851 -32.437 32.905 1.00 84.90 477 ASN E C 1
ATOM 3700 O O . ASN I 1 33 ? 64.412 -31.778 32.048 1.00 93.35 477 ASN E O 1
ATOM 3705 N N . VAL I 1 34 ? 62.956 -33.372 32.619 1.00 75.08 478 VAL E N 1
ATOM 3706 C CA . VAL I 1 34 ? 62.589 -33.668 31.254 1.00 84.89 478 VAL E CA 1
ATOM 3707 C C . VAL I 1 34 ? 63.674 -34.516 30.599 1.00 84.11 478 VAL E C 1
ATOM 3708 O O . VAL I 1 34 ? 64.253 -35.383 31.239 1.00 79.13 478 VAL E O 1
ATOM 3712 N N . LYS I 1 36 ? 65.049 -35.857 27.651 1.00 116.06 480 LYS E N 1
ATOM 3713 C CA . LYS I 1 36 ? 65.203 -35.391 26.275 1.00 111.60 480 LYS E CA 1
ATOM 3714 C C . LYS I 1 36 ? 63.986 -35.800 25.460 1.00 109.58 480 LYS E C 1
ATOM 3715 O O . LYS I 1 36 ? 64.095 -36.181 24.300 1.00 109.19 480 LYS E O 1
ATOM 3717 N N . MET I 1 37 ? 62.822 -35.708 26.085 1.00 100.93 481 MET E N 1
ATOM 3718 C CA . MET I 1 37 ? 61.569 -36.116 25.472 1.00 98.60 481 MET E CA 1
ATOM 3719 C C . MET I 1 37 ? 61.188 -35.448 24.128 1.00 97.99 481 MET E C 1
ATOM 3720 O O . MET I 1 37 ? 61.692 -34.385 23.743 1.00 92.88 481 MET E O 1
ATOM 3722 N N . ASP I 1 38 ? 60.267 -36.116 23.439 1.00 89.43 482 ASP E N 1
ATOM 3723 C CA . ASP I 1 38 ? 59.645 -35.663 22.200 1.00 70.83 482 ASP E CA 1
ATOM 3724 C C . ASP I 1 38 ? 58.842 -34.402 22.431 1.00 72.90 482 ASP E C 1
ATOM 3725 O O . ASP I 1 38 ? 58.639 -33.990 23.569 1.00 90.86 482 ASP E O 1
ATOM 3730 N N . LYS I 1 39 ? 58.408 -33.777 21.347 1.00 52.52 483 LYS E N 1
ATOM 3731 C CA . LYS I 1 39 ? 57.681 -32.517 21.422 1.00 48.33 483 LYS E CA 1
ATOM 3732 C C . LYS I 1 39 ? 56.373 -32.611 22.256 1.00 71.17 483 LYS E C 1
ATOM 3733 O O . LYS I 1 39 ? 56.056 -31.714 23.049 1.00 45.54 483 LYS E O 1
ATOM 3739 N N . ALA I 1 40 ? 55.635 -33.707 22.094 1.00 61.45 484 ALA E N 1
ATOM 3740 C CA . ALA I 1 40 ? 54.377 -33.889 22.805 1.00 62.10 484 ALA E CA 1
ATOM 3741 C C . ALA I 1 40 ? 54.573 -34.010 24.310 1.00 64.49 484 ALA E C 1
ATOM 3742 O O . ALA I 1 40 ? 53.821 -33.411 25.092 1.00 68.26 484 ALA E O 1
ATOM 3744 N N . SER I 1 41 ? 55.562 -34.810 24.707 1.00 50.29 485 SER E N 1
ATOM 3745 C CA . SER I 1 41 ? 55.912 -35.003 26.114 1.00 48.22 485 SER E CA 1
ATOM 3746 C C . SER I 1 41 ? 56.446 -33.732 26.733 1.00 62.39 485 SER E C 1
ATOM 3747 O O . SER I 1 41 ? 56.341 -33.508 27.941 1.00 70.00 485 SER E O 1
ATOM 3750 N N . LEU I 1 42 ? 57.074 -32.925 25.895 1.00 62.04 486 LEU E N 1
ATOM 3751 C CA . LEU I 1 42 ? 57.576 -31.638 26.315 1.00 53.71 486 LEU E CA 1
ATOM 3752 C C . LEU I 1 42 ? 56.412 -30.742 26.718 1.00 48.98 486 LEU E C 1
ATOM 3753 O O . LEU I 1 42 ? 56.472 -30.038 27.725 1.00 42.21 486 LEU E O 1
ATOM 3758 N N . LEU I 1 43 ? 55.366 -30.744 25.899 1.00 44.35 487 LEU E N 1
ATOM 3759 C CA . LEU I 1 43 ? 54.193 -29.922 26.164 1.00 51.68 487 LEU E CA 1
ATOM 3760 C C . LEU I 1 43 ? 53.458 -30.392 27.405 1.00 53.31 487 LEU E C 1
ATOM 3761 O O . LEU I 1 43 ? 53.017 -29.581 28.199 1.00 62.34 487 LEU E O 1
ATOM 3766 N N . GLY I 1 44 ? 53.327 -31.708 27.560 1.00 49.43 488 GLY E N 1
ATOM 3767 C CA . GLY I 1 44 ? 52.665 -32.295 28.713 1.00 49.00 488 GLY E CA 1
ATOM 3768 C C . GLY I 1 44 ? 53.347 -31.884 30.008 1.00 65.83 488 GLY E C 1
ATOM 3769 O O . GLY I 1 44 ? 52.687 -31.585 31.000 1.00 75.08 488 GLY E O 1
ATOM 3770 N N . ASP I 1 45 ? 54.677 -31.846 29.990 1.00 65.24 489 ASP E N 1
ATOM 3771 C CA . ASP I 1 45 ? 55.452 -31.529 31.183 1.00 70.97 489 ASP E CA 1
ATOM 3772 C C . ASP I 1 45 ? 55.382 -30.041 31.549 1.00 62.17 489 ASP E C 1
ATOM 3773 O O . ASP I 1 45 ? 55.534 -29.662 32.716 1.00 68.66 489 ASP E O 1
ATOM 3778 N N . ALA I 1 46 ? 55.168 -29.205 30.542 1.00 40.33 490 ALA E N 1
ATOM 3779 C CA . ALA I 1 46 ? 54.962 -27.779 30.755 1.00 39.24 490 ALA E CA 1
ATOM 3780 C C . ALA I 1 46 ? 53.685 -27.524 31.550 1.00 56.46 490 ALA E C 1
ATOM 3781 O O . ALA I 1 46 ? 53.642 -26.687 32.456 1.00 61.00 490 ALA E O 1
ATOM 3783 N N . ILE I 1 47 ? 52.634 -28.242 31.170 1.00 48.48 491 ILE E N 1
ATOM 3784 C CA . ILE I 1 47 ? 51.336 -28.153 31.811 1.00 63.40 491 ILE E CA 1
ATOM 3785 C C . ILE I 1 47 ? 51.414 -28.581 33.285 1.00 57.07 491 ILE E C 1
ATOM 3786 O O . ILE I 1 47 ? 50.947 -27.873 34.196 1.00 56.39 491 ILE E O 1
ATOM 3791 N N . ALA I 1 48 ? 52.022 -29.733 33.528 1.00 52.98 492 ALA E N 1
ATOM 3792 C CA . ALA I 1 48 ? 52.196 -30.187 34.896 1.00 50.98 492 ALA E CA 1
ATOM 3793 C C . ALA I 1 48 ? 52.989 -29.182 35.740 1.00 64.83 492 ALA E C 1
ATOM 3794 O O . ALA I 1 48 ? 52.646 -28.931 36.899 1.00 67.53 492 ALA E O 1
ATOM 3796 N N . TYR I 1 49 ? 54.026 -28.582 35.152 1.00 52.26 493 TYR E N 1
ATOM 3797 C CA . TYR I 1 49 ? 54.877 -27.680 35.906 1.00 48.93 493 TYR E CA 1
ATOM 3798 C C . TYR I 1 49 ? 54.123 -26.413 36.267 1.00 57.72 493 TYR E C 1
ATOM 3799 O O . TYR I 1 49 ? 54.204 -25.952 37.417 1.00 47.02 493 TYR E O 1
ATOM 3808 N N . ILE I 1 50 ? 53.330 -25.906 35.319 1.00 39.75 494 ILE E N 1
ATOM 3809 C CA . ILE I 1 50 ? 52.492 -24.732 35.562 1.00 58.93 494 ILE E CA 1
ATOM 3810 C C . ILE I 1 50 ? 51.481 -25.017 36.681 1.00 61.30 494 ILE E C 1
ATOM 3811 O O . ILE I 1 50 ? 51.283 -24.191 37.592 1.00 55.24 494 ILE E O 1
ATOM 3816 N N . ASN I 1 51 ? 50.867 -26.195 36.646 1.00 52.02 495 ASN E N 1
ATOM 3817 C CA . ASN I 1 51 ? 49.998 -26.552 37.751 1.00 50.49 495 ASN E CA 1
ATOM 3818 C C . ASN I 1 51 ? 50.786 -26.571 39.079 1.00 47.31 495 ASN E C 1
ATOM 3819 O O . ASN I 1 51 ? 50.303 -26.074 40.097 1.00 47.85 495 ASN E O 1
ATOM 3824 N N . GLU I 1 52 ? 51.990 -27.142 39.079 1.00 53.16 496 GLU E N 1
ATOM 3825 C CA . GLU I 1 52 ? 52.772 -27.206 40.315 1.00 52.04 496 GLU E CA 1
ATOM 3826 C C . GLU I 1 52 ? 53.077 -25.806 40.880 1.00 50.84 496 GLU E C 1
ATOM 3827 O O . GLU I 1 52 ? 53.083 -25.610 42.101 1.00 49.42 496 GLU E O 1
ATOM 3829 N N . LEU I 1 53 ? 53.298 -24.845 39.989 1.00 40.32 497 LEU E N 1
ATOM 3830 C CA . LEU I 1 53 ? 53.600 -23.454 40.351 1.00 48.89 497 LEU E CA 1
ATOM 3831 C C . LEU I 1 53 ? 52.380 -22.642 40.866 1.00 59.95 497 LEU E C 1
ATOM 3832 O O . LEU I 1 53 ? 52.518 -21.828 41.792 1.00 56.88 497 LEU E O 1
ATOM 3837 N N . LYS I 1 54 ? 51.202 -22.833 40.270 1.00 63.55 498 LYS E N 1
ATOM 3838 C CA . LYS I 1 54 ? 50.004 -22.134 40.767 1.00 55.18 498 LYS E CA 1
ATOM 3839 C C . LYS I 1 54 ? 49.743 -22.572 42.206 1.00 54.16 498 LYS E C 1
ATOM 3840 O O . LYS I 1 54 ? 49.415 -21.741 43.066 1.00 45.41 498 LYS E O 1
ATOM 3846 N N . SER I 1 55 ? 49.954 -23.861 42.475 1.00 41.16 499 SER E N 1
ATOM 3847 C CA . SER I 1 55 ? 49.825 -24.384 43.823 1.00 41.05 499 SER E CA 1
ATOM 3848 C C . SER I 1 55 ? 50.777 -23.718 44.793 1.00 57.70 499 SER E C 1
ATOM 3849 O O . SER I 1 55 ? 50.393 -23.423 45.918 1.00 68.81 499 SER E O 1
ATOM 3852 N N . LYS I 1 56 ? 52.005 -23.443 44.364 1.00 55.69 500 LYS E N 1
ATOM 3853 C CA . LYS I 1 56 ? 52.960 -22.832 45.280 1.00 54.22 500 LYS E CA 1
ATOM 3854 C C . LYS I 1 56 ? 52.578 -21.401 45.602 1.00 48.64 500 LYS E C 1
ATOM 3855 O O . LYS I 1 56 ? 52.636 -20.995 46.760 1.00 47.10 500 LYS E O 1
ATOM 3861 N N . VAL I 1 57 ? 52.130 -20.648 44.602 1.00 42.64 501 VAL E N 1
ATOM 3862 C CA . VAL I 1 57 ? 51.737 -19.282 44.883 1.00 45.22 501 VAL E CA 1
ATOM 3863 C C . VAL I 1 57 ? 50.638 -19.287 45.930 1.00 54.48 501 VAL E C 1
ATOM 3864 O O . VAL I 1 57 ? 50.743 -18.560 46.900 1.00 66.19 501 VAL E O 1
ATOM 3868 N N . VAL I 1 58 ? 49.650 -20.183 45.784 1.00 56.47 502 VAL E N 1
ATOM 3869 C CA . VAL I 1 58 ? 48.525 -20.303 46.724 1.00 43.80 502 VAL E CA 1
ATOM 3870 C C . VAL I 1 58 ? 48.951 -20.681 48.143 1.00 56.53 502 VAL E C 1
ATOM 3871 O O . VAL I 1 58 ? 48.517 -20.058 49.107 1.00 66.31 502 VAL E O 1
ATOM 3875 N N . LYS I 1 59 ? 49.781 -21.713 48.256 1.00 44.61 503 LYS E N 1
ATOM 3876 C CA . LYS I 1 59 ? 50.291 -22.208 49.531 1.00 50.37 503 LYS E CA 1
ATOM 3877 C C . LYS I 1 59 ? 51.263 -21.287 50.274 1.00 60.39 503 LYS E C 1
ATOM 3878 O O . LYS I 1 59 ? 51.230 -21.162 51.498 1.00 63.85 503 LYS E O 1
ATOM 3884 N N . THR I 1 60 ? 52.152 -20.654 49.536 1.00 63.95 504 THR E N 1
ATOM 3885 C CA . THR I 1 60 ? 53.136 -19.825 50.188 1.00 60.03 504 THR E CA 1
ATOM 3886 C C . THR I 1 60 ? 52.460 -18.597 50.777 1.00 61.39 504 THR E C 1
ATOM 3887 O O . THR I 1 60 ? 52.777 -18.193 51.887 1.00 59.46 504 THR E O 1
ATOM 3891 N N . GLU I 1 61 ? 51.515 -18.021 50.054 1.00 64.33 505 GLU E N 1
ATOM 3892 C CA . GLU I 1 61 ? 50.794 -16.851 50.515 1.00 64.74 505 GLU E CA 1
ATOM 3893 C C . GLU I 1 61 ? 49.888 -17.244 51.634 1.00 68.66 505 GLU E C 1
ATOM 3894 O O . GLU I 1 61 ? 49.549 -16.466 52.479 1.00 67.07 505 GLU E O 1
ATOM 3900 N N . SER I 1 62 ? 49.481 -18.481 51.624 1.00 66.31 506 SER E N 1
ATOM 3901 C CA . SER I 1 62 ? 48.652 -18.992 52.689 1.00 71.84 506 SER E CA 1
ATOM 3902 C C . SER I 1 62 ? 49.518 -19.162 53.956 1.00 72.04 506 SER E C 1
ATOM 3903 O O . SER I 1 62 ? 49.088 -18.827 55.058 1.00 74.08 506 SER E O 1
ATOM 3906 N N . GLU I 1 63 ? 50.736 -19.676 53.792 1.00 70.38 507 GLU E N 1
ATOM 3907 C CA . GLU I 1 63 ? 51.675 -19.837 54.907 1.00 67.53 507 GLU E CA 1
ATOM 3908 C C . GLU I 1 63 ? 52.065 -18.522 55.581 1.00 77.82 507 GLU E C 1
ATOM 3909 O O . GLU I 1 63 ? 52.272 -18.478 56.800 1.00 75.87 507 GLU E O 1
ATOM 3915 N N . LYS I 1 64 ? 52.171 -17.456 54.791 1.00 75.93 508 LYS E N 1
ATOM 3916 C CA . LYS I 1 64 ? 52.589 -16.151 55.306 1.00 61.90 508 LYS E CA 1
ATOM 3917 C C . LYS I 1 64 ? 51.559 -15.527 56.265 1.00 66.71 508 LYS E C 1
ATOM 3918 O O . LYS I 1 64 ? 51.942 -14.894 57.247 1.00 65.07 508 LYS E O 1
ATOM 3924 N N . LEU I 1 65 ? 50.264 -15.669 55.957 1.00 60.75 509 LEU E N 1
ATOM 3925 C CA . LEU I 1 65 ? 49.192 -15.196 56.833 1.00 55.47 509 LEU E CA 1
ATOM 3926 C C . LEU I 1 65 ? 49.134 -15.954 58.172 1.00 65.12 509 LEU E C 1
ATOM 3927 O O . LEU I 1 65 ? 48.885 -15.356 59.228 1.00 67.49 509 LEU E O 1
ATOM 3932 N N . GLN I 1 66 ? 49.370 -17.265 58.119 1.00 51.81 510 GLN E N 1
ATOM 3933 C CA . GLN I 1 66 ? 49.374 -18.111 59.313 1.00 56.84 510 GLN E CA 1
ATOM 3934 C C . GLN I 1 66 ? 50.484 -17.778 60.323 1.00 65.70 510 GLN E C 1
ATOM 3935 O O . GLN I 1 66 ? 50.290 -17.862 61.541 1.00 70.96 510 GLN E O 1
ATOM 3941 N N . ILE I 1 67 ? 51.649 -17.399 59.810 1.00 59.82 511 ILE E N 1
ATOM 3942 C CA . ILE I 1 67 ? 52.749 -17.013 60.663 1.00 47.85 511 ILE E CA 1
ATOM 3943 C C . ILE I 1 67 ? 52.393 -15.664 61.285 1.00 57.49 511 ILE E C 1
ATOM 3944 O O . ILE I 1 67 ? 52.798 -15.381 62.410 1.00 59.89 511 ILE E O 1
ATOM 3949 N N . LYS I 1 68 ? 51.599 -14.848 60.583 1.00 60.37 512 LYS E N 1
ATOM 3950 C CA . LYS I 1 68 ? 51.177 -13.556 61.143 1.00 58.41 512 LYS E CA 1
ATOM 3951 C C . LYS I 1 68 ? 50.190 -13.691 62.313 1.00 56.67 512 LYS E C 1
ATOM 3952 O O . LYS I 1 68 ? 50.254 -12.957 63.295 1.00 57.60 512 LYS E O 1
ATOM 3958 N N . ASN I 1 69 ? 49.312 -14.675 62.217 1.00 55.78 513 ASN E N 1
ATOM 3959 C CA . ASN I 1 69 ? 48.372 -14.982 63.260 1.00 48.67 513 ASN E CA 1
ATOM 3960 C C . ASN I 1 69 ? 49.062 -15.679 64.446 1.00 60.86 513 ASN E C 1
ATOM 3961 O O . ASN I 1 69 ? 48.730 -15.431 65.618 1.00 69.47 513 ASN E O 1
ATOM 3966 N N . GLN I 1 70 ? 50.042 -16.534 64.139 1.00 61.39 514 GLN E N 1
ATOM 3967 C CA . GLN I 1 70 ? 50.764 -17.276 65.174 1.00 59.74 514 GLN E CA 1
ATOM 3968 C C . GLN I 1 70 ? 51.596 -16.308 66.014 1.00 58.08 514 GLN E C 1
ATOM 3969 O O . GLN I 1 70 ? 51.741 -16.482 67.228 1.00 66.42 514 GLN E O 1
ATOM 3971 N N . LEU I 1 71 ? 52.117 -15.275 65.354 1.00 52.63 515 LEU E N 1
ATOM 3972 C CA . LEU I 1 71 ? 52.922 -14.252 65.999 1.00 51.41 515 LEU E CA 1
ATOM 3973 C C . LEU I 1 71 ? 52.127 -13.463 67.023 1.00 71.85 515 LEU E C 1
ATOM 3974 O O . LEU I 1 71 ? 52.633 -13.161 68.108 1.00 73.90 515 LEU E O 1
ATOM 3979 N N . GLU I 1 72 ? 50.896 -13.089 66.679 1.00 77.60 516 GLU E N 1
ATOM 3980 C CA . GLU I 1 72 ? 50.109 -12.292 67.615 1.00 68.96 516 GLU E CA 1
ATOM 3981 C C . GLU I 1 72 ? 49.623 -13.129 68.794 1.00 58.39 516 GLU E C 1
ATOM 3982 O O . GLU I 1 72 ? 49.494 -12.611 69.906 1.00 52.65 516 GLU E O 1
ATOM 3988 N N . GLU I 1 73 ? 49.423 -14.428 68.589 1.00 56.21 517 GLU E N 1
ATOM 3989 C CA . GLU I 1 73 ? 49.066 -15.272 69.729 1.00 58.17 517 GLU E CA 1
ATOM 3990 C C . GLU I 1 73 ? 50.164 -15.240 70.793 1.00 56.97 517 GLU E C 1
ATOM 3991 O O . GLU I 1 73 ? 49.852 -15.106 71.982 1.00 54.25 517 GLU E O 1
ATOM 3997 N N . VAL I 1 74 ? 51.440 -15.323 70.406 1.00 49.11 518 VAL E N 1
ATOM 3998 C CA . VAL I 1 74 ? 52.449 -15.313 71.455 1.00 47.87 518 VAL E CA 1
ATOM 3999 C C . VAL I 1 74 ? 52.538 -13.920 72.078 1.00 51.17 518 VAL E C 1
ATOM 4000 O O . VAL I 1 74 ? 52.742 -13.805 73.295 1.00 65.30 518 VAL E O 1
ATOM 4004 N N . LYS I 1 75 ? 52.329 -12.863 71.290 1.00 51.39 519 LYS E N 1
ATOM 4005 C CA . LYS I 1 75 ? 52.270 -11.520 71.885 1.00 61.26 519 LYS E CA 1
ATOM 4006 C C . LYS I 1 75 ? 51.161 -11.451 72.935 1.00 65.59 519 LYS E C 1
ATOM 4007 O O . LYS I 1 75 ? 51.367 -10.894 74.004 1.00 71.52 519 LYS E O 1
ATOM 4013 N N . LEU I 1 76 ? 50.011 -12.063 72.652 1.00 61.28 520 LEU E N 1
ATOM 4014 C CA . LEU I 1 76 ? 48.905 -12.106 73.606 1.00 53.77 520 LEU E CA 1
ATOM 4015 C C . LEU I 1 76 ? 49.247 -12.882 74.877 1.00 61.46 520 LEU E C 1
ATOM 4016 O O . LEU I 1 76 ? 48.946 -12.424 75.984 1.00 63.36 520 LEU E O 1
ATOM 4021 N N . GLU I 1 77 ? 49.897 -14.021 74.764 1.00 62.89 521 GLU E N 1
ATOM 4022 C CA . GLU I 1 77 ? 50.249 -14.768 75.952 1.00 51.85 521 GLU E CA 1
ATOM 4023 C C . GLU I 1 77 ? 51.178 -13.977 76.822 1.00 60.81 521 GLU E C 1
ATOM 4024 O O . GLU I 1 77 ? 51.155 -14.072 78.027 1.00 62.71 521 GLU E O 1
ATOM 4030 N N . LEU I 1 78 ? 52.009 -13.193 76.175 1.00 66.97 522 LEU E N 1
ATOM 4031 C CA . LEU I 1 78 ? 52.982 -12.361 76.829 1.00 53.73 522 LEU E CA 1
ATOM 4032 C C . LEU I 1 78 ? 52.303 -11.352 77.690 1.00 55.16 522 LEU E C 1
ATOM 4033 O O . LEU I 1 78 ? 52.767 -11.004 78.746 1.00 60.72 522 LEU E O 1
ATOM 4038 N N . ALA I 1 79 ? 51.190 -10.867 77.198 1.00 63.53 523 ALA E N 1
ATOM 4039 C CA . ALA I 1 79 ? 50.423 -9.869 77.874 1.00 63.28 523 ALA E CA 1
ATOM 4040 C C . ALA I 1 79 ? 49.776 -10.459 79.082 1.00 86.00 523 ALA E C 1
ATOM 4041 O O . ALA I 1 79 ? 49.210 -9.742 79.867 1.00 99.99 523 ALA E O 1
ATOM 4043 N N . GLY I 1 80 ? 49.828 -11.771 79.224 1.00 97.95 524 GLY E N 1
ATOM 4044 C CA . GLY I 1 80 ? 49.220 -12.407 80.373 1.00 103.41 524 GLY E CA 1
ATOM 4045 C C . GLY I 1 80 ? 50.113 -12.403 81.593 1.00 109.87 524 GLY E C 1
ATOM 4046 O O . GLY I 1 80 ? 50.654 -13.417 81.995 1.00 114.84 524 GLY E O 1
ATOM 4047 N N . ARG I 1 81 ? 50.258 -11.239 82.197 1.00 110.30 525 ARG E N 1
ATOM 4048 C CA . ARG I 1 81 ? 51.092 -11.108 83.377 1.00 103.74 525 ARG E CA 1
ATOM 4049 C C . ARG I 1 81 ? 51.048 -9.696 83.957 1.00 99.02 525 ARG E C 1
ATOM 4050 O O . ARG I 1 81 ? 51.405 -8.725 83.303 1.00 91.01 525 ARG E O 1
ATOM 4052 N N . ASN J 1 8 ? 48.867 -47.781 8.048 1.00 99.41 452 ASN F N 1
ATOM 4053 C CA . ASN J 1 8 ? 49.700 -48.117 9.194 1.00 105.21 452 ASN F CA 1
ATOM 4054 C C . ASN J 1 8 ? 50.689 -46.996 9.477 1.00 107.52 452 ASN F C 1
ATOM 4055 O O . ASN J 1 8 ? 50.905 -46.615 10.632 1.00 108.75 452 ASN F O 1
ATOM 4060 N N . HIS J 1 9 ? 51.269 -46.441 8.418 1.00 115.71 453 HIS F N 1
ATOM 4061 C CA . HIS J 1 9 ? 52.212 -45.340 8.588 1.00 109.72 453 HIS F CA 1
ATOM 4062 C C . HIS J 1 9 ? 51.544 -43.997 8.354 1.00 95.27 453 HIS F C 1
ATOM 4063 O O . HIS J 1 9 ? 51.973 -42.988 8.896 1.00 87.24 453 HIS F O 1
ATOM 4070 N N . VAL J 1 10 ? 50.457 -43.997 7.598 1.00 96.06 454 VAL F N 1
ATOM 4071 C CA . VAL J 1 10 ? 49.684 -42.788 7.422 1.00 92.84 454 VAL F CA 1
ATOM 4072 C C . VAL J 1 10 ? 48.964 -42.492 8.757 1.00 95.67 454 VAL F C 1
ATOM 4073 O O . VAL J 1 10 ? 48.931 -41.350 9.219 1.00 95.67 454 VAL F O 1
ATOM 4077 N N . GLU J 1 11 ? 48.442 -43.540 9.395 1.00 97.89 455 GLU F N 1
ATOM 4078 C CA . GLU J 1 11 ? 47.759 -43.430 10.690 1.00 91.28 455 GLU F CA 1
ATOM 4079 C C . GLU J 1 11 ? 48.644 -43.031 11.863 1.00 70.28 455 GLU F C 1
ATOM 4080 O O . GLU J 1 11 ? 48.226 -42.289 12.730 1.00 66.22 455 GLU F O 1
ATOM 4086 N N . ALA J 1 12 ? 49.860 -43.542 11.902 1.00 75.47 456 ALA F N 1
ATOM 4087 C CA . ALA J 1 12 ? 50.760 -43.197 12.985 1.00 73.49 456 ALA F CA 1
ATOM 4088 C C . ALA J 1 12 ? 51.066 -41.690 13.007 1.00 73.22 456 ALA F C 1
ATOM 4089 O O . ALA J 1 12 ? 51.109 -41.098 14.097 1.00 71.59 456 ALA F O 1
ATOM 4091 N N . GLU J 1 13 ? 51.232 -41.066 11.825 1.00 77.12 457 GLU F N 1
ATOM 4092 C CA . GLU J 1 13 ? 51.519 -39.613 11.740 1.00 78.67 457 GLU F CA 1
ATOM 4093 C C . GLU J 1 13 ? 50.300 -38.805 12.133 1.00 77.43 457 GLU F C 1
ATOM 4094 O O . GLU J 1 13 ? 50.418 -37.668 12.571 1.00 64.96 457 GLU F O 1
ATOM 4100 N N . ARG J 1 14 ? 49.130 -39.383 11.898 1.00 79.85 458 ARG F N 1
ATOM 4101 C CA . ARG J 1 14 ? 47.863 -38.807 12.323 1.00 90.76 458 ARG F CA 1
ATOM 4102 C C . ARG J 1 14 ? 47.706 -38.824 13.841 1.00 80.35 458 ARG F C 1
ATOM 4103 O O . ARG J 1 14 ? 47.156 -37.890 14.440 1.00 55.52 458 ARG F O 1
ATOM 4111 N N . GLN J 1 15 ? 48.213 -39.882 14.453 1.00 83.47 459 GLN F N 1
ATOM 4112 C CA . GLN J 1 15 ? 48.149 -40.043 15.878 1.00 87.44 459 GLN F CA 1
ATOM 4113 C C . GLN J 1 15 ? 49.097 -39.081 16.513 1.00 81.30 459 GLN F C 1
ATOM 4114 O O . GLN J 1 15 ? 48.847 -38.581 17.586 1.00 70.68 459 GLN F O 1
ATOM 4120 N N . ARG J 1 16 ? 50.202 -38.831 15.846 1.00 75.84 460 ARG F N 1
ATOM 4121 C CA . ARG J 1 16 ? 51.165 -37.883 16.352 1.00 69.63 460 ARG F CA 1
ATOM 4122 C C . ARG J 1 16 ? 50.624 -36.458 16.320 1.00 69.77 460 ARG F C 1
ATOM 4123 O O . ARG J 1 16 ? 50.839 -35.679 17.256 1.00 64.49 460 ARG F O 1
ATOM 4131 N N . ARG J 1 17 ? 49.944 -36.104 15.237 1.00 70.65 461 ARG F N 1
ATOM 4132 C CA . ARG J 1 17 ? 49.444 -34.744 15.116 1.00 70.97 461 ARG F CA 1
ATOM 4133 C C . ARG J 1 17 ? 48.308 -34.542 16.121 1.00 81.32 461 ARG F C 1
ATOM 4134 O O . ARG J 1 17 ? 48.150 -33.456 16.673 1.00 83.96 461 ARG F O 1
ATOM 4142 N N . GLU J 1 18 ? 47.553 -35.598 16.410 1.00 77.81 462 GLU F N 1
ATOM 4143 C CA . GLU J 1 18 ? 46.475 -35.475 17.384 1.00 68.65 462 GLU F CA 1
ATOM 4144 C C . GLU J 1 18 ? 47.013 -35.302 18.817 1.00 61.14 462 GLU F C 1
ATOM 4145 O O . GLU J 1 18 ? 46.522 -34.458 19.583 1.00 49.83 462 GLU F O 1
ATOM 4147 N N . LYS J 1 19 ? 48.051 -36.057 19.166 1.00 53.92 463 LYS F N 1
ATOM 4148 C CA . LYS J 1 19 ? 48.659 -35.915 20.488 1.00 56.66 463 LYS F CA 1
ATOM 4149 C C . LYS J 1 19 ? 49.212 -34.497 20.675 1.00 64.73 463 LYS F C 1
ATOM 4150 O O . LYS J 1 19 ? 49.186 -33.960 21.798 1.00 65.84 463 LYS F O 1
ATOM 4156 N N . LEU J 1 20 ? 49.719 -33.893 19.595 1.00 53.84 464 LEU F N 1
ATOM 4157 C CA . LEU J 1 20 ? 50.226 -32.527 19.688 1.00 47.78 464 LEU F CA 1
ATOM 4158 C C . LEU J 1 20 ? 49.106 -31.495 19.838 1.00 57.31 464 LEU F C 1
ATOM 4159 O O . LEU J 1 20 ? 49.206 -30.575 20.660 1.00 60.00 464 LEU F O 1
ATOM 4164 N N . ASN J 1 21 ? 48.049 -31.644 19.042 1.00 54.45 465 ASN F N 1
ATOM 4165 C CA . ASN J 1 21 ? 46.894 -30.729 19.074 1.00 54.11 465 ASN F CA 1
ATOM 4166 C C . ASN J 1 21 ? 46.107 -30.723 20.413 1.00 56.93 465 ASN F C 1
ATOM 4167 O O . ASN J 1 21 ? 45.562 -29.692 20.828 1.00 55.31 465 ASN F O 1
ATOM 4172 N N . GLN J 1 22 ? 46.089 -31.854 21.111 1.00 49.73 466 GLN F N 1
ATOM 4173 C CA . GLN J 1 22 ? 45.424 -31.943 22.410 1.00 52.59 466 GLN F CA 1
ATOM 4174 C C . GLN J 1 22 ? 46.110 -31.101 23.522 1.00 61.42 466 GLN F C 1
ATOM 4175 O O . GLN J 1 22 ? 45.463 -30.433 24.325 1.00 54.64 466 GLN F O 1
ATOM 4181 N N . ARG J 1 23 ? 47.431 -31.097 23.536 1.00 62.30 467 ARG F N 1
ATOM 4182 C CA . ARG J 1 23 ? 48.180 -30.328 24.515 1.00 48.22 467 ARG F CA 1
ATOM 4183 C C . ARG J 1 23 ? 48.134 -28.833 24.227 1.00 54.63 467 ARG F C 1
ATOM 4184 O O . ARG J 1 23 ? 48.121 -28.014 25.145 1.00 61.15 467 ARG F O 1
ATOM 4192 N N . PHE J 1 24 ? 48.080 -28.465 22.957 1.00 54.58 468 PHE F N 1
ATOM 4193 C CA . PHE J 1 24 ? 47.989 -27.044 22.643 1.00 70.78 468 PHE F CA 1
ATOM 4194 C C . PHE J 1 24 ? 46.718 -26.422 23.249 1.00 64.44 468 PHE F C 1
ATOM 4195 O O . PHE J 1 24 ? 46.787 -25.355 23.824 1.00 62.09 468 PHE F O 1
ATOM 4203 N N . TYR J 1 25 ? 45.576 -27.100 23.136 1.00 67.56 469 TYR F N 1
ATOM 4204 C CA . TYR J 1 25 ? 44.310 -26.607 23.687 1.00 68.23 469 TYR F CA 1
ATOM 4205 C C . TYR J 1 25 ? 44.271 -26.569 25.223 1.00 63.75 469 TYR F C 1
ATOM 4206 O O . TYR J 1 25 ? 43.710 -25.654 25.821 1.00 70.21 469 TYR F O 1
ATOM 4215 N N . ALA J 1 26 ? 44.842 -27.583 25.856 1.00 50.47 470 ALA F N 1
ATOM 4216 C CA . ALA J 1 26 ? 44.864 -27.668 27.314 1.00 57.55 470 ALA F CA 1
ATOM 4217 C C . ALA J 1 26 ? 45.649 -26.524 27.904 1.00 59.92 470 ALA F C 1
ATOM 4218 O O . ALA J 1 26 ? 45.389 -26.075 29.018 1.00 59.77 470 ALA F O 1
ATOM 4220 N N . LEU J 1 27 ? 46.639 -26.086 27.144 1.00 66.94 471 LEU F N 1
ATOM 4221 C CA . LEU J 1 27 ? 47.514 -24.995 27.525 1.00 61.03 471 LEU F CA 1
ATOM 4222 C C . LEU J 1 27 ? 46.647 -23.747 27.704 1.00 58.85 471 LEU F C 1
ATOM 4223 O O . LEU J 1 27 ? 46.784 -22.990 28.676 1.00 51.64 471 LEU F O 1
ATOM 4228 N N . ARG J 1 28 ? 45.698 -23.591 26.790 1.00 63.00 472 ARG F N 1
ATOM 4229 C CA . ARG J 1 28 ? 44.757 -22.476 26.807 1.00 70.03 472 ARG F CA 1
ATOM 4230 C C . ARG J 1 28 ? 43.810 -22.511 28.032 1.00 71.91 472 ARG F C 1
ATOM 4231 O O . ARG J 1 28 ? 43.229 -21.494 28.397 1.00 78.03 472 ARG F O 1
ATOM 4239 N N . ALA J 1 29 ? 43.639 -23.682 28.650 1.00 66.23 473 ALA F N 1
ATOM 4240 C CA . ALA J 1 29 ? 42.720 -23.825 29.788 1.00 66.31 473 ALA F CA 1
ATOM 4241 C C . ALA J 1 29 ? 43.373 -23.570 31.140 1.00 72.97 473 ALA F C 1
ATOM 4242 O O . ALA J 1 29 ? 42.690 -23.436 32.166 1.00 82.56 473 ALA F O 1
ATOM 4244 N N . VAL J 1 30 ? 44.693 -23.517 31.162 1.00 64.15 474 VAL F N 1
ATOM 4245 C CA . VAL J 1 30 ? 45.365 -23.311 32.429 1.00 51.84 474 VAL F CA 1
ATOM 4246 C C . VAL J 1 30 ? 46.069 -21.939 32.427 1.00 57.88 474 VAL F C 1
ATOM 4247 O O . VAL J 1 30 ? 46.380 -21.383 33.493 1.00 60.60 474 VAL F O 1
ATOM 4251 N N . VAL J 1 31 ? 46.289 -21.394 31.224 1.00 60.05 475 VAL F N 1
ATOM 4252 C CA . VAL J 1 31 ? 46.909 -20.068 31.052 1.00 58.75 475 VAL F CA 1
ATOM 4253 C C . VAL J 1 31 ? 45.858 -18.989 30.802 1.00 62.97 475 VAL F C 1
ATOM 4254 O O . VAL J 1 31 ? 45.076 -19.105 29.874 1.00 84.74 475 VAL F O 1
ATOM 4258 N N . PRO J 1 32 ? 45.913 -17.883 31.562 1.00 74.39 476 PRO F N 1
ATOM 4259 C CA . PRO J 1 32 ? 44.775 -16.955 31.682 1.00 83.80 476 PRO F CA 1
ATOM 4260 C C . PRO J 1 32 ? 44.320 -16.054 30.513 1.00 107.63 476 PRO F C 1
ATOM 4261 O O . PRO J 1 32 ? 43.165 -15.623 30.599 1.00 126.76 476 PRO F O 1
ATOM 4265 N N . ASN J 1 33 ? 45.095 -15.762 29.473 1.00 92.35 477 ASN F N 1
ATOM 4266 C CA . ASN J 1 33 ? 44.482 -14.956 28.403 1.00 91.09 477 ASN F CA 1
ATOM 4267 C C . ASN J 1 33 ? 44.939 -15.292 26.995 1.00 94.65 477 ASN F C 1
ATOM 4268 O O . ASN J 1 33 ? 44.932 -14.436 26.109 1.00 97.26 477 ASN F O 1
ATOM 4270 N N . VAL J 1 34 ? 45.315 -16.545 26.790 1.00 102.15 478 VAL F N 1
ATOM 4271 C CA . VAL J 1 34 ? 45.793 -17.003 25.496 1.00 110.85 478 VAL F CA 1
ATOM 4272 C C . VAL J 1 34 ? 44.724 -17.731 24.658 1.00 128.40 478 VAL F C 1
ATOM 4273 O O . VAL J 1 34 ? 45.057 -18.536 23.786 1.00 137.27 478 VAL F O 1
ATOM 4277 N N . SER J 1 35 ? 43.445 -17.461 24.922 1.00 127.99 479 SER F N 1
ATOM 4278 C CA . SER J 1 35 ? 42.358 -18.117 24.186 1.00 116.66 479 SER F CA 1
ATOM 4279 C C . SER J 1 35 ? 42.574 -17.990 22.691 1.00 112.16 479 SER F C 1
ATOM 4280 O O . SER J 1 35 ? 42.585 -18.982 21.968 1.00 107.85 479 SER F O 1
ATOM 4283 N N . LYS J 1 36 ? 42.778 -16.760 22.240 1.00 117.34 480 LYS F N 1
ATOM 4284 C CA . LYS J 1 36 ? 42.619 -16.444 20.830 1.00 132.16 480 LYS F CA 1
ATOM 4285 C C . LYS J 1 36 ? 43.913 -15.977 20.163 1.00 131.34 480 LYS F C 1
ATOM 4286 O O . LYS J 1 36 ? 44.120 -14.778 19.963 1.00 138.76 480 LYS F O 1
ATOM 4288 N N . MET J 1 37 ? 44.783 -16.925 19.829 1.00 116.32 481 MET F N 1
ATOM 4289 C CA . MET J 1 37 ? 46.022 -16.596 19.136 1.00 103.23 481 MET F CA 1
ATOM 4290 C C . MET J 1 37 ? 46.676 -17.851 18.537 1.00 107.12 481 MET F C 1
ATOM 4291 O O . MET J 1 37 ? 46.353 -18.977 18.920 1.00 102.87 481 MET F O 1
ATOM 4296 N N . ASP J 1 38 ? 47.617 -17.628 17.620 1.00 97.36 482 ASP F N 1
ATOM 4297 C CA . ASP J 1 38 ? 48.338 -18.682 16.917 1.00 74.27 482 ASP F CA 1
ATOM 4298 C C . ASP J 1 38 ? 49.151 -19.587 17.832 1.00 73.91 482 ASP F C 1
ATOM 4299 O O . ASP J 1 38 ? 49.425 -19.244 18.983 1.00 82.31 482 ASP F O 1
ATOM 4301 N N . LYS J 1 39 ? 49.542 -20.737 17.289 1.00 67.58 483 LYS F N 1
ATOM 4302 C CA . LYS J 1 39 ? 50.293 -21.763 18.009 1.00 68.88 483 LYS F CA 1
ATOM 4303 C C . LYS J 1 39 ? 51.628 -21.198 18.521 1.00 67.89 483 LYS F C 1
ATOM 4304 O O . LYS J 1 39 ? 52.062 -21.524 19.616 1.00 65.58 483 LYS F O 1
ATOM 4310 N N . ALA J 1 40 ? 52.288 -20.374 17.716 1.00 62.99 484 ALA F N 1
ATOM 4311 C CA . ALA J 1 40 ? 53.537 -19.755 18.142 1.00 61.38 484 ALA F CA 1
ATOM 4312 C C . ALA J 1 40 ? 53.295 -18.738 19.271 1.00 63.43 484 ALA F C 1
ATOM 4313 O O . ALA J 1 40 ? 54.023 -18.719 20.273 1.00 70.36 484 ALA F O 1
ATOM 4315 N N . SER J 1 41 ? 52.279 -17.893 19.125 1.00 57.97 485 SER F N 1
ATOM 4316 C CA . SER J 1 41 ? 51.955 -16.939 20.190 1.00 57.44 485 SER F CA 1
ATOM 4317 C C . SER J 1 41 ? 51.516 -17.677 21.454 1.00 75.68 485 SER F C 1
ATOM 4318 O O . SER J 1 41 ? 51.731 -17.209 22.572 1.00 81.03 485 SER F O 1
ATOM 4321 N N . LEU J 1 42 ? 50.891 -18.836 21.283 1.00 65.49 486 LEU F N 1
ATOM 4322 C CA . LEU J 1 42 ? 50.509 -19.601 22.446 1.00 57.57 486 LEU F CA 1
ATOM 4323 C C . LEU J 1 42 ? 51.753 -20.050 23.217 1.00 62.82 486 LEU F C 1
ATOM 4324 O O . LEU J 1 42 ? 51.860 -19.799 24.413 1.00 73.18 486 LEU F O 1
ATOM 4329 N N . LEU J 1 43 ? 52.736 -20.618 22.533 1.00 60.33 487 LEU F N 1
ATOM 4330 C CA . LEU J 1 43 ? 53.929 -21.091 23.226 1.00 59.20 487 LEU F CA 1
ATOM 4331 C C . LEU J 1 43 ? 54.687 -19.926 23.876 1.00 62.37 487 LEU F C 1
ATOM 4332 O O . LEU J 1 43 ? 55.152 -20.022 25.013 1.00 58.98 487 LEU F O 1
ATOM 4337 N N . GLY J 1 44 ? 54.785 -18.817 23.164 1.00 59.07 488 GLY F N 1
ATOM 4338 C CA . GLY J 1 44 ? 55.457 -17.644 23.696 1.00 55.78 488 GLY F CA 1
ATOM 4339 C C . GLY J 1 44 ? 54.839 -17.143 24.984 1.00 65.06 488 GLY F C 1
ATOM 4340 O O . GLY J 1 44 ? 55.551 -16.692 25.880 1.00 71.81 488 GLY F O 1
ATOM 4341 N N . ASP J 1 45 ? 53.510 -17.181 25.066 1.00 79.11 489 ASP F N 1
ATOM 4342 C CA . ASP J 1 45 ? 52.806 -16.662 26.239 1.00 91.44 489 ASP F CA 1
ATOM 4343 C C . ASP J 1 45 ? 52.891 -17.645 27.428 1.00 84.14 489 ASP F C 1
ATOM 4344 O O . ASP J 1 45 ? 52.848 -17.242 28.596 1.00 92.22 489 ASP F O 1
ATOM 4349 N N . ALA J 1 46 ? 53.014 -18.933 27.139 1.00 61.90 490 ALA F N 1
ATOM 4350 C CA . ALA J 1 46 ? 53.210 -19.912 28.209 1.00 55.41 490 ALA F CA 1
ATOM 4351 C C . ALA J 1 46 ? 54.544 -19.674 28.939 1.00 59.77 490 ALA F C 1
ATOM 4352 O O . ALA J 1 46 ? 54.621 -19.709 30.177 1.00 50.77 490 ALA F O 1
ATOM 4354 N N . ILE J 1 47 ? 55.590 -19.431 28.155 1.00 51.98 491 ILE F N 1
ATOM 4355 C CA . ILE J 1 47 ? 56.913 -19.162 28.692 1.00 55.15 491 ILE F CA 1
ATOM 4356 C C . ILE J 1 47 ? 56.898 -17.918 29.591 1.00 62.89 491 ILE F C 1
ATOM 4357 O O . ILE J 1 47 ? 57.397 -17.966 30.729 1.00 62.33 491 ILE F O 1
ATOM 4362 N N . ALA J 1 48 ? 56.319 -16.819 29.104 1.00 55.52 492 ALA F N 1
ATOM 4363 C CA . ALA J 1 48 ? 56.197 -15.614 29.926 1.00 61.98 492 ALA F CA 1
ATOM 4364 C C . ALA J 1 48 ? 55.407 -15.860 31.213 1.00 58.45 492 ALA F C 1
ATOM 4365 O O . ALA J 1 48 ? 55.765 -15.359 32.278 1.00 64.32 492 ALA F O 1
ATOM 4367 N N . TYR J 1 49 ? 54.346 -16.652 31.117 1.00 55.27 493 TYR F N 1
ATOM 4368 C CA . TYR J 1 49 ? 53.483 -16.880 32.268 1.00 57.98 493 TYR F CA 1
ATOM 4369 C C . TYR J 1 49 ? 54.200 -17.713 33.304 1.00 61.37 493 TYR F C 1
ATOM 4370 O O . TYR J 1 49 ? 54.008 -17.502 34.498 1.00 63.05 493 TYR F O 1
ATOM 4379 N N . ILE J 1 50 ? 55.019 -18.662 32.849 1.00 64.19 494 ILE F N 1
ATOM 4380 C CA . ILE J 1 50 ? 55.802 -19.484 33.766 1.00 57.71 494 ILE F CA 1
ATOM 4381 C C . ILE J 1 50 ? 56.781 -18.606 34.548 1.00 62.89 494 ILE F C 1
ATOM 4382 O O . ILE J 1 50 ? 56.873 -18.735 35.773 1.00 71.82 494 ILE F O 1
ATOM 4387 N N . ASN J 1 51 ? 57.458 -17.680 33.865 1.00 50.53 495 ASN F N 1
ATOM 4388 C CA . ASN J 1 51 ? 58.414 -16.782 34.536 1.00 69.11 495 ASN F CA 1
ATOM 4389 C C . ASN J 1 51 ? 57.702 -15.907 35.588 1.00 71.01 495 ASN F C 1
ATOM 4390 O O . ASN J 1 51 ? 58.227 -15.706 36.682 1.00 74.12 495 ASN F O 1
ATOM 4395 N N . GLU J 1 52 ? 56.526 -15.378 35.252 1.00 68.10 496 GLU F N 1
ATOM 4396 C CA . GLU J 1 52 ? 55.752 -14.549 36.185 1.00 70.09 496 GLU F CA 1
ATOM 4397 C C . GLU J 1 52 ? 55.411 -15.297 37.485 1.00 80.79 496 GLU F C 1
ATOM 4398 O O . GLU J 1 52 ? 55.382 -14.710 38.569 1.00 90.22 496 GLU F O 1
ATOM 4404 N N . LEU J 1 53 ? 55.168 -16.596 37.376 1.00 66.46 497 LEU F N 1
ATOM 4405 C CA . LEU J 1 53 ? 54.822 -17.403 38.531 1.00 57.18 497 LEU F CA 1
ATOM 4406 C C . LEU J 1 53 ? 56.028 -17.652 39.452 1.00 63.93 497 LEU F C 1
ATOM 4407 O O . LEU J 1 53 ? 55.912 -17.607 40.681 1.00 68.48 497 LEU F O 1
ATOM 4412 N N . LYS J 1 54 ? 57.184 -17.927 38.859 1.00 52.68 498 LYS F N 1
ATOM 4413 C CA . LYS J 1 54 ? 58.391 -18.134 39.640 1.00 41.21 498 LYS F CA 1
ATOM 4414 C C . LYS J 1 54 ? 58.752 -16.851 40.388 1.00 52.14 498 LYS F C 1
ATOM 4415 O O . LYS J 1 54 ? 59.163 -16.865 41.558 1.00 55.63 498 LYS F O 1
ATOM 4421 N N . SER J 1 55 ? 58.568 -15.731 39.709 1.00 49.36 499 SER F N 1
ATOM 4422 C CA . SER J 1 55 ? 58.835 -14.446 40.310 1.00 48.69 499 SER F CA 1
ATOM 4423 C C . SER J 1 55 ? 57.986 -14.231 41.566 1.00 52.98 499 SER F C 1
ATOM 4424 O O . SER J 1 55 ? 58.484 -13.703 42.549 1.00 52.53 499 SER F O 1
ATOM 4427 N N . LYS J 1 56 ? 56.727 -14.672 41.562 1.00 53.70 500 LYS F N 1
ATOM 4428 C CA . LYS J 1 56 ? 55.886 -14.452 42.734 1.00 56.20 500 LYS F CA 1
ATOM 4429 C C . LYS J 1 56 ? 56.299 -15.319 43.937 1.00 67.18 500 LYS F C 1
ATOM 4430 O O . LYS J 1 56 ? 56.347 -14.822 45.060 1.00 73.57 500 LYS F O 1
ATOM 4436 N N . VAL J 1 57 ? 56.639 -16.587 43.698 1.00 57.40 501 VAL F N 1
ATOM 4437 C CA . VAL J 1 57 ? 57.010 -17.509 44.772 1.00 41.61 501 VAL F CA 1
ATOM 4438 C C . VAL J 1 57 ? 58.223 -16.987 45.543 1.00 58.81 501 VAL F C 1
ATOM 4439 O O . VAL J 1 57 ? 58.239 -16.967 46.781 1.00 65.95 501 VAL F O 1
ATOM 4443 N N . VAL J 1 58 ? 59.235 -16.538 44.803 1.00 48.66 502 VAL F N 1
ATOM 4444 C CA . VAL J 1 58 ? 60.405 -15.937 45.430 1.00 48.13 502 VAL F CA 1
ATOM 4445 C C . VAL J 1 58 ? 59.999 -14.654 46.166 1.00 55.42 502 VAL F C 1
ATOM 4446 O O . VAL J 1 58 ? 60.445 -14.426 47.279 1.00 59.21 502 VAL F O 1
ATOM 4450 N N . LYS J 1 59 ? 59.164 -13.811 45.562 1.00 56.38 503 LYS F N 1
ATOM 4451 C CA . LYS J 1 59 ? 58.821 -12.569 46.234 1.00 57.10 503 LYS F CA 1
ATOM 4452 C C . LYS J 1 59 ? 58.006 -12.855 47.487 1.00 65.90 503 LYS F C 1
ATOM 4453 O O . LYS J 1 59 ? 58.231 -12.223 48.511 1.00 77.05 503 LYS F O 1
ATOM 4459 N N . THR J 1 60 ? 57.090 -13.821 47.424 1.00 77.27 504 THR F N 1
ATOM 4460 C CA . THR J 1 60 ? 56.220 -14.109 48.578 1.00 76.66 504 THR F CA 1
ATOM 4461 C C . THR J 1 60 ? 56.998 -14.723 49.718 1.00 70.96 504 THR F C 1
ATOM 4462 O O . THR J 1 60 ? 56.757 -14.378 50.863 1.00 65.15 504 THR F O 1
ATOM 4466 N N . GLU J 1 61 ? 57.934 -15.622 49.414 1.00 71.31 505 GLU F N 1
ATOM 4467 C CA . GLU J 1 61 ? 58.703 -16.273 50.482 1.00 79.05 505 GLU F CA 1
ATOM 4468 C C . GLU J 1 61 ? 59.726 -15.388 51.167 1.00 82.17 505 GLU F C 1
ATOM 4469 O O . GLU J 1 61 ? 60.048 -15.596 52.337 1.00 90.59 505 GLU F O 1
ATOM 4475 N N . SER J 1 62 ? 60.193 -14.371 50.465 1.00 62.83 506 SER F N 1
ATOM 4476 C CA . SER J 1 62 ? 61.118 -13.440 51.064 1.00 59.52 506 SER F CA 1
ATOM 4477 C C . SER J 1 62 ? 60.372 -12.607 52.119 1.00 61.86 506 SER F C 1
ATOM 4478 O O . SER J 1 62 ? 60.934 -12.286 53.166 1.00 66.62 506 SER F O 1
ATOM 4481 N N . GLU J 1 63 ? 59.132 -12.222 51.810 1.00 59.16 507 GLU F N 1
ATOM 4482 C CA . GLU J 1 63 ? 58.260 -11.494 52.743 1.00 75.34 507 GLU F CA 1
ATOM 4483 C C . GLU J 1 63 ? 57.919 -12.306 54.000 1.00 78.80 507 GLU F C 1
ATOM 4484 O O . GLU J 1 63 ? 57.793 -11.774 55.106 1.00 78.55 507 GLU F O 1
ATOM 4490 N N . LYS J 1 64 ? 57.753 -13.601 53.794 1.00 78.97 508 LYS F N 1
ATOM 4491 C CA . LYS J 1 64 ? 57.417 -14.553 54.838 1.00 71.44 508 LYS F CA 1
ATOM 4492 C C . LYS J 1 64 ? 58.591 -14.762 55.823 1.00 69.87 508 LYS F C 1
ATOM 4493 O O . LYS J 1 64 ? 58.389 -14.835 57.037 1.00 70.24 508 LYS F O 1
ATOM 4499 N N . LEU J 1 65 ? 59.822 -14.830 55.323 1.00 70.23 509 LEU F N 1
ATOM 4500 C CA . LEU J 1 65 ? 60.963 -15.040 56.228 1.00 63.17 509 LEU F CA 1
ATOM 4501 C C . LEU J 1 65 ? 61.154 -13.910 57.253 1.00 64.67 509 LEU F C 1
ATOM 4502 O O . LEU J 1 65 ? 61.422 -14.184 58.423 1.00 73.89 509 LEU F O 1
ATOM 4507 N N . GLN J 1 66 ? 60.954 -12.660 56.857 1.00 59.96 510 GLN F N 1
ATOM 4508 C CA . GLN J 1 66 ? 61.125 -11.568 57.809 1.00 68.38 510 GLN F CA 1
ATOM 4509 C C . GLN J 1 66 ? 60.139 -11.735 58.968 1.00 82.73 510 GLN F C 1
ATOM 4510 O O . GLN J 1 66 ? 60.471 -11.493 60.131 1.00 88.59 510 GLN F O 1
ATOM 4516 N N . ILE J 1 67 ? 58.929 -12.186 58.648 1.00 69.35 511 ILE F N 1
ATOM 4517 C CA . ILE J 1 67 ? 57.917 -12.362 59.666 1.00 64.07 511 ILE F CA 1
ATOM 4518 C C . ILE J 1 67 ? 58.165 -13.556 60.594 1.00 69.01 511 ILE F C 1
ATOM 4519 O O . ILE J 1 67 ? 57.917 -13.468 61.797 1.00 67.89 511 ILE F O 1
ATOM 4524 N N . LYS J 1 68 ? 58.737 -14.634 60.073 1.00 68.06 512 LYS F N 1
ATOM 4525 C CA . LYS J 1 68 ? 59.029 -15.779 60.922 1.00 65.50 512 LYS F CA 1
ATOM 4526 C C . LYS J 1 68 ? 60.194 -15.462 61.891 1.00 71.40 512 LYS F C 1
ATOM 4527 O O . LYS J 1 68 ? 60.259 -15.993 63.014 1.00 77.36 512 LYS F O 1
ATOM 4533 N N . ASN J 1 69 ? 61.089 -14.565 61.477 1.00 53.90 513 ASN F N 1
ATOM 4534 C CA . ASN J 1 69 ? 62.155 -14.133 62.362 1.00 65.81 513 ASN F CA 1
ATOM 4535 C C . ASN J 1 69 ? 61.589 -13.349 63.567 1.00 74.45 513 ASN F C 1
ATOM 4536 O O . ASN J 1 69 ? 62.086 -13.454 64.703 1.00 72.30 513 ASN F O 1
ATOM 4541 N N . GLN J 1 70 ? 60.547 -12.564 63.327 1.00 73.17 514 GLN F N 1
ATOM 4542 C CA . GLN J 1 70 ? 59.929 -11.817 64.403 1.00 75.16 514 GLN F CA 1
ATOM 4543 C C . GLN J 1 70 ? 59.234 -12.804 65.340 1.00 71.20 514 GLN F C 1
ATOM 4544 O O . GLN J 1 70 ? 59.150 -12.589 66.559 1.00 52.62 514 GLN F O 1
ATOM 4550 N N . LEU J 1 71 ? 58.708 -13.874 64.749 1.00 62.98 515 LEU F N 1
ATOM 4551 C CA . LEU J 1 71 ? 58.026 -14.894 65.520 1.00 60.49 515 LEU F CA 1
ATOM 4552 C C . LEU J 1 71 ? 58.988 -15.616 66.431 1.00 69.32 515 LEU F C 1
ATOM 4553 O O . LEU J 1 71 ? 58.734 -15.770 67.624 1.00 57.22 515 LEU F O 1
ATOM 4558 N N . GLU J 1 72 ? 60.132 -16.001 65.875 1.00 76.30 516 GLU F N 1
ATOM 4559 C CA . GLU J 1 72 ? 61.112 -16.756 66.636 1.00 69.18 516 GLU F CA 1
ATOM 4560 C C . GLU J 1 72 ? 61.745 -15.889 67.734 1.00 73.25 516 GLU F C 1
ATOM 4561 O O . GLU J 1 72 ? 62.048 -16.376 68.828 1.00 75.24 516 GLU F O 1
ATOM 4564 N N . GLU J 1 73 ? 61.888 -14.594 67.480 1.00 53.42 517 GLU F N 1
ATOM 4565 C CA . GLU J 1 73 ? 62.390 -13.719 68.524 1.00 63.26 517 GLU F CA 1
ATOM 4566 C C . GLU J 1 73 ? 61.420 -13.627 69.706 1.00 71.44 517 GLU F C 1
ATOM 4567 O O . GLU J 1 73 ? 61.816 -13.756 70.862 1.00 68.58 517 GLU F O 1
ATOM 4573 N N . VAL J 1 74 ? 60.137 -13.454 69.424 1.00 81.85 518 VAL F N 1
ATOM 4574 C CA . VAL J 1 74 ? 59.182 -13.275 70.508 1.00 81.00 518 VAL F CA 1
ATOM 4575 C C . VAL J 1 74 ? 58.955 -14.578 71.289 1.00 53.25 518 VAL F C 1
ATOM 4576 O O . VAL J 1 74 ? 58.703 -14.535 72.491 1.00 54.08 518 VAL F O 1
ATOM 4580 N N . LYS J 1 75 ? 59.060 -15.736 70.648 1.00 51.56 519 LYS F N 1
ATOM 4581 C CA . LYS J 1 75 ? 58.999 -16.985 71.429 1.00 67.62 519 LYS F CA 1
ATOM 4582 C C . LYS J 1 75 ? 60.075 -17.041 72.517 1.00 63.78 519 LYS F C 1
ATOM 4583 O O . LYS J 1 75 ? 59.825 -17.431 73.658 1.00 57.24 519 LYS F O 1
ATOM 4589 N N . LEU J 1 76 ? 61.259 -16.570 72.161 1.00 71.37 520 LEU F N 1
ATOM 4590 C CA . LEU J 1 76 ? 62.408 -16.680 73.021 1.00 69.35 520 LEU F CA 1
ATOM 4591 C C . LEU J 1 76 ? 62.193 -15.875 74.324 1.00 67.85 520 LEU F C 1
ATOM 4592 O O . LEU J 1 76 ? 62.489 -16.363 75.418 1.00 72.22 520 LEU F O 1
ATOM 4597 N N . GLU J 1 77 ? 61.628 -14.674 74.235 1.00 63.10 521 GLU F N 1
ATOM 4598 C CA . GLU J 1 77 ? 61.304 -13.927 75.466 1.00 62.34 521 GLU F CA 1
ATOM 4599 C C . GLU J 1 77 ? 60.212 -14.596 76.316 1.00 78.28 521 GLU F C 1
ATOM 4600 O O . GLU J 1 77 ? 60.245 -14.501 77.545 1.00 87.41 521 GLU F O 1
ATOM 4606 N N . LEU J 1 78 ? 59.258 -15.279 75.682 1.00 82.08 522 LEU F N 1
ATOM 4607 C CA . LEU J 1 78 ? 58.249 -16.032 76.436 1.00 76.24 522 LEU F CA 1
ATOM 4608 C C . LEU J 1 78 ? 58.846 -17.182 77.242 1.00 80.30 522 LEU F C 1
ATOM 4609 O O . LEU J 1 78 ? 58.252 -17.616 78.225 1.00 80.63 522 LEU F O 1
ATOM 4614 N N . ALA J 1 79 ? 59.973 -17.732 76.810 1.00 81.54 523 ALA F N 1
ATOM 4615 C CA . ALA J 1 79 ? 60.631 -18.737 77.647 1.00 76.97 523 ALA F CA 1
ATOM 4616 C C . ALA J 1 79 ? 61.369 -18.116 78.857 1.00 83.32 523 ALA F C 1
ATOM 4617 O O . ALA J 1 79 ? 62.240 -18.760 79.424 1.00 85.55 523 ALA F O 1
ATOM 4619 N N . GLY J 1 80 ? 60.984 -16.905 79.280 1.00 84.54 524 GLY F N 1
ATOM 4620 C CA . GLY J 1 80 ? 61.601 -16.241 80.423 1.00 82.99 524 GLY F CA 1
ATOM 4621 C C . GLY J 1 80 ? 60.679 -15.889 81.592 1.00 87.09 524 GLY F C 1
ATOM 4622 O O . GLY J 1 80 ? 59.492 -15.550 81.453 1.00 77.84 524 GLY F O 1
ATOM 5171 N N . ASN M 1 8 ? -2.164 -28.251 -1.775 1.00 130.32 452 ASN M N 1
ATOM 5172 C CA . ASN M 1 8 ? -2.563 -28.344 -0.378 1.00 121.63 452 ASN M CA 1
ATOM 5173 C C . ASN M 1 8 ? -1.726 -27.399 0.486 1.00 121.26 452 ASN M C 1
ATOM 5174 O O . ASN M 1 8 ? -1.365 -27.735 1.614 1.00 115.12 452 ASN M O 1
ATOM 5179 N N . HIS M 1 9 ? -1.368 -26.238 -0.064 1.00 128.42 453 HIS M N 1
ATOM 5180 C CA . HIS M 1 9 ? -0.652 -25.230 0.722 1.00 122.51 453 HIS M CA 1
ATOM 5181 C C . HIS M 1 9 ? -1.531 -24.053 1.182 1.00 109.48 453 HIS M C 1
ATOM 5182 O O . HIS M 1 9 ? -1.315 -23.497 2.257 1.00 108.97 453 HIS M O 1
ATOM 5189 N N . VAL M 1 10 ? -2.540 -23.708 0.388 1.00 99.27 454 VAL M N 1
ATOM 5190 C CA . VAL M 1 10 ? -3.532 -22.693 0.751 1.00 100.72 454 VAL M CA 1
ATOM 5191 C C . VAL M 1 10 ? -4.492 -23.232 1.800 1.00 113.56 454 VAL M C 1
ATOM 5192 O O . VAL M 1 10 ? -4.880 -22.541 2.746 1.00 116.78 454 VAL M O 1
ATOM 5196 N N . GLU M 1 11 ? -4.880 -24.483 1.605 1.00 121.29 455 GLU M N 1
ATOM 5197 C CA . GLU M 1 11 ? -5.760 -25.185 2.521 1.00 112.63 455 GLU M CA 1
ATOM 5198 C C . GLU M 1 11 ? -5.038 -25.389 3.863 1.00 105.32 455 GLU M C 1
ATOM 5199 O O . GLU M 1 11 ? -5.633 -25.214 4.928 1.00 100.22 455 GLU M O 1
ATOM 5205 N N . ALA M 1 12 ? -3.744 -25.703 3.804 1.00 107.64 456 ALA M N 1
ATOM 5206 C CA . ALA M 1 12 ? -2.924 -25.912 5.004 1.00 97.52 456 ALA M CA 1
ATOM 5207 C C . ALA M 1 12 ? -2.785 -24.639 5.863 1.00 97.21 456 ALA M C 1
ATOM 5208 O O . ALA M 1 12 ? -2.739 -24.692 7.102 1.00 87.36 456 ALA M O 1
ATOM 5210 N N . GLU M 1 13 ? -2.682 -23.498 5.193 1.00 92.69 457 GLU M N 1
ATOM 5211 C CA . GLU M 1 13 ? -2.561 -22.212 5.870 1.00 84.71 457 GLU M CA 1
ATOM 5212 C C . GLU M 1 13 ? -3.858 -21.698 6.519 1.00 74.65 457 GLU M C 1
ATOM 5213 O O . GLU M 1 13 ? -3.825 -21.046 7.556 1.00 80.16 457 GLU M O 1
ATOM 5219 N N . ARG M 1 14 ? -4.992 -22.029 5.938 1.00 86.30 458 ARG M N 1
ATOM 5220 C CA . ARG M 1 14 ? -6.269 -21.613 6.484 1.00 86.30 458 ARG M CA 1
ATOM 5221 C C . ARG M 1 14 ? -6.543 -22.354 7.769 1.00 88.07 458 ARG M C 1
ATOM 5222 O O . ARG M 1 14 ? -7.301 -21.901 8.589 1.00 95.18 458 ARG M O 1
ATOM 5230 N N . GLN M 1 15 ? -5.927 -23.507 7.928 1.00 85.44 459 GLN M N 1
ATOM 5231 C CA . GLN M 1 15 ? -6.056 -24.287 9.144 1.00 71.63 459 GLN M CA 1
ATOM 5232 C C . GLN M 1 15 ? -5.166 -23.740 10.294 1.00 88.72 459 GLN M C 1
ATOM 5233 O O . GLN M 1 15 ? -5.537 -23.862 11.453 1.00 74.52 459 GLN M O 1
ATOM 5235 N N . ARG M 1 16 ? -4.032 -23.136 9.990 1.00 95.28 460 ARG M N 1
ATOM 5236 C CA . ARG M 1 16 ? -3.206 -22.554 11.038 1.00 93.78 460 ARG M CA 1
ATOM 5237 C C . ARG M 1 16 ? -3.906 -21.368 11.649 1.00 87.82 460 ARG M C 1
ATOM 5238 O O . ARG M 1 16 ? -3.878 -21.179 12.831 1.00 95.42 460 ARG M O 1
ATOM 5246 N N . ARG M 1 17 ? -4.527 -20.554 10.824 1.00 85.92 461 ARG M N 1
ATOM 5247 C CA . ARG M 1 17 ? -5.208 -19.381 11.311 1.00 83.32 461 ARG M CA 1
ATOM 5248 C C . ARG M 1 17 ? -6.405 -19.698 12.188 1.00 89.92 461 ARG M C 1
ATOM 5249 O O . ARG M 1 17 ? -6.626 -19.056 13.200 1.00 87.53 461 ARG M O 1
ATOM 5251 N N . GLU M 1 18 ? -7.195 -20.673 11.791 1.00 84.91 462 GLU M N 1
ATOM 5252 C CA . GLU M 1 18 ? -8.347 -21.019 12.579 1.00 85.41 462 GLU M CA 1
ATOM 5253 C C . GLU M 1 18 ? -7.990 -21.573 13.929 1.00 73.61 462 GLU M C 1
ATOM 5254 O O . GLU M 1 18 ? -8.622 -21.275 14.910 1.00 84.99 462 GLU M O 1
ATOM 5260 N N . LYS M 1 19 ? -6.956 -22.379 13.966 1.00 59.89 463 LYS M N 1
ATOM 5261 C CA . LYS M 1 19 ? -6.497 -22.968 15.193 1.00 62.43 463 LYS M CA 1
ATOM 5262 C C . LYS M 1 19 ? -6.135 -21.871 16.168 1.00 67.31 463 LYS M C 1
ATOM 5263 O O . LYS M 1 19 ? -6.384 -21.973 17.348 1.00 63.25 463 LYS M O 1
ATOM 5269 N N . LEU M 1 20 ? -5.534 -20.816 15.656 1.00 62.51 464 LEU M N 1
ATOM 5270 C CA . LEU M 1 20 ? -5.124 -19.687 16.465 1.00 55.91 464 LEU M CA 1
ATOM 5271 C C . LEU M 1 20 ? -6.342 -18.924 16.979 1.00 71.34 464 LEU M C 1
ATOM 5272 O O . LEU M 1 20 ? -6.436 -18.603 18.181 1.00 63.61 464 LEU M O 1
ATOM 5277 N N . ASN M 1 21 ? -7.291 -18.653 16.083 1.00 65.04 465 ASN M N 1
ATOM 5278 C CA . ASN M 1 21 ? -8.490 -17.940 16.497 1.00 58.58 465 ASN M CA 1
ATOM 5279 C C . ASN M 1 21 ? -9.362 -18.673 17.540 1.00 60.97 465 ASN M C 1
ATOM 5280 O O . ASN M 1 21 ? -9.993 -18.029 18.385 1.00 57.88 465 ASN M O 1
ATOM 5285 N N . GLN M 1 22 ? -9.406 -19.999 17.532 1.00 58.93 466 GLN M N 1
ATOM 5286 C CA . GLN M 1 22 ? -10.164 -20.631 18.605 1.00 65.69 466 GLN M CA 1
ATOM 5287 C C . GLN M 1 22 ? -9.408 -20.454 19.936 1.00 67.97 466 GLN M C 1
ATOM 5288 O O . GLN M 1 22 ? -10.038 -20.318 20.984 1.00 64.90 466 GLN M O 1
ATOM 5294 N N . ARG M 1 23 ? -8.075 -20.444 19.914 1.00 68.37 467 ARG M N 1
ATOM 5295 C CA . ARG M 1 23 ? -7.340 -20.179 21.160 1.00 65.09 467 ARG M CA 1
ATOM 5296 C C . ARG M 1 23 ? -7.441 -18.718 21.594 1.00 63.31 467 ARG M C 1
ATOM 5297 O O . ARG M 1 23 ? -7.579 -18.433 22.784 1.00 50.83 467 ARG M O 1
ATOM 5305 N N . PHE M 1 24 ? -7.449 -17.793 20.641 1.00 67.82 468 PHE M N 1
ATOM 5306 C CA . PHE M 1 24 ? -7.674 -16.400 21.008 1.00 60.29 468 PHE M CA 1
ATOM 5307 C C . PHE M 1 24 ? -9.055 -16.210 21.665 1.00 58.76 468 PHE M C 1
ATOM 5308 O O . PHE M 1 24 ? -9.154 -15.502 22.645 1.00 61.85 468 PHE M O 1
ATOM 5316 N N . TYR M 1 25 ? -10.109 -16.830 21.129 1.00 61.34 469 TYR M N 1
ATOM 5317 C CA . TYR M 1 25 ? -11.460 -16.708 21.704 1.00 59.16 469 TYR M CA 1
ATOM 5318 C C . TYR M 1 25 ? -11.634 -17.369 23.099 1.00 68.01 469 TYR M C 1
ATOM 5319 O O . TYR M 1 25 ? -12.409 -16.894 23.925 1.00 63.89 469 TYR M O 1
ATOM 5328 N N . ALA M 1 26 ? -10.986 -18.505 23.327 1.00 67.49 470 ALA M N 1
ATOM 5329 C CA . ALA M 1 26 ? -11.040 -19.184 24.623 1.00 57.63 470 ALA M CA 1
ATOM 5330 C C . ALA M 1 26 ? -10.404 -18.335 25.704 1.00 59.27 470 ALA M C 1
ATOM 5331 O O . ALA M 1 26 ? -10.784 -18.398 26.873 1.00 51.09 470 ALA M O 1
ATOM 5333 N N . LEU M 1 27 ? -9.398 -17.565 25.300 1.00 55.87 471 LEU M N 1
ATOM 5334 C CA . LEU M 1 27 ? -8.644 -16.721 26.212 1.00 53.69 471 LEU M CA 1
ATOM 5335 C C . LEU M 1 27 ? -9.512 -15.679 26.899 1.00 68.62 471 LEU M C 1
ATOM 5336 O O . LEU M 1 27 ? -9.385 -15.438 28.105 1.00 70.11 471 LEU M O 1
ATOM 5341 N N . ARG M 1 28 ? -10.396 -15.060 26.123 1.00 67.93 472 ARG M N 1
ATOM 5342 C CA . ARG M 1 28 ? -11.314 -14.056 26.652 1.00 67.48 472 ARG M CA 1
ATOM 5343 C C . ARG M 1 28 ? -12.347 -14.677 27.603 1.00 65.02 472 ARG M C 1
ATOM 5344 O O . ARG M 1 28 ? -13.068 -13.968 28.305 1.00 71.35 472 ARG M O 1
ATOM 5352 N N . ALA M 1 29 ? -12.446 -16.002 27.590 1.00 56.11 473 ALA M N 1
ATOM 5353 C CA . ALA M 1 29 ? -13.385 -16.700 28.469 1.00 57.63 473 ALA M CA 1
ATOM 5354 C C . ALA M 1 29 ? -12.814 -17.033 29.860 1.00 68.60 473 ALA M C 1
ATOM 5355 O O . ALA M 1 29 ? -13.573 -17.436 30.724 1.00 86.42 473 ALA M O 1
ATOM 5357 N N . VAL M 1 30 ? -11.501 -16.913 30.076 1.00 61.47 474 VAL M N 1
ATOM 5358 C CA . VAL M 1 30 ? -10.908 -17.201 31.394 1.00 53.53 474 VAL M CA 1
ATOM 5359 C C . VAL M 1 30 ? -10.322 -15.966 32.045 1.00 51.52 474 VAL M C 1
ATOM 5360 O O . VAL M 1 30 ? -9.987 -15.991 33.228 1.00 66.10 474 VAL M O 1
ATOM 5364 N N . VAL M 1 31 ? -10.134 -14.904 31.271 1.00 49.97 475 VAL M N 1
ATOM 5365 C CA . VAL M 1 31 ? -9.600 -13.657 31.824 1.00 61.31 475 VAL M CA 1
ATOM 5366 C C . VAL M 1 31 ? -10.770 -12.731 32.161 1.00 77.21 475 VAL M C 1
ATOM 5367 O O . VAL M 1 31 ? -11.694 -12.580 31.369 1.00 84.91 475 VAL M O 1
ATOM 5371 N N . PRO M 1 32 ? -10.751 -12.125 33.354 1.00 82.22 476 PRO M N 1
ATOM 5372 C CA . PRO M 1 32 ? -11.959 -11.444 33.824 1.00 79.61 476 PRO M CA 1
ATOM 5373 C C . PRO M 1 32 ? -12.418 -10.106 33.215 1.00 98.26 476 PRO M C 1
ATOM 5374 O O . PRO M 1 32 ? -13.610 -9.854 33.373 1.00 119.31 476 PRO M O 1
ATOM 5378 N N . ASN M 1 33 ? -11.624 -9.312 32.510 1.00 94.01 477 ASN M N 1
ATOM 5379 C CA . ASN M 1 33 ? -12.186 -8.047 32.003 1.00 103.37 477 ASN M CA 1
ATOM 5380 C C . ASN M 1 33 ? -12.061 -7.490 30.576 1.00 103.61 477 ASN M C 1
ATOM 5381 O O . ASN M 1 33 ? -11.296 -7.964 29.761 1.00 88.55 477 ASN M O 1
ATOM 5386 N N . VAL M 1 34 ? -12.883 -6.473 30.320 1.00 139.02 478 VAL M N 1
ATOM 5387 C CA . VAL M 1 34 ? -12.947 -5.696 29.066 1.00 145.37 478 VAL M CA 1
ATOM 5388 C C . VAL M 1 34 ? -13.069 -6.440 27.741 1.00 148.46 478 VAL M C 1
ATOM 5389 O O . VAL M 1 34 ? -12.258 -6.255 26.847 1.00 152.79 478 VAL M O 1
ATOM 5393 N N . SER M 1 35 ? -14.086 -7.269 27.609 1.00 141.69 479 SER M N 1
ATOM 5394 C CA . SER M 1 35 ? -14.275 -8.069 26.407 1.00 134.90 479 SER M CA 1
ATOM 5395 C C . SER M 1 35 ? -14.475 -7.221 25.165 1.00 128.18 479 SER M C 1
ATOM 5396 O O . SER M 1 35 ? -14.863 -6.068 25.252 1.00 130.65 479 SER M O 1
ATOM 5399 N N . LYS M 1 36 ? -14.159 -7.789 24.012 1.00 112.74 480 LYS M N 1
ATOM 5400 C CA . LYS M 1 36 ? -14.329 -7.093 22.748 1.00 118.07 480 LYS M CA 1
ATOM 5401 C C . LYS M 1 36 ? -13.231 -6.121 22.378 1.00 120.36 480 LYS M C 1
ATOM 5402 O O . LYS M 1 36 ? -13.381 -5.340 21.456 1.00 128.07 480 LYS M O 1
ATOM 5404 N N . MET M 1 37 ? -12.128 -6.172 23.096 1.00 112.46 481 MET M N 1
ATOM 5405 C CA . MET M 1 37 ? -10.978 -5.320 22.821 1.00 113.04 481 MET M CA 1
ATOM 5406 C C . MET M 1 37 ? -9.928 -5.917 21.882 1.00 116.70 481 MET M C 1
ATOM 5407 O O . MET M 1 37 ? -10.101 -6.995 21.313 1.00 114.22 481 MET M O 1
ATOM 5412 N N . ASP M 1 38 ? -8.805 -5.213 21.801 1.00 111.18 482 ASP M N 1
ATOM 5413 C CA . ASP M 1 38 ? -7.689 -5.529 20.927 1.00 85.50 482 ASP M CA 1
ATOM 5414 C C . ASP M 1 38 ? -7.077 -6.892 21.216 1.00 74.22 482 ASP M C 1
ATOM 5415 O O . ASP M 1 38 ? -7.056 -7.343 22.355 1.00 78.53 482 ASP M O 1
ATOM 5420 N N . LYS M 1 39 ? -6.567 -7.539 20.172 1.00 40.84 483 LYS M N 1
ATOM 5421 C CA . LYS M 1 39 ? -5.952 -8.865 20.289 1.00 40.03 483 LYS M CA 1
ATOM 5422 C C . LYS M 1 39 ? -4.694 -8.778 21.137 1.00 64.23 483 LYS M C 1
ATOM 5423 O O . LYS M 1 39 ? -4.445 -9.609 22.012 1.00 76.10 483 LYS M O 1
ATOM 5429 N N . ALA M 1 40 ? -3.914 -7.734 20.879 1.00 66.78 484 ALA M N 1
ATOM 5430 C CA . ALA M 1 40 ? -2.685 -7.515 21.608 1.00 62.34 484 ALA M CA 1
ATOM 5431 C C . ALA M 1 40 ? -3.021 -7.217 23.060 1.00 62.38 484 ALA M C 1
ATOM 5432 O O . ALA M 1 40 ? -2.439 -7.814 23.958 1.00 64.20 484 ALA M O 1
ATOM 5434 N N . SER M 1 41 ? -4.007 -6.347 23.277 1.00 57.37 485 SER M N 1
ATOM 5435 C CA . SER M 1 41 ? -4.455 -6.008 24.629 1.00 43.27 485 SER M CA 1
ATOM 5436 C C . SER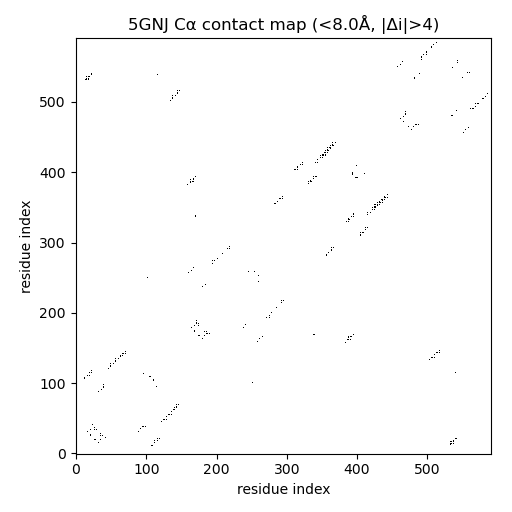 M 1 41 ? -5.007 -7.207 25.348 1.00 46.44 485 SER M C 1
ATOM 5437 O O . SER M 1 41 ? -4.953 -7.278 26.564 1.00 48.96 485 SER M O 1
ATOM 5440 N N . LEU M 1 42 ? -5.572 -8.141 24.598 1.00 54.17 486 LEU M N 1
ATOM 5441 C CA . LEU M 1 42 ? -6.074 -9.348 25.222 1.00 57.95 486 LEU M CA 1
ATOM 5442 C C . LEU M 1 42 ? -4.905 -10.077 25.830 1.00 66.20 486 LEU M C 1
ATOM 5443 O O . LEU M 1 42 ? -4.951 -10.440 26.999 1.00 70.42 486 LEU M O 1
ATOM 5448 N N . LEU M 1 43 ? -3.834 -10.219 25.056 1.00 62.15 487 LEU M N 1
ATOM 5449 C CA . LEU M 1 43 ? -2.643 -10.890 25.548 1.00 54.50 487 LEU M CA 1
ATOM 5450 C C . LEU M 1 43 ? -1.998 -10.159 26.717 1.00 59.84 487 LEU M C 1
ATOM 5451 O O . LEU M 1 43 ? -1.602 -10.808 27.687 1.00 66.33 487 LEU M O 1
ATOM 5456 N N . GLY M 1 44 ? -1.929 -8.826 26.645 1.00 40.72 488 GLY M N 1
ATOM 5457 C CA . GLY M 1 44 ? -1.377 -8.003 27.716 1.00 38.77 488 GLY M CA 1
ATOM 5458 C C . GLY M 1 44 ? -2.110 -8.230 29.030 1.00 53.93 488 GLY M C 1
ATOM 5459 O O . GLY M 1 44 ? -1.497 -8.278 30.085 1.00 57.43 488 GLY M O 1
ATOM 5460 N N . ASP M 1 45 ? -3.428 -8.389 28.958 1.00 59.15 489 ASP M N 1
ATOM 5461 C CA . ASP M 1 45 ? -4.263 -8.602 30.138 1.00 60.04 489 ASP M CA 1
ATOM 5462 C C . ASP M 1 45 ? -4.103 -9.984 30.743 1.00 58.41 489 ASP M C 1
ATOM 5463 O O . ASP M 1 45 ? -4.239 -10.159 31.954 1.00 58.02 489 ASP M O 1
ATOM 5468 N N . ALA M 1 46 ? -3.828 -10.959 29.885 1.00 58.04 490 ALA M N 1
ATOM 5469 C CA . ALA M 1 46 ? -3.593 -12.345 30.290 1.00 62.56 490 ALA M CA 1
ATOM 5470 C C . ALA M 1 46 ? -2.309 -12.487 31.106 1.00 58.94 490 ALA M C 1
ATOM 5471 O O . ALA M 1 46 ? -2.272 -13.184 32.127 1.00 58.58 490 ALA M O 1
ATOM 5473 N N . ILE M 1 47 ? -1.257 -11.826 30.637 1.00 42.63 491 ILE M N 1
ATOM 5474 C CA . ILE M 1 47 ? 0.018 -11.818 31.326 1.00 43.30 491 ILE M CA 1
ATOM 5475 C C . ILE M 1 47 ? -0.194 -11.210 32.717 1.00 50.21 491 ILE M C 1
ATOM 5476 O O . ILE M 1 47 ? 0.122 -11.827 33.729 1.00 48.78 491 ILE M O 1
ATOM 5481 N N . ALA M 1 48 ? -0.828 -10.046 32.773 1.00 43.99 492 ALA M N 1
ATOM 5482 C CA . ALA M 1 48 ? -1.114 -9.420 34.055 1.00 45.04 492 ALA M CA 1
ATOM 5483 C C . ALA M 1 48 ? -1.914 -10.337 34.982 1.00 59.13 492 ALA M C 1
ATOM 5484 O O . ALA M 1 48 ? -1.638 -10.356 36.180 1.00 46.48 492 ALA M O 1
ATOM 5486 N N . TYR M 1 49 ? -2.886 -11.087 34.431 1.00 44.12 493 TYR M N 1
ATOM 5487 C CA . TYR M 1 49 ? -3.744 -11.965 35.223 1.00 44.27 493 TYR M CA 1
ATOM 5488 C C . TYR M 1 49 ? -3.013 -13.199 35.735 1.00 53.54 493 TYR M C 1
ATOM 5489 O O . TYR M 1 49 ? -3.214 -13.625 36.875 1.00 59.33 493 TYR M O 1
ATOM 5498 N N . ILE M 1 50 ? -2.138 -13.757 34.905 1.00 52.68 494 ILE M N 1
ATOM 5499 C CA . ILE M 1 50 ? -1.340 -14.897 35.327 1.00 45.55 494 ILE M CA 1
ATOM 5500 C C . ILE M 1 50 ? -0.447 -14.506 36.509 1.00 62.29 494 ILE M C 1
ATOM 5501 O O . ILE M 1 50 ? -0.336 -15.261 37.474 1.00 63.36 494 ILE M O 1
ATOM 5506 N N . ASN M 1 51 ? 0.157 -13.318 36.454 1.00 58.25 495 ASN M N 1
ATOM 5507 C CA . ASN M 1 51 ? 0.972 -12.817 37.569 1.00 57.77 495 ASN M CA 1
ATOM 5508 C C . ASN M 1 51 ? 0.195 -12.688 38.879 1.00 65.77 495 ASN M C 1
ATOM 5509 O O . ASN M 1 51 ? 0.721 -13.042 39.932 1.00 59.09 495 ASN M O 1
ATOM 5514 N N . GLU M 1 52 ? -1.019 -12.127 38.828 1.00 73.02 496 GLU M N 1
ATOM 5515 C CA . GLU M 1 52 ? -1.863 -11.984 40.030 1.00 49.22 496 GLU M CA 1
ATOM 5516 C C . GLU M 1 52 ? -2.254 -13.336 40.605 1.00 49.03 496 GLU M C 1
ATOM 5517 O O . GLU M 1 52 ? -2.304 -13.537 41.812 1.00 53.20 496 GLU M O 1
ATOM 5519 N N . LEU M 1 53 ? -2.476 -14.287 39.727 1.00 48.02 497 LEU M N 1
ATOM 5520 C CA . LEU M 1 53 ? -2.901 -15.601 40.142 1.00 47.80 497 LEU M CA 1
ATOM 5521 C C . LEU M 1 53 ? -1.761 -16.343 40.832 1.00 66.91 497 LEU M C 1
ATOM 5522 O O . LEU M 1 53 ? -1.965 -16.911 41.903 1.00 75.53 497 LEU M O 1
ATOM 5527 N N . LYS M 1 54 ? -0.545 -16.279 40.268 1.00 66.22 498 LYS M N 1
ATOM 5528 C CA . LYS M 1 54 ? 0.616 -16.955 40.865 1.00 54.80 498 LYS M CA 1
ATOM 5529 C C . LYS M 1 54 ? 0.988 -16.393 42.229 1.00 67.24 498 LYS M C 1
ATOM 5530 O O . LYS M 1 54 ? 1.406 -17.127 43.132 1.00 72.85 498 LYS M O 1
ATOM 5536 N N . SER M 1 55 ? 0.853 -15.083 42.361 1.00 52.24 499 SER M N 1
ATOM 5537 C CA . SER M 1 55 ? 1.067 -14.415 43.615 1.00 53.60 499 SER M CA 1
ATOM 5538 C C . SER M 1 55 ? 0.129 -14.979 44.698 1.00 65.49 499 SER M C 1
ATOM 5539 O O . SER M 1 55 ? 0.537 -15.228 45.829 1.00 72.67 499 SER M O 1
ATOM 5542 N N . LYS M 1 56 ? -1.121 -15.238 44.327 1.00 62.78 500 LYS M N 1
ATOM 5543 C CA . LYS M 1 56 ? -2.111 -15.747 45.258 1.00 56.49 500 LYS M CA 1
ATOM 5544 C C . LYS M 1 56 ? -1.869 -17.195 45.659 1.00 51.48 500 LYS M C 1
ATOM 5545 O O . LYS M 1 56 ? -2.025 -17.550 46.827 1.00 57.25 500 LYS M O 1
ATOM 5551 N N . VAL M 1 57 ? -1.489 -18.030 44.704 1.00 50.92 501 VAL M N 1
ATOM 5552 C CA . VAL M 1 57 ? -1.204 -19.419 45.006 1.00 50.90 501 VAL M CA 1
ATOM 5553 C C . VAL M 1 57 ? -0.116 -19.515 46.049 1.00 71.91 501 VAL M C 1
ATOM 5554 O O . VAL M 1 57 ? -0.197 -20.340 46.954 1.00 76.78 501 VAL M O 1
ATOM 5558 N N . VAL M 1 58 ? 0.902 -18.663 45.915 1.00 73.61 502 VAL M N 1
ATOM 5559 C CA . VAL M 1 58 ? 2.006 -18.588 46.869 1.00 58.48 502 VAL M CA 1
ATOM 5560 C C . VAL M 1 58 ? 1.580 -18.176 48.277 1.00 61.15 502 VAL M C 1
ATOM 5561 O O . VAL M 1 58 ? 1.954 -18.831 49.245 1.00 63.14 502 VAL M O 1
ATOM 5565 N N . LYS M 1 59 ? 0.795 -17.105 48.390 1.00 70.99 503 LYS M N 1
ATOM 5566 C CA . LYS M 1 59 ? 0.381 -16.591 49.698 1.00 77.36 503 LYS M CA 1
ATOM 5567 C C . LYS M 1 59 ? -0.551 -17.544 50.439 1.00 74.79 503 LYS M C 1
ATOM 5568 O O . LYS M 1 59 ? -0.432 -17.738 51.648 1.00 67.61 503 LYS M O 1
ATOM 5574 N N . THR M 1 60 ? -1.463 -18.159 49.703 1.00 70.35 504 THR M N 1
ATOM 5575 C CA . THR M 1 60 ? -2.408 -19.078 50.313 1.00 78.62 504 THR M CA 1
ATOM 5576 C C . THR M 1 60 ? -1.670 -20.336 50.793 1.00 75.94 504 THR M C 1
ATOM 5577 O O . THR M 1 60 ? -2.008 -20.908 51.839 1.00 58.68 504 THR M O 1
ATOM 5581 N N . GLU M 1 61 ? -0.652 -20.760 50.050 1.00 74.49 505 GLU M N 1
ATOM 5582 C CA . GLU M 1 61 ? 0.086 -21.934 50.466 1.00 66.77 505 GLU M CA 1
ATOM 5583 C C . GLU M 1 61 ? 0.812 -21.572 51.746 1.00 85.52 505 GLU M C 1
ATOM 5584 O O . GLU M 1 61 ? 1.078 -22.429 52.577 1.00 107.44 505 GLU M O 1
ATOM 5590 N N . SER M 1 62 ? 1.111 -20.287 51.902 1.00 77.82 506 SER M N 1
ATOM 5591 C CA . SER M 1 62 ? 1.761 -19.779 53.105 1.00 80.40 506 SER M CA 1
ATOM 5592 C C . SER M 1 62 ? 0.843 -19.592 54.323 1.00 75.88 506 SER M C 1
ATOM 5593 O O . SER M 1 62 ? 1.222 -19.982 55.437 1.00 71.39 506 SER M O 1
ATOM 5596 N N . GLU M 1 63 ? -0.345 -19.011 54.105 1.00 64.74 507 GLU M N 1
ATOM 5597 C CA . GLU M 1 63 ? -1.303 -18.749 55.180 1.00 67.40 507 GLU M CA 1
ATOM 5598 C C . GLU M 1 63 ? -1.691 -20.031 55.906 1.00 69.22 507 GLU M C 1
ATOM 5599 O O . GLU M 1 63 ? -1.883 -20.035 57.131 1.00 58.26 507 GLU M O 1
ATOM 5605 N N . LYS M 1 64 ? -1.771 -21.116 55.139 1.00 75.32 508 LYS M N 1
ATOM 5606 C CA . LYS M 1 64 ? -2.135 -22.425 55.647 1.00 60.13 508 LYS M CA 1
ATOM 5607 C C . LYS M 1 64 ? -1.126 -23.008 56.632 1.00 73.71 508 LYS M C 1
ATOM 5608 O O . LYS M 1 64 ? -1.504 -23.479 57.715 1.00 77.50 508 LYS M O 1
ATOM 5614 N N . LEU M 1 65 ? 0.157 -22.932 56.282 1.00 55.50 509 LEU M N 1
ATOM 5615 C CA . LEU M 1 65 ? 1.192 -23.455 57.148 1.00 57.02 509 LEU M CA 1
ATOM 5616 C C . LEU M 1 65 ? 1.219 -22.690 58.460 1.00 64.99 509 LEU M C 1
ATOM 5617 O O . LEU M 1 65 ? 1.483 -23.288 59.511 1.00 63.24 509 LEU M O 1
ATOM 5622 N N . GLN M 1 66 ? 0.996 -21.375 58.425 1.00 68.11 510 GLN M N 1
ATOM 5623 C CA . GLN M 1 66 ? 1.004 -20.648 59.692 1.00 76.30 510 GLN M CA 1
ATOM 5624 C C . GLN M 1 66 ? -0.211 -20.954 60.578 1.00 74.68 510 GLN M C 1
ATOM 5625 O O . GLN M 1 66 ? -0.083 -20.986 61.806 1.00 79.22 510 GLN M O 1
ATOM 5631 N N . ILE M 1 67 ? -1.386 -21.185 60.000 1.00 68.01 511 ILE M N 1
ATOM 5632 C CA . ILE M 1 67 ? -2.502 -21.515 60.878 1.00 71.98 511 ILE M CA 1
ATOM 5633 C C . ILE M 1 67 ? -2.230 -22.916 61.469 1.00 70.41 511 ILE M C 1
ATOM 5634 O O . ILE M 1 67 ? -2.650 -23.204 62.584 1.00 74.71 511 ILE M O 1
ATOM 5639 N N . LYS M 1 68 ? -1.482 -23.755 60.754 1.00 64.63 512 LYS M N 1
ATOM 5640 C CA . LYS M 1 68 ? -1.114 -25.079 61.259 1.00 60.76 512 LYS M CA 1
ATOM 5641 C C . LYS M 1 68 ? -0.152 -24.965 62.424 1.00 71.20 512 LYS M C 1
ATOM 5642 O O . LYS M 1 68 ? -0.126 -25.819 63.311 1.00 78.85 512 LYS M O 1
ATOM 5648 N N . ASN M 1 69 ? 0.670 -23.922 62.390 1.00 82.30 513 ASN M N 1
ATOM 5649 C CA . ASN M 1 69 ? 1.568 -23.601 63.494 1.00 82.21 513 ASN M CA 1
ATOM 5650 C C . ASN M 1 69 ? 0.867 -22.993 64.699 1.00 83.43 513 ASN M C 1
ATOM 5651 O O . ASN M 1 69 ? 1.303 -23.193 65.831 1.00 87.86 513 ASN M O 1
ATOM 5656 N N . GLN M 1 70 ? -0.181 -22.211 64.469 1.00 75.51 514 GLN M N 1
ATOM 5657 C CA . GLN M 1 70 ? -0.878 -21.612 65.597 1.00 79.14 514 GLN M CA 1
ATOM 5658 C C . GLN M 1 70 ? -1.617 -22.670 66.394 1.00 74.01 514 GLN M C 1
ATOM 5659 O O . GLN M 1 70 ? -1.663 -22.629 67.625 1.00 62.52 514 GLN M O 1
ATOM 5665 N N . LEU M 1 71 ? -2.167 -23.632 65.667 1.00 55.97 515 LEU M N 1
ATOM 5666 C CA . LEU M 1 71 ? -2.925 -24.715 66.256 1.00 57.62 515 LEU M CA 1
ATOM 5667 C C . LEU M 1 71 ? -2.008 -25.560 67.117 1.00 71.22 515 LEU M C 1
ATOM 5668 O O . LEU M 1 71 ? -2.317 -25.883 68.271 1.00 54.24 515 LEU M O 1
ATOM 5673 N N . GLU M 1 72 ? -0.826 -25.840 66.578 1.00 69.69 516 GLU M N 1
ATOM 5674 C CA . GLU M 1 72 ? 0.096 -26.724 67.262 1.00 59.97 516 GLU M CA 1
ATOM 5675 C C . GLU M 1 72 ? 0.569 -25.973 68.502 1.00 58.82 516 GLU M C 1
ATOM 5676 O O . GLU M 1 72 ? 0.765 -26.566 69.562 1.00 62.90 516 GLU M O 1
ATOM 5682 N N . GLU M 1 73 ? 0.656 -24.651 68.405 1.00 58.71 517 GLU M N 1
ATOM 5683 C CA . GLU M 1 73 ? 0.998 -23.840 69.579 1.00 60.43 517 GLU M CA 1
ATOM 5684 C C . GLU M 1 73 ? -0.013 -23.872 70.725 1.00 59.57 517 GLU M C 1
ATOM 5685 O O . GLU M 1 73 ? 0.371 -24.044 71.884 1.00 60.20 517 GLU M O 1
ATOM 5691 N N . VAL M 1 74 ? -1.303 -23.748 70.404 1.00 60.73 518 VAL M N 1
ATOM 5692 C CA . VAL M 1 74 ? -2.329 -23.667 71.431 1.00 57.58 518 VAL M CA 1
ATOM 5693 C C . VAL M 1 74 ? -2.444 -25.016 72.138 1.00 56.01 518 VAL M C 1
ATOM 5694 O O . VAL M 1 74 ? -2.586 -25.090 73.356 1.00 56.08 518 VAL M O 1
ATOM 5698 N N . LYS M 1 75 ? -2.280 -26.091 71.391 1.00 54.72 519 LYS M N 1
ATOM 5699 C CA . LYS M 1 75 ? -2.300 -27.417 71.994 1.00 60.93 519 LYS M CA 1
ATOM 5700 C C . LYS M 1 75 ? -1.203 -27.582 73.059 1.00 67.33 519 LYS M C 1
ATOM 5701 O O . LYS M 1 75 ? -1.459 -28.166 74.120 1.00 66.12 519 LYS M O 1
ATOM 5707 N N . LEU M 1 76 ? -0.008 -27.047 72.799 1.00 73.99 520 LEU M N 1
ATOM 5708 C CA . LEU M 1 76 ? 1.082 -27.084 73.777 1.00 72.94 520 LEU M CA 1
ATOM 5709 C C . LEU M 1 76 ? 0.721 -26.292 75.031 1.00 79.75 520 LEU M C 1
ATOM 5710 O O . LEU M 1 76 ? 1.037 -26.703 76.151 1.00 73.96 520 LEU M O 1
ATOM 5715 N N . GLU M 1 77 ? 0.050 -25.159 74.847 1.00 83.61 521 GLU M N 1
ATOM 5716 C CA . GLU M 1 77 ? -0.341 -24.344 75.984 1.00 71.82 521 GLU M CA 1
ATOM 5717 C C . GLU M 1 77 ? -1.344 -25.124 76.824 1.00 71.34 521 GLU M C 1
ATOM 5718 O O . GLU M 1 77 ? -1.356 -25.040 78.044 1.00 58.64 521 GLU M O 1
ATOM 5724 N N . LEU M 1 78 ? -2.173 -25.904 76.144 1.00 72.84 522 LEU M N 1
ATOM 5725 C CA . LEU M 1 78 ? -3.146 -26.767 76.790 1.00 67.77 522 LEU M CA 1
ATOM 5726 C C . LEU M 1 78 ? -2.465 -27.913 77.562 1.00 65.87 522 LEU M C 1
ATOM 5727 O O . LEU M 1 78 ? -2.867 -28.255 78.665 1.00 65.23 522 LEU M O 1
ATOM 5732 N N . ALA M 1 79 ? -1.404 -28.482 77.001 1.00 76.04 523 ALA M N 1
ATOM 5733 C CA . ALA M 1 79 ? -0.678 -29.567 77.670 1.00 78.7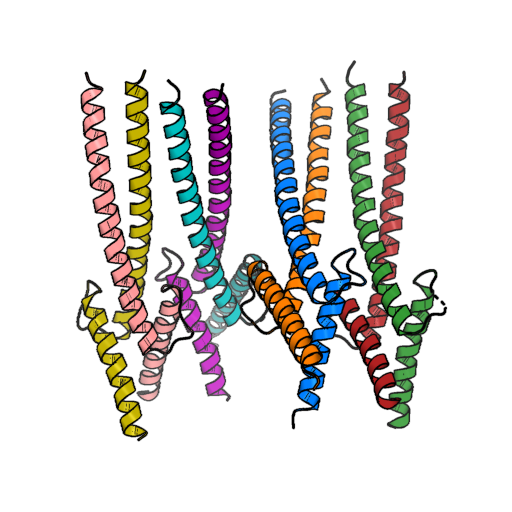2 523 ALA M CA 1
ATOM 5734 C C . ALA M 1 79 ? 0.307 -29.091 78.747 1.00 80.73 523 ALA M C 1
ATOM 5735 O O . ALA M 1 79 ? 1.269 -29.789 79.061 1.00 89.54 523 ALA M O 1
ATOM 5737 N N . GLY M 1 80 ? 0.066 -27.923 79.326 1.00 74.02 524 GLY M N 1
ATOM 5738 C CA . GLY M 1 80 ? 0.932 -27.428 80.377 1.00 73.65 524 GLY M CA 1
ATOM 5739 C C . GLY M 1 80 ? 0.379 -27.666 81.778 1.00 71.94 524 GLY M C 1
ATOM 5740 O O . GLY M 1 80 ? -0.509 -26.951 82.265 1.00 70.74 524 GLY M O 1
ATOM 5741 N N . ASN N 1 8 ? 2.890 3.520 5.015 1.00 131.52 452 ASN N N 1
ATOM 5742 C CA . ASN N 1 8 ? 1.927 4.373 5.701 1.00 122.66 452 ASN N CA 1
ATOM 5743 C C . ASN N 1 8 ? 0.734 3.568 6.227 1.00 112.54 452 ASN N C 1
ATOM 5744 O O . ASN N 1 8 ? 0.251 3.794 7.337 1.00 105.33 452 ASN N O 1
ATOM 5749 N N . HIS N 1 9 ? 0.250 2.657 5.384 1.00 112.09 453 HIS N N 1
ATOM 5750 C CA . HIS N 1 9 ? -0.658 1.583 5.774 1.00 102.46 453 HIS N CA 1
ATOM 5751 C C . HIS N 1 9 ? 0.183 0.333 5.930 1.00 91.86 453 HIS N C 1
ATOM 5752 O O . HIS N 1 9 ? -0.149 -0.572 6.698 1.00 87.42 453 HIS N O 1
ATOM 5759 N N . VAL N 1 10 ? 1.313 0.329 5.227 1.00 92.11 454 VAL N N 1
ATOM 5760 C CA . VAL N 1 10 ? 2.296 -0.736 5.320 1.00 88.93 454 VAL N CA 1
ATOM 5761 C C . VAL N 1 10 ? 3.028 -0.666 6.650 1.00 95.04 454 VAL N C 1
ATOM 5762 O O . VAL N 1 10 ? 3.215 -1.686 7.318 1.00 98.01 454 VAL N O 1
ATOM 5766 N N . GLU N 1 11 ? 3.390 0.547 7.055 1.00 92.35 455 GLU N N 1
ATOM 5767 C CA . GLU N 1 11 ? 4.051 0.755 8.334 1.00 91.68 455 GLU N CA 1
ATOM 5768 C C . GLU N 1 11 ? 3.093 0.395 9.454 1.00 82.89 455 GLU N C 1
ATOM 5769 O O . GLU N 1 11 ? 3.476 -0.239 10.435 1.00 77.16 455 GLU N O 1
ATOM 5775 N N . ALA N 1 12 ? 1.832 0.772 9.272 1.00 91.48 456 ALA N N 1
ATOM 5776 C CA . ALA N 1 12 ? 0.819 0.538 10.285 1.00 86.10 456 ALA N CA 1
ATOM 5777 C C . ALA N 1 12 ? 0.645 -0.954 10.537 1.00 84.44 456 ALA N C 1
ATOM 5778 O O . ALA N 1 12 ? 0.535 -1.377 11.694 1.00 79.94 456 ALA N O 1
ATOM 5780 N N . GLU N 1 13 ? 0.662 -1.750 9.465 1.00 78.84 457 GLU N N 1
ATOM 5781 C CA . GLU N 1 13 ? 0.544 -3.201 9.601 1.00 76.30 457 GLU N CA 1
ATOM 5782 C C . GLU N 1 13 ? 1.823 -3.787 10.175 1.00 80.19 457 GLU N C 1
ATOM 5783 O O . GLU N 1 13 ? 1.784 -4.797 10.879 1.00 83.56 457 GLU N O 1
ATOM 5789 N N . ARG N 1 14 ? 2.960 -3.169 9.863 1.00 78.86 458 ARG N N 1
ATOM 5790 C CA . ARG N 1 14 ? 4.200 -3.637 10.446 1.00 76.97 458 ARG N CA 1
ATOM 5791 C C . ARG N 1 14 ? 4.245 -3.302 11.954 1.00 80.94 458 ARG N C 1
ATOM 5792 O O . ARG N 1 14 ? 4.840 -4.047 12.723 1.00 73.71 458 ARG N O 1
ATOM 5800 N N . GLN N 1 15 ? 3.594 -2.219 12.382 1.00 88.33 459 GLN N N 1
ATOM 5801 C CA . GLN N 1 15 ? 3.588 -1.851 13.803 1.00 94.27 459 GLN N CA 1
ATOM 5802 C C . GLN N 1 15 ? 2.757 -2.838 14.635 1.00 88.24 459 GLN N C 1
ATOM 5803 O O . GLN N 1 15 ? 3.093 -3.145 15.786 1.00 85.55 459 GLN N O 1
ATOM 5809 N N . ARG N 1 16 ? 1.660 -3.313 14.051 1.00 75.15 460 ARG N N 1
ATOM 5810 C CA . ARG N 1 16 ? 0.791 -4.289 14.700 1.00 66.16 460 ARG N CA 1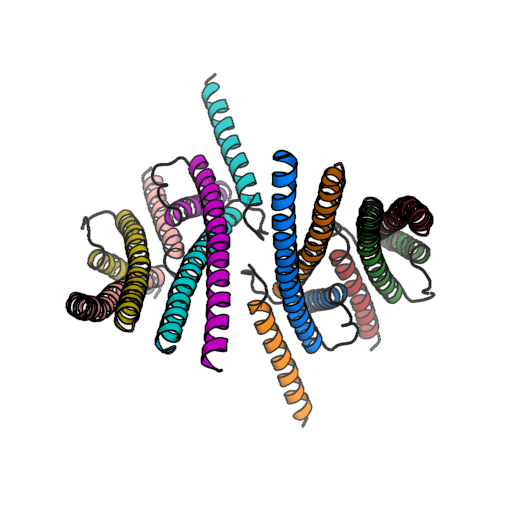
ATOM 5811 C C . ARG N 1 16 ? 1.449 -5.652 14.853 1.00 62.85 460 ARG N C 1
ATOM 5812 O O . ARG N 1 16 ? 1.354 -6.303 15.893 1.00 53.06 460 ARG N O 1
ATOM 5820 N N . ARG N 1 17 ? 2.123 -6.074 13.796 1.00 65.94 461 ARG N N 1
ATOM 5821 C CA . ARG N 1 17 ? 2.734 -7.388 13.745 1.00 61.49 461 ARG N CA 1
ATOM 5822 C C . ARG N 1 17 ? 3.908 -7.400 14.730 1.00 69.69 461 ARG N C 1
ATOM 5823 O O . ARG N 1 17 ? 4.205 -8.385 15.426 1.00 60.48 461 ARG N O 1
ATOM 5831 N N . GLU N 1 18 ? 4.509 -6.237 14.859 1.00 76.44 462 GLU N N 1
ATOM 5832 C CA . GLU N 1 18 ? 5.601 -6.015 15.770 1.00 72.72 462 GLU N CA 1
ATOM 5833 C C . GLU N 1 18 ? 5.109 -6.077 17.194 1.00 64.69 462 GLU N C 1
ATOM 5834 O O . GLU N 1 18 ? 5.660 -6.757 18.015 1.00 73.26 462 GLU N O 1
ATOM 5840 N N . LYS N 1 19 ? 4.060 -5.341 17.478 1.00 65.18 463 LYS N N 1
ATOM 5841 C CA . LYS N 1 19 ? 3.476 -5.284 18.831 1.00 70.20 463 LYS N CA 1
ATOM 5842 C C . LYS N 1 19 ? 2.991 -6.637 19.404 1.00 65.41 463 LYS N C 1
ATOM 5843 O O . LYS N 1 19 ? 3.115 -6.896 20.594 1.00 72.80 463 LYS N O 1
ATOM 5849 N N . LEU N 1 20 ? 2.424 -7.490 18.559 1.00 57.08 464 LEU N N 1
ATOM 5850 C CA . LEU N 1 20 ? 1.956 -8.800 18.994 1.00 56.43 464 LEU N CA 1
ATOM 5851 C C . LEU N 1 20 ? 3.075 -9.755 19.356 1.00 66.11 464 LEU N C 1
ATOM 5852 O O . LEU N 1 20 ? 3.019 -10.421 20.392 1.00 80.76 464 LEU N O 1
ATOM 5857 N N . ASN N 1 21 ? 4.100 -9.814 18.519 1.00 64.49 465 ASN N N 1
ATOM 5858 C CA . ASN N 1 21 ? 5.227 -10.695 18.785 1.00 64.96 465 ASN N CA 1
ATOM 5859 C C . ASN N 1 21 ? 5.867 -10.337 20.121 1.00 64.65 465 ASN N C 1
ATOM 5860 O O . ASN N 1 21 ? 6.492 -11.153 20.793 1.00 65.84 465 ASN N O 1
ATOM 5865 N N . GLN N 1 22 ? 5.631 -9.110 20.521 1.00 54.71 466 GLN N N 1
ATOM 5866 C CA . GLN N 1 22 ? 6.132 -8.622 21.763 1.00 52.43 466 GLN N CA 1
ATOM 5867 C C . GLN N 1 22 ? 5.388 -9.289 22.885 1.00 53.09 466 GLN N C 1
ATOM 5868 O O . GLN N 1 22 ? 5.975 -9.716 23.840 1.00 52.63 466 GLN N O 1
ATOM 5874 N N . ARG N 1 23 ? 4.078 -9.390 22.777 1.00 66.40 467 ARG N N 1
ATOM 5875 C CA . ARG N 1 23 ? 3.329 -10.042 23.863 1.00 58.24 467 ARG N CA 1
ATOM 5876 C C . ARG N 1 23 ? 3.523 -11.549 23.842 1.00 47.61 467 ARG N C 1
ATOM 5877 O O . ARG N 1 23 ? 3.596 -12.169 24.900 1.00 43.59 467 ARG N O 1
ATOM 5885 N N . PHE N 1 24 ? 3.676 -12.134 22.656 1.00 42.96 468 PHE N N 1
ATOM 5886 C CA . PHE N 1 24 ? 3.944 -13.573 22.569 1.00 48.62 468 PHE N CA 1
ATOM 5887 C C . PHE N 1 24 ? 5.248 -13.941 23.280 1.00 54.90 468 PHE N C 1
ATOM 5888 O O . PHE N 1 24 ? 5.320 -14.947 23.966 1.00 68.32 468 PHE N O 1
ATOM 5896 N N . TYR N 1 25 ? 6.292 -13.144 23.115 1.00 54.28 469 TYR N N 1
ATOM 5897 C CA . TYR N 1 25 ? 7.563 -13.432 23.797 1.00 47.79 469 TYR N CA 1
ATOM 5898 C C . TYR N 1 25 ? 7.474 -13.287 25.322 1.00 53.56 469 TYR N C 1
ATOM 5899 O O . TYR N 1 25 ? 8.035 -14.105 26.058 1.00 53.47 469 TYR N O 1
ATOM 5908 N N . ALA N 1 26 ? 6.760 -12.254 25.786 1.00 53.22 470 ALA N N 1
ATOM 5909 C CA . ALA N 1 26 ? 6.564 -12.010 27.222 1.00 55.09 470 ALA N CA 1
ATOM 5910 C C . ALA N 1 26 ? 5.804 -13.180 27.823 1.00 64.62 470 ALA N C 1
ATOM 5911 O O . ALA N 1 26 ? 6.001 -13.577 28.974 1.00 66.32 470 ALA N O 1
ATOM 5913 N N . LEU N 1 27 ? 4.936 -13.738 27.000 1.00 61.96 471 LEU N N 1
ATOM 5914 C CA . LEU N 1 27 ? 4.131 -14.863 27.389 1.00 54.84 471 LEU N CA 1
ATOM 5915 C C . LEU N 1 27 ? 5.025 -16.031 27.770 1.00 55.01 471 LEU N C 1
ATOM 5916 O O . LEU N 1 27 ? 4.833 -16.671 28.807 1.00 56.61 471 LEU N O 1
ATOM 5921 N N . ARG N 1 28 ? 6.055 -16.243 26.953 1.00 48.67 472 ARG N N 1
ATOM 5922 C CA . ARG N 1 28 ? 6.995 -17.336 27.139 1.00 43.25 472 ARG N CA 1
ATOM 5923 C C . ARG N 1 28 ? 7.766 -17.139 28.448 1.00 49.68 472 ARG N C 1
ATOM 5924 O O . ARG N 1 28 ? 8.364 -18.082 28.952 1.00 54.55 472 ARG N O 1
ATOM 5932 N N . ALA N 1 29 ? 7.770 -15.917 28.991 1.00 50.50 473 ALA N N 1
ATOM 5933 C CA . ALA N 1 29 ? 8.465 -15.644 30.264 1.00 53.06 473 ALA N CA 1
ATOM 5934 C C . ALA N 1 29 ? 7.623 -15.850 31.545 1.00 68.58 473 ALA N C 1
ATOM 5935 O O . ALA N 1 29 ? 8.184 -15.837 32.649 1.00 68.35 473 ALA N O 1
ATOM 5937 N N . VAL N 1 30 ? 6.300 -16.002 31.438 1.00 65.94 474 VAL N N 1
ATOM 5938 C CA . VAL N 1 30 ? 5.483 -16.178 32.658 1.00 69.39 474 VAL N CA 1
ATOM 5939 C C . VAL N 1 30 ? 4.887 -17.575 32.767 1.00 57.71 474 VAL N C 1
ATOM 5940 O O . VAL N 1 30 ? 4.537 -18.022 33.865 1.00 67.49 474 VAL N O 1
ATOM 5944 N N . VAL N 1 31 ? 4.802 -18.259 31.627 1.00 63.62 475 VAL N N 1
ATOM 5945 C CA . VAL N 1 31 ? 4.299 -19.632 31.537 1.00 63.08 475 VAL N CA 1
ATOM 5946 C C . VAL N 1 31 ? 5.536 -20.516 31.532 1.00 83.09 475 VAL N C 1
ATOM 5947 O O . VAL N 1 31 ? 6.446 -20.295 30.740 1.00 102.69 475 VAL N O 1
ATOM 5951 N N . PRO N 1 32 ? 5.559 -21.545 32.387 1.00 76.49 476 PRO N N 1
ATOM 5952 C CA . PRO N 1 32 ? 6.809 -22.244 32.707 1.00 70.17 476 PRO N CA 1
ATOM 5953 C C . PRO N 1 32 ? 7.525 -23.200 31.712 1.00 101.05 476 PRO N C 1
ATOM 5954 O O . PRO N 1 32 ? 8.689 -22.886 31.394 1.00 98.29 476 PRO N O 1
ATOM 5958 N N . ASN N 1 33 ? 6.921 -24.289 31.231 1.00 90.70 477 ASN N N 1
ATOM 5959 C CA . ASN N 1 33 ? 7.722 -25.268 30.461 1.00 95.28 477 ASN N CA 1
ATOM 5960 C C . ASN N 1 33 ? 7.669 -25.263 28.923 1.00 98.57 477 ASN N C 1
ATOM 5961 O O . ASN N 1 33 ? 7.619 -26.309 28.273 1.00 90.32 477 ASN N O 1
ATOM 5966 N N . VAL N 1 34 ? 7.659 -24.055 28.369 1.00 110.02 478 VAL N N 1
ATOM 5967 C CA . VAL N 1 34 ? 7.633 -23.774 26.934 1.00 112.11 478 VAL N CA 1
ATOM 5968 C C . VAL N 1 34 ? 8.608 -22.591 26.751 1.00 129.67 478 VAL N C 1
ATOM 5969 O O . VAL N 1 34 ? 8.900 -21.952 27.762 1.00 137.21 478 VAL N O 1
ATOM 5973 N N . SER N 1 35 ? 9.155 -22.257 25.569 1.00 134.79 479 SER N N 1
ATOM 5974 C CA . SER N 1 35 ? 8.973 -22.855 24.242 1.00 143.48 479 SER N CA 1
ATOM 5975 C C . SER N 1 35 ? 10.283 -22.623 23.452 1.00 127.98 479 SER N C 1
ATOM 5976 O O . SER N 1 35 ? 11.001 -21.695 23.816 1.00 118.81 479 SER N O 1
ATOM 5979 N N . LYS N 1 36 ? 10.634 -23.375 22.393 1.00 123.18 480 LYS N N 1
ATOM 5980 C CA . LYS N 1 36 ? 10.190 -24.730 22.015 1.00 133.16 480 LYS N CA 1
ATOM 5981 C C . LYS N 1 36 ? 8.707 -25.017 21.712 1.00 140.95 480 LYS N C 1
ATOM 5982 O O . LYS N 1 36 ? 8.225 -26.098 22.058 1.00 152.48 480 LYS N O 1
ATOM 5984 N N . MET N 1 37 ? 8.009 -24.101 21.036 1.00 134.56 481 MET N N 1
ATOM 5985 C CA . MET N 1 37 ? 6.570 -24.268 20.740 1.00 117.57 481 MET N CA 1
ATOM 5986 C C . MET N 1 37 ? 6.018 -23.152 19.852 1.00 104.85 481 MET N C 1
ATOM 5987 O O . MET N 1 37 ? 6.275 -21.968 20.091 1.00 99.52 481 MET N O 1
ATOM 5992 N N . ASP N 1 38 ? 5.307 -23.550 18.797 1.00 93.91 482 ASP N N 1
ATOM 5993 C CA . ASP N 1 38 ? 4.644 -22.622 17.879 1.00 91.81 482 ASP N CA 1
ATOM 5994 C C . ASP N 1 38 ? 3.580 -21.803 18.606 1.00 99.35 482 ASP N C 1
ATOM 5995 O O . ASP N 1 38 ? 3.205 -22.111 19.743 1.00 100.17 482 ASP N O 1
ATOM 6000 N N . LYS N 1 39 ? 3.081 -20.768 17.938 1.00 60.98 483 LYS N N 1
ATOM 6001 C CA . LYS N 1 39 ? 2.133 -19.837 18.549 1.00 63.79 483 LYS N CA 1
ATOM 6002 C C . LYS N 1 39 ? 0.835 -20.482 19.073 1.00 61.71 483 LYS N C 1
ATOM 6003 O O . LYS N 1 39 ? 0.410 -20.198 20.190 1.00 62.99 483 LYS N O 1
ATOM 6009 N N . ALA N 1 40 ? 0.230 -21.388 18.322 1.00 57.12 484 ALA N N 1
ATOM 6010 C CA . ALA N 1 40 ? -1.014 -21.975 18.814 1.00 55.29 484 ALA N CA 1
ATOM 6011 C C . ALA N 1 40 ? -0.792 -22.809 20.072 1.00 58.33 484 ALA N C 1
ATOM 6012 O O . ALA N 1 40 ? -1.532 -22.690 21.047 1.00 47.93 484 ALA N O 1
ATOM 6014 N N . SER N 1 41 ? 0.244 -23.635 20.069 1.00 67.66 485 SER N N 1
ATOM 6015 C CA . SER N 1 41 ? 0.542 -24.421 21.251 1.00 52.21 485 SER N CA 1
ATOM 6016 C C . SER N 1 41 ? 0.904 -23.521 22.425 1.00 55.18 485 SER N C 1
ATOM 6017 O O . SER N 1 41 ? 0.572 -23.835 23.565 1.00 61.58 485 SER N O 1
ATOM 6020 N N . LEU N 1 42 ? 1.534 -22.378 22.160 1.00 51.57 486 LEU N N 1
ATOM 6021 C CA . LEU N 1 42 ? 1.844 -21.484 23.266 1.00 47.99 486 LEU N CA 1
ATOM 6022 C C . LEU N 1 42 ? 0.584 -20.988 23.955 1.00 57.91 486 LEU N C 1
ATOM 6023 O O . LEU N 1 42 ? 0.482 -21.079 25.169 1.00 69.86 486 LEU N O 1
ATOM 6028 N N . LEU N 1 43 ? -0.386 -20.502 23.185 1.00 54.88 487 LEU N N 1
ATOM 6029 C CA . LEU N 1 43 ? -1.624 -20.011 23.765 1.00 52.89 487 LEU N CA 1
ATOM 6030 C C . LEU N 1 43 ? -2.406 -21.141 24.461 1.00 64.72 487 LEU N C 1
ATOM 6031 O O . LEU N 1 43 ? -2.908 -20.972 25.579 1.00 60.59 487 LEU N O 1
ATOM 6036 N N . GLY N 1 44 ? -2.453 -22.308 23.825 1.00 68.11 488 GLY N N 1
ATOM 6037 C CA . GLY N 1 44 ? -3.149 -23.451 24.386 1.00 56.21 488 GLY N CA 1
ATOM 6038 C C . GLY N 1 44 ? -2.597 -23.800 25.745 1.00 59.10 488 GLY N C 1
ATOM 6039 O O . GLY N 1 44 ? -3.344 -24.061 26.680 1.00 59.34 488 GLY N O 1
ATOM 6040 N N . ASP N 1 45 ? -1.279 -23.733 25.876 1.00 66.59 489 ASP N N 1
ATOM 6041 C CA . ASP N 1 45 ? -0.627 -24.116 27.120 1.00 74.33 489 ASP N CA 1
ATOM 6042 C C . ASP N 1 45 ? -0.852 -23.059 28.212 1.00 67.77 489 ASP N C 1
ATOM 6043 O O . ASP N 1 45 ? -1.004 -23.407 29.383 1.00 72.39 489 ASP N O 1
ATOM 6048 N N . ALA N 1 46 ? -0.956 -21.789 27.821 1.00 52.93 490 ALA N N 1
ATOM 6049 C CA . ALA N 1 46 ? -1.223 -20.712 28.776 1.00 40.58 490 ALA N CA 1
ATOM 6050 C C . ALA N 1 46 ? -2.604 -20.867 29.416 1.00 50.73 490 ALA N C 1
ATOM 6051 O O . ALA N 1 46 ? -2.760 -20.719 30.634 1.00 59.10 490 ALA N O 1
ATOM 6053 N N . ILE N 1 47 ? -3.595 -21.187 28.588 1.00 46.68 491 ILE N N 1
ATOM 6054 C CA . ILE N 1 47 ? -4.947 -21.432 29.057 1.00 51.33 491 ILE N CA 1
ATOM 6055 C C . ILE N 1 47 ? -4.915 -22.538 30.094 1.00 55.80 491 ILE N C 1
ATOM 6056 O O . ILE N 1 47 ? -5.464 -22.399 31.200 1.00 67.21 491 ILE N O 1
ATOM 6061 N N . ALA N 1 48 ? -4.223 -23.617 29.748 1.00 51.04 492 ALA N N 1
ATOM 6062 C CA . ALA N 1 48 ? -4.046 -24.750 30.651 1.00 59.21 492 ALA N CA 1
ATOM 6063 C C . ALA N 1 48 ? -3.418 -24.331 31.976 1.00 64.30 492 ALA N C 1
ATOM 6064 O O . ALA N 1 48 ? -3.762 -24.855 33.040 1.00 68.88 492 ALA N O 1
ATOM 6066 N N . TYR N 1 49 ? -2.479 -23.394 31.899 1.00 71.58 493 TYR N N 1
ATOM 6067 C CA . TYR N 1 49 ? -1.744 -22.951 33.077 1.00 63.98 493 TYR N CA 1
ATOM 6068 C C . TYR N 1 49 ? -2.610 -22.110 33.990 1.00 65.28 493 TYR N C 1
ATOM 6069 O O . TYR N 1 49 ? -2.537 -22.226 35.207 1.00 56.73 493 TYR N O 1
ATOM 6078 N N . ILE N 1 50 ? -3.434 -21.255 33.398 1.00 41.51 494 ILE N N 1
ATOM 6079 C CA . ILE N 1 50 ? -4.324 -20.426 34.195 1.00 45.72 494 ILE N CA 1
ATOM 6080 C C . ILE N 1 50 ? -5.314 -21.291 34.993 1.00 56.01 494 ILE N C 1
ATOM 6081 O O . ILE N 1 50 ? -5.447 -21.126 36.211 1.00 47.99 494 ILE N O 1
ATOM 6086 N N . ASN N 1 51 ? -5.932 -22.268 34.325 1.00 56.67 495 ASN N N 1
ATOM 6087 C CA . ASN N 1 51 ? -6.876 -23.162 34.991 1.00 57.60 495 ASN N CA 1
ATOM 6088 C C . ASN N 1 51 ? -6.263 -23.988 36.124 1.00 71.00 495 ASN N C 1
ATOM 6089 O O . ASN N 1 51 ? -6.840 -24.084 37.218 1.00 60.08 495 ASN N O 1
ATOM 6094 N N . GLU N 1 52 ? -5.098 -24.578 35.864 1.00 78.72 496 GLU N N 1
ATOM 6095 C CA . GLU N 1 52 ? -4.399 -25.406 36.856 1.00 72.66 496 GLU N CA 1
ATOM 6096 C C . GLU N 1 52 ? -4.093 -24.579 38.098 1.00 71.86 496 GLU N C 1
ATOM 6097 O O . GLU N 1 52 ? -4.123 -25.046 39.237 1.00 68.48 496 GLU N O 1
ATOM 6103 N N . LEU N 1 53 ? -3.837 -23.315 37.848 1.00 62.06 497 LEU N N 1
ATOM 6104 C CA . LEU N 1 53 ? -3.517 -22.365 38.879 1.00 68.68 497 LEU N CA 1
ATOM 6105 C C . LEU N 1 53 ? -4.746 -21.987 39.716 1.00 72.78 497 LEU N C 1
ATOM 6106 O O . LEU N 1 53 ? -4.654 -21.881 40.934 1.00 79.94 497 LEU N O 1
ATOM 6111 N N . LYS N 1 54 ? -5.888 -21.772 39.054 1.00 70.56 498 LYS N N 1
ATOM 6112 C CA . LYS N 1 54 ? -7.161 -21.482 39.738 1.00 64.10 498 LYS N CA 1
ATOM 6113 C C . LYS N 1 54 ? -7.629 -22.700 40.543 1.00 65.95 498 LYS N C 1
ATOM 6114 O O . LYS N 1 54 ? -8.117 -22.566 41.653 1.00 67.12 498 LYS N O 1
ATOM 6120 N N . SER N 1 55 ? -7.455 -23.896 39.992 1.00 69.03 499 SER N N 1
ATOM 6121 C CA . SER N 1 55 ? -7.810 -25.116 40.716 1.00 61.63 499 SER N CA 1
ATOM 6122 C C . SER N 1 55 ? -7.042 -25.277 42.025 1.00 78.36 499 SER N C 1
ATOM 6123 O O . SER N 1 55 ? -7.587 -25.757 43.014 1.00 85.47 499 SER N O 1
ATOM 6126 N N . LYS N 1 56 ? -5.763 -24.922 42.030 1.00 79.87 500 LYS N N 1
ATOM 6127 C CA . LYS N 1 56 ? -4.969 -25.083 43.246 1.00 73.91 500 LYS N CA 1
ATOM 6128 C C . LYS N 1 56 ? -5.320 -24.061 44.323 1.00 66.34 500 LYS N C 1
ATOM 6129 O O . LYS N 1 56 ? -5.344 -24.392 45.510 1.00 67.56 500 LYS N O 1
ATOM 6135 N N . VAL N 1 57 ? -5.564 -22.818 43.926 1.00 61.43 501 VAL N N 1
ATOM 6136 C CA . VAL N 1 57 ? -5.904 -21.795 44.908 1.00 57.96 501 VAL N CA 1
ATOM 6137 C C . VAL N 1 57 ? -7.197 -22.174 45.652 1.00 76.43 501 VAL N C 1
ATOM 6138 O O . VAL N 1 57 ? -7.309 -21.947 46.855 1.00 87.67 501 VAL N O 1
ATOM 6142 N N . VAL N 1 58 ? -8.182 -22.730 44.952 1.00 67.13 502 VAL N N 1
ATOM 6143 C CA . VAL N 1 58 ? -9.371 -23.198 45.645 1.00 67.63 502 VAL N CA 1
ATOM 6144 C C . VAL N 1 58 ? -9.038 -24.393 46.560 1.00 70.29 502 VAL N C 1
ATOM 6145 O O . VAL N 1 58 ? -9.434 -24.409 47.731 1.00 71.36 502 VAL N O 1
ATOM 6149 N N . LYS N 1 59 ? -8.274 -25.364 46.064 1.00 56.08 503 LYS N N 1
ATOM 6150 C CA . LYS N 1 59 ? -8.017 -26.560 46.861 1.00 58.14 503 LYS N CA 1
ATOM 6151 C C . LYS N 1 59 ? -7.241 -26.268 48.164 1.00 66.93 503 LYS N C 1
ATOM 6152 O O . LYS N 1 59 ? -7.467 -26.928 49.187 1.00 57.59 503 LYS N O 1
ATOM 6158 N N . THR N 1 60 ? -6.286 -25.341 48.129 1.00 79.98 504 THR N N 1
ATOM 6159 C CA . THR N 1 60 ? -5.548 -25.042 49.353 1.00 81.64 504 THR N CA 1
ATOM 6160 C C . THR N 1 60 ? -6.473 -24.264 50.283 1.00 76.20 504 THR N C 1
ATOM 6161 O O . THR N 1 60 ? -6.434 -24.439 51.499 1.00 81.96 504 THR N O 1
ATOM 6165 N N . GLU N 1 61 ? -7.304 -23.391 49.731 1.00 68.09 505 GLU N N 1
ATOM 6166 C CA . GLU N 1 61 ? -8.179 -22.639 50.615 1.00 68.34 505 GLU N CA 1
ATOM 6167 C C . GLU N 1 61 ? -9.283 -23.501 51.226 1.00 82.80 505 GLU N C 1
ATOM 6168 O O . GLU N 1 61 ? -9.831 -23.158 52.274 1.00 86.56 505 GLU N O 1
ATOM 6174 N N . SER N 1 62 ? -9.636 -24.601 50.574 1.00 96.46 506 SER N N 1
ATOM 6175 C CA . SER N 1 62 ? -10.553 -25.538 51.205 1.00 100.71 506 SER N CA 1
ATOM 6176 C C . SER N 1 62 ? -9.821 -26.335 52.286 1.00 99.59 506 SER N C 1
ATOM 6177 O O . SER N 1 62 ? -10.341 -26.543 53.377 1.00 111.58 506 SER N O 1
ATOM 6180 N N . GLU N 1 63 ? -8.611 -26.782 51.973 1.00 84.04 507 GLU N N 1
ATOM 6181 C CA . GLU N 1 63 ? -7.786 -27.515 52.926 1.00 85.70 507 GLU N CA 1
ATOM 6182 C C . GLU N 1 63 ? -7.464 -26.651 54.153 1.00 83.00 507 GLU N C 1
ATOM 6183 O O . GLU N 1 63 ? -7.372 -27.152 55.276 1.00 86.09 507 GLU N O 1
ATOM 6189 N N . LYS N 1 64 ? -7.302 -25.352 53.925 1.00 72.96 508 LYS N N 1
ATOM 6190 C CA . LYS N 1 64 ? -6.978 -24.405 54.986 1.00 61.32 508 LYS N CA 1
ATOM 6191 C C . LYS N 1 64 ? -8.174 -24.197 55.955 1.00 74.78 508 LYS N C 1
ATOM 6192 O O . LYS N 1 64 ? -7.994 -24.091 57.164 1.00 86.68 508 LYS N O 1
ATOM 6198 N N . LEU N 1 65 ? -9.396 -24.156 55.434 1.00 66.89 509 LEU N N 1
ATOM 6199 C CA . LEU N 1 65 ? -10.568 -23.952 56.292 1.00 56.50 509 LEU N CA 1
ATOM 6200 C C . LEU N 1 65 ? -10.754 -25.067 57.321 1.00 60.09 509 LEU N C 1
ATOM 6201 O O . LEU N 1 65 ? -11.163 -24.804 58.454 1.00 69.64 509 LEU N O 1
ATOM 6206 N N . GLN N 1 66 ? -10.465 -26.309 56.955 1.00 61.45 510 GLN N N 1
ATOM 6207 C CA . GLN N 1 66 ? -10.693 -27.390 57.908 1.00 71.39 510 GLN N CA 1
ATOM 6208 C C . GLN N 1 66 ? -9.804 -27.259 59.134 1.00 82.11 510 GLN N C 1
ATOM 6209 O O . GLN N 1 66 ? -10.274 -27.494 60.243 1.00 89.15 510 GLN N O 1
ATOM 6215 N N . ILE N 1 67 ? -8.537 -26.874 58.966 1.00 74.75 511 ILE N N 1
ATOM 6216 C CA . ILE N 1 67 ? -7.687 -26.710 60.150 1.00 68.48 511 ILE N CA 1
ATOM 6217 C C . ILE N 1 67 ? -7.958 -25.391 60.908 1.00 67.19 511 ILE N C 1
ATOM 6218 O O . ILE N 1 67 ? -7.818 -25.356 62.130 1.00 63.54 511 ILE N O 1
ATOM 6223 N N . LYS N 1 68 ? -8.409 -24.329 60.241 1.00 53.08 512 LYS N N 1
ATOM 6224 C CA . LYS N 1 68 ? -8.687 -23.114 61.018 1.00 63.81 512 LYS N CA 1
ATOM 6225 C C . LYS N 1 68 ? -9.841 -23.223 62.038 1.00 68.80 512 LYS N C 1
ATOM 6226 O O . LYS N 1 68 ? -9.742 -22.687 63.148 1.00 75.79 512 LYS N O 1
ATOM 6232 N N . ASN N 1 69 ? -10.899 -23.961 61.723 1.00 70.63 513 ASN N N 1
ATOM 6233 C CA . ASN N 1 69 ? -11.951 -24.150 62.723 1.00 80.13 513 ASN N CA 1
ATOM 6234 C C . ASN N 1 69 ? -11.480 -25.093 63.841 1.00 86.57 513 ASN N C 1
ATOM 6235 O O . ASN N 1 69 ? -12.029 -25.086 64.941 1.00 88.58 513 ASN N O 1
ATOM 6240 N N . GLN N 1 70 ? -10.488 -25.928 63.547 1.00 89.24 514 GLN N N 1
ATOM 6241 C CA . GLN N 1 70 ? -9.884 -26.785 64.567 1.00 80.43 514 GLN N CA 1
ATOM 6242 C C . GLN N 1 70 ? -9.133 -25.900 65.583 1.00 73.66 514 GLN N C 1
ATOM 6243 O O . GLN N 1 70 ? -9.021 -26.247 66.768 1.00 59.04 514 GLN N O 1
ATOM 6249 N N . LEU N 1 71 ? -8.580 -24.785 65.092 1.00 71.14 515 LEU N N 1
ATOM 6250 C CA . LEU N 1 71 ? -7.894 -23.791 65.926 1.00 59.19 515 LEU N CA 1
ATOM 6251 C C . LEU N 1 71 ? -8.909 -23.170 66.887 1.00 61.19 515 LEU N C 1
ATOM 6252 O O . LEU N 1 71 ? -8.635 -22.992 68.071 1.00 56.56 515 LEU N O 1
ATOM 6257 N N . GLU N 1 72 ? -10.101 -22.881 66.371 1.00 64.62 516 GLU N N 1
ATOM 6258 C CA . GLU N 1 72 ? -11.179 -22.344 67.195 1.00 64.62 516 GLU N CA 1
ATOM 6259 C C . GLU N 1 72 ? -11.694 -23.338 68.212 1.00 70.36 516 GLU N C 1
ATOM 6260 O O . GLU N 1 72 ? -12.145 -22.957 69.294 1.00 75.75 516 GLU N O 1
ATOM 6266 N N . GLU N 1 73 ? -11.626 -24.617 67.878 1.00 68.46 517 GLU N N 1
ATOM 6267 C CA . GLU N 1 73 ? -12.075 -25.615 68.824 1.00 72.73 517 GLU N CA 1
ATOM 6268 C C . GLU N 1 73 ? -11.160 -25.593 70.060 1.00 71.86 517 GLU N C 1
ATOM 6269 O O . GLU N 1 73 ? -11.638 -25.499 71.184 1.00 62.71 517 GLU N O 1
ATOM 6275 N N . VAL N 1 74 ? -9.845 -25.594 69.843 1.00 77.78 518 VAL N N 1
ATOM 6276 C CA . VAL N 1 74 ? -8.892 -25.674 70.950 1.00 61.00 518 VAL N CA 1
ATOM 6277 C C . VAL N 1 74 ? -8.783 -24.368 71.761 1.00 60.41 518 VAL N C 1
ATOM 6278 O O . VAL N 1 74 ? -8.642 -24.394 72.989 1.00 61.45 518 VAL N O 1
ATOM 6282 N N . LYS N 1 75 ? -8.911 -23.223 71.097 1.00 59.77 519 LYS N N 1
ATOM 6283 C CA . LYS N 1 75 ? -8.921 -21.963 71.841 1.00 58.30 519 LYS N CA 1
ATOM 6284 C C . LYS N 1 75 ? -10.071 -21.877 72.862 1.00 64.92 519 LYS N C 1
ATOM 6285 O O . LYS N 1 75 ? -9.839 -21.496 74.010 1.00 65.66 519 LYS N O 1
ATOM 6291 N N . LEU N 1 76 ? -11.265 -22.288 72.463 1.00 61.37 520 LEU N N 1
ATOM 6292 C CA . LEU N 1 76 ? -12.435 -22.280 73.321 1.00 63.47 520 LEU N CA 1
ATOM 6293 C C . LEU N 1 76 ? -12.215 -23.138 74.535 1.00 71.54 520 LEU N C 1
ATOM 6294 O O . LEU N 1 76 ? -12.589 -22.790 75.625 1.00 73.51 520 LEU N O 1
ATOM 6299 N N . GLU N 1 77 ? -11.610 -24.284 74.331 1.00 88.74 521 GLU N N 1
ATOM 6300 C CA . GLU N 1 77 ? -11.294 -25.177 75.416 1.00 89.52 521 GLU N CA 1
ATOM 6301 C C . GLU N 1 77 ? -10.292 -24.518 76.365 1.00 99.40 521 GLU N C 1
ATOM 6302 O O . GLU N 1 77 ? -10.365 -24.682 77.561 1.00 107.96 521 GLU N O 1
ATOM 6308 N N . LEU N 1 78 ? -9.348 -23.769 75.827 1.00 97.68 522 LEU N N 1
ATOM 6309 C CA . LEU N 1 78 ? -8.329 -23.130 76.640 1.00 88.77 522 LEU N CA 1
ATOM 6310 C C . LEU N 1 78 ? -8.916 -22.179 77.641 1.00 88.84 522 LEU N C 1
ATOM 6311 O O . LEU N 1 78 ? -8.468 -22.118 78.765 1.00 78.72 522 LEU N O 1
ATOM 6316 N N . ALA N 1 79 ? -9.925 -21.433 77.240 1.00 99.62 523 ALA N N 1
ATOM 6317 C CA . ALA N 1 79 ? -10.552 -20.519 78.161 1.00 91.36 523 ALA N CA 1
ATOM 6318 C C . ALA N 1 79 ? -11.507 -21.389 78.934 1.00 95.36 523 ALA N C 1
ATOM 6319 O O . ALA N 1 79 ? -12.692 -21.162 78.959 1.00 82.20 523 ALA N O 1
ATOM 6321 N N . GLY N 1 80 ? -10.946 -22.429 79.538 1.00 30.00 524 GLY N N 1
ATOM 6322 C CA . GLY N 1 80 ? -11.691 -23.390 80.332 1.00 30.00 524 GLY N CA 1
ATOM 6323 C C . GLY N 1 80 ? -10.858 -24.020 81.444 1.00 30.00 524 GLY N C 1
ATOM 6324 O O . GLY N 1 80 ? -9.916 -24.775 81.196 1.00 30.00 524 GLY N O 1
#

Sequence (591 aa):
NHVEAERQRREKLNQRFYALRAVVPNVSKMDKASLLGDAIAYINELKSKVVKTESEKLQIKNQLEEVKLELAGEPLNHVEAERQRREKLNQRFYALRAVVPNVSKMDKASLLGDAIAYINELKSKVVKTESEKLQIKNQLEEVKLELANHVEAERQRREKLNQRFYALRAVVPNVSKMDKASLLGDAIAYINELKSKVVKTESEKLQIKNQLEEVKLELAGREPLNHVEAERQRREKLNQRFYALRAVVPNVSKMDKASLLGDAIAYINELKSKVVKTESEKLQIKNQLEEVKLELAGRNHVEAERQRREKLNQRFYALRAVVPNVKMDKASLLGDAIAYINELKSKVVKTESEKLQIKNQLEEVKLELAGRNHVEAERQRREKLNQRFYALRAVVPNVSKMDKASLLGDAIAYINELKSKVVKTESEKLQIKNQLEEVKLELAGNHVEAERQRREKLNQRFYALRAVVPNVSKMDKASLLGDAIAYINELKSKVVKTESEKLQIKNQLEEVKLELAGNHVEAERQRREKLNQRFYALRAVVPNVSKMDKASLLGDAIAYINELKSKVVKTESEKLQIKNQLEEVKLELAG

Radius of gyration: 32.35 Å; Cα contacts (8 Å, |Δi|>4): 409; chains: 8; bounding box: 80×88×85 Å

Foldseek 3Di:
DVPVVVVVVVVVVVVVLVVLPVPDPPCDPDDSVVSVVVSVVVVVVVVVVVVVVVVVVVVVVVVVVVVVVVVVD/DPVVVVVVVVVVVVVVVVVLVVLVVPQPDQDPPDPVSSVVSVVVVVVVVVVVVVVVVVVVVVVVVVVVVVVVVVD/DCPVVVVVVVVVVVVVQVVLVVPQPPCPDDDSVVSVVSSVVVVVVVVVVVVVVVVVVVVVVVVVVVVVVVVVVD/DPVVVVVVVVVVVVVVVVVLVVQVVPFPDDPPDDPVVSVVSVVVVVVVVVVVVVVVVVVVVVVVVVVVVVVVVVVPD/DVVVVVVVVVVVVVVVLVVLCVPQDDDVDDSVVSVVSSVVVVVVVVVCVVVVVVVVVVVVVVVVVVVVVVVVD/DVVVVVVVVVVVVVVVLVVLVVVQPPPPDDDSVVSVVSSVVVVVVVVVVVVVVVVVVVVVVVVVVVVVVVVVD/DVVVVVVVVVVVVVVVLVVLLVPQPDDPPDDSVVSVVSSVVVVVVVVVVVVVVVVVVVVVVVVVVVVVVVVVD/DVVVVVVVVVVVVVVVLVVLPVPQPDDDVDDDVVSVVSSVVVVVVVVVVVVVVVVVVVVVVVVVVVVVVVVVD

Nearest PDB structures (foldseek):
  8a5a-assembly1_U  TM=5.028E-01  e=8.349E+00  Saccharomyces cerevisiae S288C
  4yn0-assembly1_B  TM=4.748E-01  e=6.788E+00  Mus musculus
  8i7r-assembly1_K2  TM=4.751E-01  e=6.183E+00  Mus musculus
  3umh-assembly1_A  TM=5.189E-01  e=5.016E+00  Homo sapiens
  4yn0-assembly1_B  TM=4.818E-01  e=5.873E+00  Mus musculus

InterPro domains:
  IPR011598 Myc-type, basic helix-loop-helix (bHLH) domain [PF00010] (452-498)
  IPR011598 Myc-type, basic helix-loop-helix (bHLH) domain [PS50888] (448-497)
  IPR011598 Myc-type, basic helix-loop-helix (bHLH) domain [SM00353] (454-503)
  IPR025610 Transcription factor MYC/MYB N-terminal [PF14215] (68-252)
  IPR036638 Helix-loop-helix DNA-binding domain superfamily [G3DSA:4.10.280.10] (440-527)
  IPR036638 Helix-loop-helix DNA-binding domain superfamily [SSF47459] (447-514)
  IPR045084 Transcription factor AIB/MYC-like [PTHR11514] (22-621)
  IPR054502 Plant bHLH transcription factor, ACT-like domain [PF22754] (547-606)

Solvent-accessible surface area: 37456 Å² total; per-residue (Å²): 154,152,105,109,53,61,55,134,130,116,40,100,25,53,37,30,14,51,0,0,66,15,7,10,74,147,7,97,109,58,79,64,4,47,0,0,14,56,1,22,58,50,0,70,61,14,81,69,99,24,103,112,6,85,66,52,57,111,114,20,41,89,88,32,118,90,16,56,126,89,74,93,100,123,110,112,135,132,75,78,61,62,135,96,121,128,105,106,24,60,124,89,11,158,45,0,62,86,36,9,68,79,35,103,59,136,58,74,10,44,0,0,22,38,1,10,61,34,0,52,111,18,60,74,42,27,63,118,2,44,44,56,54,37,97,40,87,25,91,14,14,83,21,91,44,119,61,133,197,125,102,108,60,63,90,120,120,120,37,97,25,49,27,35,9,45,0,0,61,15,7,7,76,149,4,96,104,57,87,62,8,44,0,0,18,59,0,28,56,26,0,69,113,16,78,78,95,24,111,46,2,67,70,90,26,113,114,16,85,80,71,15,113,123,20,107,133,105,56,86,70,113,203,106,118,126,136,80,73,67,65,135,85,116,127,95,109,23,62,122,89,18,140,50,0,103,92,27,10,68,77,30,97,69,128,64,88,12,43,10,0,22,55,0,12,62,35,0,51,102,13,62,72,74,22,60,92,0,65,38,63,26,25,99,25,61,26,78,11,23,86,15,82,46,97,52,44,62,144,165,148,103,41,57,67,136,116,130,124,110,104,26,73,109,60,16,173,38,1,95,84,26,6,76,147,56,115,43,84,77,7,41,5,0,16,61,0,9,61,48,0,45,57,16,62,70,67,20,66,101,0,56,48,55,30,11,111,30,63,12,44,13,24,77,14,85,40,87,64,54,63,140,172,145,107,80,58,67,84,110,112,124,28,96,24,44,34,38,9,42,0,1,75,22,10,7,98,83,1,89,90,77,68,82,12,52,0,0,27,51,1,27,60,33,0,76,108,14,75,64,100,24,98,142,6,65,70,73,41,112,124,28,111,84,104,10,71,122,28,113,139,140,74,97,105,151,147,100,110,56,91,155,64,123,46,98,89,24,63,116,58,13,159,36,2,75,81,30,18,80,122,65,89,93,111,77,70,5,34,15,0,16,54,2,8,62,39,0,54,60,20,65,73,87,19,61,110,0,81,34,60,30,24,82,35,75,12,89,10,27,74,17,62,46,95,74,72,104,165,150,116,75,55,68,47,98,122,132,50,81,22,55,40,33,10,56,0,2,71,18,8,3,79,147,20,38,108,64,87,69,7,39,0,0,25,50,3,28,54,40,0,72,97,6,83,69,95,25,97,139,17,67,61,53,43,116,120,28,110,83,83,19,85,122,21,108,117,104,78,96,103

Organism: Arabidopsis thaliana (NCBI:txid3702)